Protein AF-A0A0J1BZ68-F1 (afdb_monomer)

Sequence (376 aa):
MFLTAAPASAAVGDPQCLAADAAMQAGLEQAGIEAELVDELEAAVDVVVAAQAERDARAQAALDAATALEVAVAELEAAVEAAAEVDIESAEAARDAAQAELDEANAALAEAEAVLEAEVAAYNEVVAAAEADLEAALAAQVEADAELAAADEAVLEAEADLEAAVAAQQALEAALAAQVEADAGLAPAQDAVDAALAAQVEADAAVGTAQDALDAAAAVQAEAQAALEVELGELQLALDAQVQADAAVAAADVAVDAALGVQADAEAALADATVALTAAVADGDADAIAAAELAVEEATAAVEAAVAAVVTAQADLDAAVVAAADAALTVGVAQEEADAAQAEVDLAAGVTADAQAQLDAAVAAAAEAAAAVETA

Solvent-accessible surface area (backbone atoms only — not comparable to full-atom values): 19191 Å² total; per-residue (Å²): 129,90,78,91,75,83,81,88,77,85,60,93,80,48,76,69,56,60,50,50,52,51,49,48,51,50,50,47,66,74,66,65,77,92,78,81,82,58,69,79,63,54,67,69,53,56,65,57,54,60,63,53,55,64,56,54,58,61,57,52,59,59,53,60,56,55,58,58,52,58,54,58,53,58,57,51,58,59,56,55,60,65,57,59,60,60,60,50,58,58,50,51,55,52,50,53,50,53,49,50,53,48,52,50,52,51,51,53,47,54,51,51,50,52,50,48,53,51,50,52,50,53,49,50,52,52,49,52,51,51,52,51,51,50,52,51,50,52,52,52,47,53,51,51,53,51,51,49,52,53,49,52,52,52,50,54,51,51,51,52,52,48,53,52,51,51,54,51,48,53,51,49,53,53,50,50,51,54,47,54,53,52,57,63,52,45,56,64,41,49,53,44,36,54,51,22,50,52,46,27,56,52,22,51,51,43,29,53,53,24,47,55,46,26,54,52,26,48,51,52,26,51,51,28,48,54,51,26,54,51,30,51,51,51,26,52,52,27,47,54,48,24,54,52,23,50,50,44,28,55,52,24,50,54,44,30,54,50,25,51,50,50,28,53,53,24,49,50,50,28,51,53,23,49,52,49,26,55,52,21,58,73,73,64,43,68,68,52,28,55,53,21,52,50,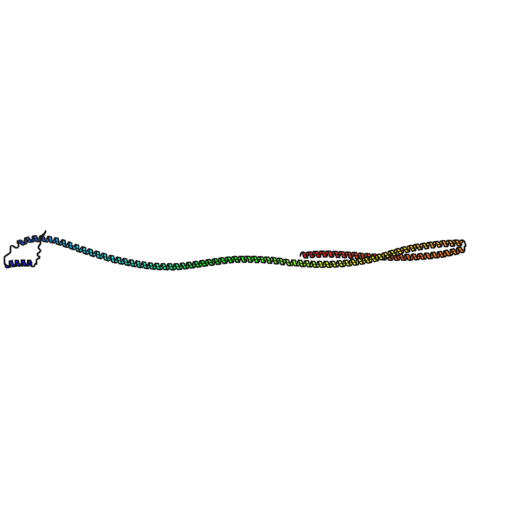43,32,51,54,22,48,53,44,30,54,51,22,52,53,45,29,55,50,26,46,52,50,25,55,52,24,48,52,49,23,52,53,25,49,52,46,29,54,51,30,46,53,50,25,54,51,30,47,52,46,29,53,51,27,50,50,49,27,52,54,24,48,53,48,27,56,50,24,49,51,49,26,52,53,22,51,50,44,44,75,74,75

Nearest PDB structures (foldseek):
  7a0g-assembly1_DDD  TM=6.076E-01  e=1.144E-01  Serratia marcescens
  3na7-assembly1_A  TM=6.442E-01  e=5.640E-01  Helicobacter pylori NCTC 11638
  5nnv-assembly2_B  TM=4.801E-01  e=2.351E-01  Bacillus subtilis subsp. subtilis str. 168
  7a0g-assembly1_EEE  TM=4.624E-01  e=8.962E-01  Serratia marcescens
  8wjo-assembly1_A  TM=4.433E-01  e=2.509E+00  Saccharomyces cerevisiae S288C

Secondary structure (DSSP, 8-state):
-----------TT-TTHHHHHHHHHHHHHHHT---TTSHHHHHHHHHHHHHHHHHHHHHHHHHHHHHHHHHHHHHHHHHHHHHHHHHHHHHHHHHHHHHHHHHHHHHHHHHHHHHHHHHHHHHHHHHHHHHHHHHHHHHHHHHHHHHHHHHHHHHHHHHHHHHHHHHHHHHHHHHHHHHHHHHHHHHHHHHHHHHHHHHHHHHHHHHHHHHHHHHHHHHHHHHHHHHHHHHHHHHHHHHHHHHHHHHHHHHHHHHHHHHHHHHHHHHHHHHHHHHHHHHHHHHT-HHHHHHHHHHHHHHHHHHHHHHHHHHHHHHHHHHHHHHHHHHHHHHHHHHHHHHHHHHHHHHHHHHHHHHHHHHHHHHHHHHHHHHHHHH-

Mean predicted aligned error: 18.5 Å

Structure (mmCIF, N/CA/C/O backbone):
data_AF-A0A0J1BZ68-F1
#
_entry.id   AF-A0A0J1BZ68-F1
#
loop_
_atom_site.group_PDB
_atom_site.id
_atom_site.type_symbol
_atom_site.label_atom_id
_atom_site.label_alt_id
_atom_site.label_comp_id
_atom_site.label_asym_id
_atom_site.label_entity_id
_atom_site.label_seq_id
_atom_site.pdbx_PDB_ins_code
_atom_site.Cartn_x
_atom_site.Cartn_y
_atom_site.Cartn_z
_atom_site.occupancy
_atom_site.B_iso_or_equiv
_atom_site.auth_seq_id
_atom_site.auth_comp_id
_atom_site.auth_asym_id
_atom_site.auth_atom_id
_atom_site.pdbx_PDB_model_num
ATOM 1 N N . MET A 1 1 ? -90.554 -13.694 205.279 1.00 26.83 1 MET A N 1
ATOM 2 C CA . MET A 1 1 ? -91.737 -13.902 206.138 1.00 26.83 1 MET A CA 1
ATOM 3 C C . MET A 1 1 ? -92.920 -13.474 205.305 1.00 26.83 1 MET A C 1
ATOM 5 O O . MET A 1 1 ? -92.907 -12.360 204.809 1.00 26.83 1 MET A O 1
ATOM 9 N N . PHE A 1 2 ? -93.742 -14.428 204.873 1.00 41.22 2 PHE A N 1
ATOM 10 C CA . PHE A 1 2 ? -94.988 -14.724 205.588 1.00 41.22 2 PHE A CA 1
ATOM 11 C C . PHE A 1 2 ? -95.754 -13.434 205.840 1.00 41.22 2 PHE A C 1
ATOM 13 O O . PHE A 1 2 ? -95.323 -12.655 206.678 1.00 41.22 2 PHE A O 1
ATOM 20 N N . LEU A 1 3 ? -96.847 -13.251 205.113 1.00 27.55 3 LEU A N 1
ATOM 21 C CA . LEU A 1 3 ? -98.148 -12.872 205.656 1.00 27.55 3 LEU A CA 1
ATOM 22 C C . LEU A 1 3 ? -99.137 -13.186 204.522 1.00 27.55 3 LEU A C 1
ATOM 24 O O . LEU A 1 3 ? -99.097 -12.561 203.470 1.00 27.55 3 LEU A O 1
ATOM 28 N N . THR A 1 4 ? -99.818 -14.333 204.545 1.00 38.28 4 THR A N 1
ATOM 29 C CA . THR A 1 4 ? -101.052 -14.537 205.322 1.00 38.28 4 THR A CA 1
ATOM 30 C C . THR A 1 4 ? -101.957 -13.315 205.239 1.00 38.28 4 THR A C 1
ATOM 32 O O . THR A 1 4 ? -101.794 -12.378 206.013 1.00 38.28 4 THR A O 1
ATOM 35 N N . ALA A 1 5 ? -102.917 -13.351 204.325 1.00 26.12 5 ALA A N 1
ATOM 36 C CA . ALA A 1 5 ? -104.203 -12.692 204.486 1.00 26.12 5 ALA A CA 1
ATOM 37 C C . ALA A 1 5 ? -105.141 -13.209 203.398 1.00 26.12 5 ALA A C 1
ATOM 39 O O . ALA A 1 5 ? -104.878 -13.053 202.208 1.00 26.12 5 ALA A O 1
ATOM 40 N N . ALA A 1 6 ? -106.239 -13.811 203.841 1.00 48.38 6 ALA A N 1
ATOM 41 C CA . ALA A 1 6 ? -107.472 -13.872 203.075 1.00 48.38 6 ALA A CA 1
ATOM 42 C C . ALA A 1 6 ? -107.888 -12.446 202.619 1.00 48.38 6 ALA A C 1
ATOM 44 O O . ALA A 1 6 ? -107.393 -11.450 203.156 1.00 48.38 6 ALA A O 1
ATOM 45 N N . PRO A 1 7 ? -108.866 -12.319 201.714 1.00 40.53 7 PRO A N 1
ATOM 46 C CA . PRO A 1 7 ? -110.201 -12.241 202.288 1.00 40.53 7 PRO A CA 1
ATOM 47 C C . PRO A 1 7 ? -111.253 -13.083 201.562 1.00 40.53 7 PRO A C 1
ATOM 49 O O . PRO A 1 7 ? -111.162 -13.401 200.383 1.00 40.53 7 PRO A O 1
ATOM 52 N N . ALA A 1 8 ? -112.231 -13.451 202.379 1.00 42.88 8 ALA A N 1
ATOM 53 C CA . ALA A 1 8 ? -113.472 -14.154 202.119 1.00 42.88 8 ALA A CA 1
ATOM 54 C C . ALA A 1 8 ? -114.142 -13.880 200.759 1.00 42.88 8 ALA A C 1
ATOM 56 O O . ALA A 1 8 ? -114.419 -12.738 200.413 1.00 42.88 8 ALA A O 1
ATOM 57 N N . SER A 1 9 ? -114.553 -14.946 200.072 1.00 40.84 9 SER A N 1
ATOM 58 C CA . SER A 1 9 ? -115.812 -14.945 199.323 1.00 40.84 9 SER A CA 1
ATOM 59 C C . SER A 1 9 ? -116.448 -16.328 199.454 1.00 40.84 9 SER A C 1
ATOM 61 O O . SER A 1 9 ? -116.199 -17.243 198.675 1.00 40.84 9 SER A O 1
ATOM 63 N N . ALA A 1 10 ? -117.247 -16.516 200.505 1.00 44.16 10 ALA A N 1
ATOM 64 C CA . ALA A 1 10 ? -118.269 -17.549 200.448 1.00 44.16 10 ALA A CA 1
ATOM 65 C C . ALA A 1 10 ? -119.259 -17.088 199.371 1.00 44.16 10 ALA A C 1
ATOM 67 O O . ALA A 1 10 ? -120.004 -16.131 199.580 1.00 44.16 10 ALA A O 1
ATOM 68 N N . ALA A 1 11 ? -119.204 -17.700 198.187 1.00 38.31 11 ALA A N 1
ATOM 69 C CA . ALA A 1 11 ? -120.240 -17.495 197.194 1.00 38.31 11 ALA A CA 1
ATOM 70 C C . ALA A 1 11 ? -121.538 -18.131 197.709 1.00 38.31 11 ALA A C 1
ATOM 72 O O . ALA A 1 11 ? -121.571 -19.290 198.133 1.00 38.31 11 ALA A O 1
ATOM 73 N N . VAL A 1 12 ? -122.601 -17.332 197.672 1.00 43.41 12 VAL A N 1
ATOM 74 C CA . VAL A 1 12 ? -123.992 -17.704 197.937 1.00 43.41 12 VAL A CA 1
ATOM 75 C C . VAL A 1 12 ? -124.333 -18.941 197.095 1.00 43.41 12 VAL A C 1
ATOM 77 O O . VAL A 1 12 ? -124.429 -18.846 195.874 1.00 43.41 12 VAL A O 1
ATOM 80 N N . GLY A 1 13 ? -124.449 -20.112 197.734 1.00 45.28 13 GLY A N 1
ATOM 81 C CA . GLY A 1 13 ? -124.705 -21.390 197.053 1.00 45.28 13 GLY A CA 1
ATOM 82 C C . GLY A 1 13 ? -123.748 -22.544 197.379 1.00 45.28 13 GLY A C 1
ATOM 83 O O . GLY A 1 13 ? -123.991 -23.653 196.906 1.00 45.28 13 GLY A O 1
ATOM 84 N N . ASP A 1 14 ? -122.696 -22.339 198.184 1.00 48.97 14 ASP A N 1
ATOM 85 C CA . ASP A 1 14 ? -121.863 -23.450 198.672 1.00 48.97 14 ASP A CA 1
ATOM 86 C C . ASP A 1 14 ? -122.707 -24.397 199.565 1.00 48.97 14 ASP A C 1
ATOM 88 O O . ASP A 1 14 ? -123.307 -23.929 200.548 1.00 48.97 14 ASP A O 1
ATOM 92 N N . PRO A 1 15 ? -122.778 -25.715 199.260 1.00 56.19 15 PRO A N 1
ATOM 93 C CA . PRO A 1 15 ? -123.601 -26.684 199.989 1.00 56.19 15 PRO A CA 1
ATOM 94 C C . PRO A 1 15 ? -123.367 -26.715 201.504 1.00 56.19 15 PRO A C 1
ATOM 96 O O . PRO A 1 15 ? -124.220 -27.205 202.241 1.00 56.19 15 PRO A O 1
ATOM 99 N N . GLN A 1 16 ? -122.223 -26.214 201.979 1.00 52.62 16 GLN A N 1
ATOM 100 C CA . GLN A 1 16 ? -121.835 -26.254 203.389 1.00 52.62 16 GLN A CA 1
ATOM 101 C C . GLN A 1 16 ? -122.372 -25.071 204.218 1.00 52.62 16 GLN A C 1
ATOM 103 O O . GLN A 1 16 ? -122.675 -25.262 205.394 1.00 52.62 16 GLN A O 1
ATOM 108 N N . CYS A 1 17 ? -122.555 -23.875 203.641 1.00 49.69 17 CYS A N 1
ATOM 109 C CA . CYS A 1 17 ? -123.082 -22.713 204.384 1.00 49.69 17 CYS A CA 1
ATOM 110 C C . CYS A 1 17 ? -124.614 -22.675 204.408 1.00 49.69 17 CYS A C 1
ATOM 112 O O . CYS A 1 17 ? -125.194 -22.403 205.456 1.00 49.69 17 CYS A O 1
ATOM 114 N N . LEU A 1 18 ? -125.274 -23.071 203.313 1.00 55.25 18 LEU A N 1
ATOM 115 C CA . LEU A 1 18 ? -126.727 -23.289 203.315 1.00 55.25 18 LEU A CA 1
ATOM 116 C C . LEU A 1 18 ? -127.134 -24.419 204.278 1.00 55.25 18 LEU A C 1
ATOM 118 O O . LEU A 1 18 ? -128.234 -24.391 204.819 1.00 55.25 18 LEU A O 1
ATOM 122 N N . ALA A 1 19 ? -126.241 -25.378 204.550 1.00 56.53 19 ALA A N 1
ATOM 123 C CA . ALA A 1 19 ? -126.462 -26.410 205.562 1.00 56.53 19 ALA A CA 1
ATOM 124 C C . ALA A 1 19 ? -126.321 -25.889 207.004 1.00 56.53 19 ALA A C 1
ATOM 126 O O . ALA A 1 19 ? -126.995 -26.407 207.889 1.00 56.53 19 ALA A O 1
ATOM 127 N N . ALA A 1 20 ? -125.481 -24.879 207.256 1.00 52.44 20 ALA A N 1
ATOM 128 C CA . ALA A 1 20 ? -125.306 -24.301 208.589 1.00 52.44 20 ALA A CA 1
ATOM 129 C C . ALA A 1 20 ? -126.430 -23.313 208.937 1.00 52.44 20 ALA A C 1
ATOM 131 O O . ALA A 1 20 ? -126.947 -23.354 210.051 1.00 52.44 20 ALA A O 1
ATOM 132 N N . ASP A 1 21 ? -126.863 -22.507 207.966 1.00 49.94 21 ASP A N 1
ATOM 133 C CA . ASP A 1 21 ? -127.987 -21.581 208.131 1.00 49.94 21 ASP A CA 1
ATOM 134 C C . ASP A 1 21 ? -129.318 -22.351 208.244 1.00 49.94 21 ASP A C 1
ATOM 136 O O . ASP A 1 21 ? -130.097 -22.115 209.162 1.00 49.94 21 ASP A O 1
ATOM 140 N N . ALA A 1 22 ? -129.514 -23.416 207.447 1.00 56.06 22 ALA A N 1
ATOM 141 C CA . ALA A 1 22 ? -130.650 -24.328 207.612 1.00 56.06 22 ALA A CA 1
ATOM 142 C C . ALA A 1 22 ? -130.592 -25.141 208.918 1.00 56.06 22 ALA A C 1
ATOM 144 O O . ALA A 1 22 ? -131.639 -25.473 209.464 1.00 56.06 22 ALA A O 1
ATOM 145 N N . ALA A 1 23 ? -129.404 -25.457 209.450 1.00 55.78 23 ALA A N 1
ATOM 146 C CA . ALA A 1 23 ? -129.270 -26.163 210.726 1.00 55.78 23 ALA A CA 1
ATOM 147 C C . ALA A 1 23 ? -129.501 -25.246 211.934 1.00 55.78 23 ALA A C 1
ATOM 149 O O . ALA A 1 23 ? -130.065 -25.695 212.933 1.00 55.78 23 ALA A O 1
ATOM 150 N N . MET A 1 24 ? -129.102 -23.973 211.861 1.00 53.28 24 MET A N 1
ATOM 151 C CA . MET A 1 24 ? -129.333 -23.032 212.954 1.00 53.28 24 MET A CA 1
ATOM 152 C C . MET A 1 24 ? -130.755 -22.476 212.910 1.00 53.28 24 MET A C 1
ATOM 154 O O . MET A 1 24 ? -131.381 -22.404 213.958 1.00 53.28 24 MET A O 1
ATOM 158 N N . GLN A 1 25 ? -131.321 -22.216 211.727 1.00 54.66 25 GLN A N 1
ATOM 159 C CA . GLN A 1 25 ? -132.730 -21.849 211.574 1.00 54.66 25 GLN A CA 1
ATOM 160 C C . GLN A 1 25 ? -133.662 -23.033 211.896 1.00 54.66 25 GLN A C 1
ATOM 162 O O . GLN A 1 25 ? -134.654 -22.827 212.586 1.00 54.66 25 GLN A O 1
ATOM 167 N N . ALA A 1 26 ? -133.291 -24.285 211.570 1.00 57.12 26 ALA A N 1
ATOM 168 C CA . ALA A 1 26 ? -133.981 -25.473 212.094 1.00 57.12 26 ALA A CA 1
ATOM 169 C C . ALA A 1 26 ? -133.818 -25.612 213.614 1.00 57.12 26 ALA A C 1
ATOM 171 O O . ALA A 1 26 ? -134.756 -26.026 214.277 1.00 57.12 26 ALA A O 1
ATOM 172 N N . GLY A 1 27 ? -132.679 -25.226 214.197 1.00 51.81 27 GLY A N 1
ATOM 173 C CA . GLY A 1 27 ? -132.495 -25.204 215.653 1.00 51.81 27 GLY A CA 1
ATOM 174 C C . GLY A 1 27 ? -133.293 -24.096 216.355 1.00 51.81 27 GLY A C 1
ATOM 175 O O . GLY A 1 27 ? -133.800 -24.304 217.457 1.00 51.81 27 GLY A O 1
ATOM 176 N N . LEU A 1 28 ? -133.449 -22.948 215.693 1.00 49.47 28 LEU A N 1
ATOM 177 C CA . LEU A 1 28 ? -134.194 -21.774 216.151 1.00 49.47 28 LEU A CA 1
ATOM 178 C C . LEU A 1 28 ? -135.722 -21.951 215.971 1.00 49.47 28 LEU A C 1
ATOM 180 O O . LEU A 1 28 ? -136.471 -21.520 216.845 1.00 49.47 28 LEU A O 1
ATOM 184 N N . GLU A 1 29 ? -136.204 -22.685 214.956 1.00 53.50 29 GLU A N 1
ATOM 185 C CA . GLU A 1 29 ? -137.618 -23.107 214.816 1.00 53.50 29 GLU A CA 1
ATOM 186 C C . GLU A 1 29 ? -137.971 -24.349 215.656 1.00 53.50 29 GLU A C 1
ATOM 188 O O . GLU A 1 29 ? -139.111 -24.492 216.099 1.00 53.50 29 GLU A O 1
ATOM 193 N N . GLN A 1 30 ? -137.005 -25.236 215.929 1.00 56.31 30 GLN A N 1
ATOM 194 C CA . GLN A 1 30 ? -137.220 -26.444 216.739 1.00 56.31 30 GLN A CA 1
ATOM 195 C C . GLN A 1 30 ? -137.168 -26.164 218.256 1.00 56.31 30 GLN A C 1
ATOM 197 O O . GLN A 1 30 ? -137.631 -27.004 219.032 1.00 56.31 30 GLN A O 1
ATOM 202 N N . ALA A 1 31 ? -136.675 -24.985 218.678 1.00 54.19 31 ALA A N 1
ATOM 203 C CA . ALA A 1 31 ? -136.689 -24.506 220.069 1.00 54.19 31 ALA A CA 1
ATOM 204 C C . ALA A 1 31 ? -137.674 -23.343 220.340 1.00 54.19 31 ALA A C 1
ATOM 206 O O . ALA A 1 31 ? -138.125 -23.202 221.475 1.00 54.19 31 ALA A O 1
ATOM 207 N N . GLY A 1 32 ? -138.040 -22.553 219.322 1.00 52.25 32 GLY A N 1
ATOM 208 C CA . GLY A 1 32 ? -139.128 -21.569 219.355 1.00 52.25 32 GLY A CA 1
ATOM 209 C C . GLY A 1 32 ? -139.001 -20.449 220.394 1.00 52.25 32 GLY A C 1
ATOM 210 O O . GLY A 1 32 ? -139.860 -20.382 221.270 1.00 52.25 32 GLY A O 1
ATOM 211 N N . ILE A 1 33 ? -137.980 -19.573 220.308 1.00 59.66 33 ILE A N 1
ATOM 212 C CA . ILE A 1 33 ? -137.854 -18.345 221.137 1.00 59.66 33 ILE A CA 1
ATOM 213 C C . ILE A 1 33 ? -137.133 -17.196 220.362 1.00 59.66 33 ILE A C 1
ATOM 215 O O . ILE A 1 33 ? -136.114 -17.430 219.721 1.00 59.66 33 ILE A O 1
ATOM 219 N N . GLU A 1 34 ? -137.712 -15.984 220.432 1.00 53.78 34 GLU A N 1
ATOM 220 C CA . GLU A 1 34 ? -137.518 -14.680 219.718 1.00 53.78 34 GLU A CA 1
ATOM 221 C C . GLU A 1 34 ? -136.192 -13.903 220.035 1.00 53.78 34 GLU A C 1
ATOM 223 O O . GLU A 1 34 ? -135.565 -14.225 221.040 1.00 53.78 34 GLU A O 1
ATOM 228 N N . ALA A 1 35 ? -135.726 -12.776 219.426 1.00 51.94 35 ALA A N 1
ATOM 229 C CA . ALA A 1 35 ? -135.594 -12.228 218.042 1.00 51.94 35 ALA A CA 1
ATOM 230 C C . ALA A 1 35 ? -134.753 -10.892 217.984 1.00 51.94 35 ALA A C 1
ATOM 232 O O . ALA A 1 35 ? -134.221 -10.551 216.937 1.00 51.94 35 ALA A O 1
ATOM 233 N N . GLU A 1 36 ? -134.570 -10.133 219.079 1.00 52.59 36 GLU A N 1
ATOM 234 C CA . GLU A 1 36 ? -134.097 -8.715 219.048 1.00 52.59 36 GLU A CA 1
ATOM 235 C C . GLU A 1 36 ? -132.559 -8.489 218.956 1.00 52.59 36 GLU A C 1
ATOM 237 O O . GLU A 1 36 ? -132.101 -7.387 218.683 1.00 52.59 36 GLU A O 1
ATOM 242 N N . LEU A 1 37 ? -131.727 -9.521 219.150 1.00 53.41 37 LEU A N 1
ATOM 243 C CA . LEU A 1 37 ? -130.249 -9.409 219.194 1.00 53.41 37 LEU A CA 1
ATOM 244 C C . LEU A 1 37 ? -129.569 -9.442 217.806 1.00 53.41 37 LEU A C 1
ATOM 246 O O . LEU A 1 37 ? -128.346 -9.359 217.710 1.00 53.41 37 LEU A O 1
ATOM 250 N N . VAL A 1 38 ? -130.361 -9.612 216.746 1.00 60.28 38 VAL A N 1
ATOM 251 C CA . VAL A 1 38 ? -129.911 -9.831 215.361 1.00 60.28 38 VAL A CA 1
ATOM 252 C C . VAL A 1 38 ? -129.675 -8.508 214.621 1.00 60.28 38 VAL A C 1
ATOM 254 O O . VAL A 1 38 ? -128.714 -8.403 213.862 1.00 60.28 38 VAL A O 1
ATOM 257 N N . ASP A 1 39 ? -130.457 -7.469 214.922 1.00 59.56 39 ASP A N 1
ATOM 258 C CA . ASP A 1 39 ? -130.467 -6.230 214.131 1.00 59.56 39 ASP A CA 1
ATOM 259 C C . ASP A 1 39 ? -129.219 -5.342 214.352 1.00 59.56 39 ASP A C 1
ATOM 261 O O . ASP A 1 39 ? -128.784 -4.629 213.448 1.00 59.56 39 ASP A O 1
ATOM 265 N N . GLU A 1 40 ? -128.591 -5.377 215.535 1.00 52.81 40 GLU A N 1
ATOM 266 C CA . GLU A 1 40 ? -127.489 -4.454 215.883 1.00 52.81 40 GLU A CA 1
ATOM 267 C C . GLU A 1 40 ? -126.109 -4.907 215.346 1.00 52.81 40 GLU A C 1
ATOM 269 O O . GLU A 1 40 ? -125.178 -4.105 215.248 1.00 52.81 40 GLU A O 1
ATOM 274 N N . LEU A 1 41 ? -125.973 -6.176 214.933 1.00 54.34 41 LEU A N 1
ATOM 275 C CA . LEU A 1 41 ? -124.744 -6.735 214.347 1.00 54.34 41 LEU A CA 1
ATOM 276 C C . LEU A 1 41 ? -124.674 -6.542 212.818 1.00 54.34 41 LEU A C 1
ATOM 278 O O . LEU A 1 41 ? -123.581 -6.505 212.251 1.00 54.34 41 LEU A O 1
ATOM 282 N N . GLU A 1 42 ? -125.822 -6.378 212.160 1.00 60.66 42 GLU A N 1
ATOM 283 C CA . GLU A 1 42 ? -125.944 -6.294 210.699 1.00 60.66 42 GLU A CA 1
ATOM 284 C C . GLU A 1 42 ? -125.371 -4.968 210.153 1.00 60.66 42 GLU A C 1
ATOM 286 O O . GLU A 1 42 ? -124.583 -4.954 209.207 1.00 60.66 42 GLU A O 1
ATOM 291 N N . ALA A 1 43 ? -125.631 -3.845 210.830 1.00 56.34 43 ALA A N 1
ATOM 292 C CA . ALA A 1 43 ? -125.263 -2.518 210.323 1.00 56.34 43 ALA A CA 1
ATOM 293 C C . ALA A 1 43 ? -123.747 -2.208 210.344 1.00 56.34 43 ALA A C 1
ATOM 295 O O . ALA A 1 43 ? -123.257 -1.423 209.529 1.00 56.34 43 ALA A O 1
ATOM 296 N N . ALA A 1 44 ? -122.973 -2.797 211.265 1.00 50.44 44 ALA A N 1
ATOM 297 C CA . ALA A 1 44 ? -121.525 -2.559 211.357 1.00 50.44 44 ALA A CA 1
ATOM 298 C C . ALA A 1 44 ? -120.718 -3.310 210.273 1.00 50.44 44 ALA A C 1
ATOM 300 O O . ALA A 1 44 ? -119.597 -2.906 209.951 1.00 50.44 44 ALA A O 1
ATOM 301 N N . VAL A 1 45 ? -121.286 -4.374 209.690 1.00 59.00 45 VAL A N 1
ATOM 302 C CA . VAL A 1 45 ? -120.675 -5.181 208.618 1.00 59.00 45 VAL A CA 1
ATOM 303 C C . VAL A 1 45 ? -120.770 -4.473 207.261 1.00 59.00 45 VAL A C 1
ATOM 305 O O . VAL A 1 45 ? -119.810 -4.505 206.486 1.00 59.00 45 VAL A O 1
ATOM 308 N N . ASP A 1 46 ? -121.850 -3.732 207.011 1.00 65.06 46 ASP A N 1
ATOM 309 C CA . ASP A 1 46 ? -122.084 -3.051 205.730 1.00 65.06 46 ASP A CA 1
ATOM 310 C C . ASP A 1 46 ? -121.022 -1.990 205.385 1.00 65.06 46 ASP A C 1
ATOM 312 O O . ASP A 1 46 ? -120.632 -1.834 204.224 1.00 65.06 46 ASP A O 1
ATOM 316 N N . VAL A 1 47 ? -120.475 -1.289 206.386 1.00 56.34 47 VAL A N 1
ATOM 317 C CA . VAL A 1 47 ? -119.471 -0.229 206.160 1.00 56.34 47 VAL A CA 1
ATOM 318 C C . VAL A 1 47 ? -118.110 -0.798 205.722 1.00 56.34 47 VAL A C 1
ATOM 320 O O . VAL A 1 47 ? -117.386 -0.152 204.963 1.00 56.34 47 VAL A O 1
ATOM 323 N N . VAL A 1 48 ? -117.755 -2.016 206.145 1.00 53.62 48 VAL A N 1
ATOM 324 C CA . VAL A 1 48 ? -116.474 -2.660 205.791 1.00 53.62 48 VAL A CA 1
ATOM 325 C C . VAL A 1 48 ? -116.527 -3.288 204.392 1.00 53.62 48 VAL A C 1
ATOM 327 O O . VAL A 1 48 ? -115.544 -3.215 203.652 1.00 53.62 48 VAL A O 1
ATOM 330 N N . VAL A 1 49 ? -117.685 -3.816 203.983 1.00 61.28 49 VAL A N 1
ATOM 331 C CA . VAL A 1 49 ? -117.894 -4.401 202.645 1.00 61.28 49 VAL A CA 1
ATOM 332 C C . VAL A 1 49 ? -117.776 -3.342 201.543 1.00 61.28 49 VAL A C 1
ATOM 334 O O . VAL A 1 49 ? -117.149 -3.585 200.509 1.00 61.28 49 VAL A O 1
ATOM 337 N N . ALA A 1 50 ? -118.286 -2.130 201.783 1.00 59.28 50 ALA A N 1
ATOM 338 C CA . ALA A 1 50 ? -118.213 -1.043 200.807 1.00 59.28 50 ALA A CA 1
ATOM 339 C C . ALA A 1 50 ? -116.765 -0.609 200.489 1.00 59.28 50 ALA A C 1
ATOM 341 O O . ALA A 1 50 ? -116.443 -0.334 199.333 1.00 59.28 50 ALA A O 1
ATOM 342 N N . ALA A 1 51 ? -115.865 -0.602 201.479 1.00 50.69 51 ALA A N 1
ATOM 343 C CA . ALA A 1 51 ? -114.463 -0.223 201.279 1.00 50.69 51 ALA A CA 1
ATOM 344 C C . ALA A 1 51 ? -113.623 -1.313 200.577 1.00 50.69 51 ALA A C 1
ATOM 346 O O . ALA A 1 51 ? -112.620 -0.998 199.933 1.00 50.69 51 ALA A O 1
ATOM 347 N N . GLN A 1 52 ? -114.020 -2.589 200.665 1.00 52.59 52 GLN A N 1
ATOM 348 C CA . GLN A 1 52 ? -113.356 -3.692 199.956 1.00 52.59 52 GLN A CA 1
ATOM 349 C C . GLN A 1 52 ? -113.708 -3.735 198.461 1.00 52.59 52 GLN A C 1
ATOM 351 O O . GLN A 1 52 ? -112.822 -3.980 197.642 1.00 52.59 52 GLN A O 1
ATOM 356 N N . ALA A 1 53 ? -114.941 -3.387 198.084 1.00 60.62 53 ALA A N 1
ATOM 357 C CA . ALA A 1 53 ? -115.379 -3.392 196.686 1.00 60.62 53 ALA A CA 1
ATOM 358 C C . ALA A 1 53 ? -114.610 -2.396 195.789 1.00 60.62 53 ALA A C 1
ATOM 360 O O . ALA A 1 53 ? -114.343 -2.677 194.620 1.00 60.62 53 ALA A O 1
ATOM 361 N N . GLU A 1 54 ? -114.193 -1.242 196.323 1.00 55.44 54 GLU A N 1
ATOM 362 C CA . GLU A 1 54 ? -113.484 -0.227 195.527 1.00 55.44 54 GLU A CA 1
ATOM 363 C C . GLU A 1 54 ? -112.017 -0.603 195.228 1.00 55.44 54 GLU A C 1
ATOM 365 O O . GLU A 1 54 ? -111.417 -0.109 194.266 1.00 55.44 54 GLU A O 1
ATOM 370 N N . ARG A 1 55 ? -111.420 -1.498 196.031 1.00 49.62 55 ARG A N 1
ATOM 371 C CA . ARG A 1 55 ? -110.047 -1.983 195.818 1.00 49.62 55 ARG A CA 1
ATOM 372 C C . ARG A 1 55 ? -109.981 -3.020 194.697 1.00 49.62 55 ARG A C 1
ATOM 374 O O . ARG A 1 55 ? -109.059 -2.969 193.884 1.00 49.62 55 ARG A O 1
ATOM 381 N N . ASP A 1 56 ? -110.968 -3.905 194.623 1.00 59.22 56 ASP A N 1
ATOM 382 C CA . ASP A 1 56 ? -111.000 -4.984 193.631 1.00 59.22 56 ASP A CA 1
ATOM 383 C C . ASP A 1 56 ? -111.316 -4.458 192.220 1.00 59.22 56 ASP A C 1
ATOM 385 O O . ASP A 1 56 ? -110.739 -4.925 191.237 1.00 59.22 56 ASP A O 1
ATOM 389 N N . ALA A 1 57 ? -112.098 -3.379 192.108 1.00 60.59 57 ALA A N 1
ATOM 390 C CA . ALA A 1 57 ? -112.364 -2.720 190.827 1.00 60.59 57 ALA A CA 1
ATOM 391 C C 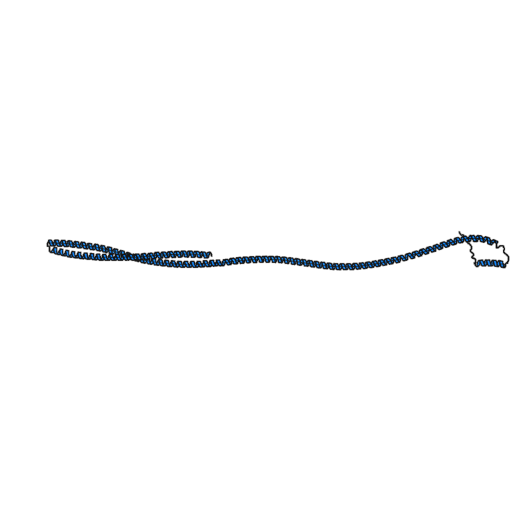. ALA A 1 57 ? -111.098 -2.137 190.159 1.00 60.59 57 ALA A C 1
ATOM 393 O O . ALA A 1 57 ? -110.968 -2.173 188.935 1.00 60.59 57 ALA A O 1
ATOM 394 N N . ARG A 1 58 ? -110.128 -1.629 190.938 1.00 55.69 58 ARG A N 1
ATOM 395 C CA . ARG A 1 58 ? -108.862 -1.102 190.386 1.00 55.69 58 ARG A CA 1
ATOM 396 C C . ARG A 1 58 ? -107.885 -2.206 189.966 1.00 55.69 58 ARG A C 1
ATOM 398 O O . ARG A 1 58 ? -107.089 -1.977 189.060 1.00 55.69 58 ARG A O 1
ATOM 405 N N . ALA A 1 59 ? -107.943 -3.385 190.588 1.00 56.12 59 ALA A N 1
ATOM 406 C CA . ALA A 1 59 ? -107.097 -4.522 190.224 1.00 56.12 59 ALA A CA 1
ATOM 407 C C . ALA A 1 59 ? -107.545 -5.183 188.907 1.00 56.12 59 ALA A C 1
ATOM 409 O O . ALA A 1 59 ? -106.698 -5.577 188.108 1.00 56.12 59 ALA A O 1
ATOM 410 N N . GLN A 1 60 ? -108.855 -5.227 188.639 1.00 59.53 60 GLN A N 1
ATOM 411 C CA . GLN A 1 60 ? -109.397 -5.805 187.405 1.00 59.53 60 GLN A CA 1
ATOM 412 C C . GLN A 1 60 ? -109.029 -4.984 186.154 1.00 59.53 60 GLN A C 1
ATOM 414 O O . GLN A 1 60 ? -108.613 -5.549 185.147 1.00 59.53 60 GLN A O 1
ATOM 419 N N . ALA A 1 61 ? -109.063 -3.650 186.237 1.00 58.38 61 ALA A N 1
ATOM 420 C CA . ALA A 1 61 ? -108.730 -2.779 185.104 1.00 58.38 61 ALA A CA 1
ATOM 421 C C . ALA A 1 61 ? -107.258 -2.882 184.644 1.00 58.38 61 ALA A C 1
ATOM 423 O O . ALA A 1 61 ? -106.952 -2.633 183.479 1.00 58.38 61 ALA A O 1
ATOM 424 N N . ALA A 1 62 ? -106.334 -3.252 185.539 1.00 54.56 62 ALA A N 1
ATOM 425 C CA . ALA A 1 62 ? -104.927 -3.458 185.191 1.00 54.56 62 ALA A CA 1
ATOM 426 C C . ALA A 1 62 ? -104.687 -4.791 184.460 1.00 54.56 62 ALA A C 1
ATOM 428 O O . ALA A 1 62 ? -103.748 -4.895 183.672 1.00 54.56 62 ALA A O 1
ATOM 429 N N . LEU A 1 63 ? -105.539 -5.793 184.701 1.00 59.28 63 LEU A N 1
ATOM 430 C CA . LEU A 1 63 ? -105.456 -7.101 184.052 1.00 59.28 63 LEU A CA 1
ATOM 431 C C . LEU A 1 63 ? -105.956 -7.024 182.601 1.00 59.28 63 LEU A C 1
ATOM 433 O O . LEU A 1 63 ? -105.292 -7.530 181.699 1.00 59.28 63 LEU A O 1
ATOM 437 N N . ASP A 1 64 ? -107.044 -6.286 182.365 1.00 62.88 64 ASP A N 1
ATOM 438 C CA . ASP A 1 64 ? -107.620 -6.102 181.026 1.00 62.88 64 ASP A CA 1
ATOM 439 C C . ASP A 1 64 ? -106.667 -5.349 180.068 1.00 62.88 64 ASP A C 1
ATOM 441 O O . ASP A 1 64 ? -106.628 -5.622 178.867 1.00 62.88 64 ASP A O 1
ATOM 445 N N . ALA A 1 65 ? -105.833 -4.440 180.589 1.00 56.59 65 ALA A N 1
ATOM 446 C CA . ALA A 1 65 ? -104.846 -3.710 179.787 1.00 56.59 65 ALA A CA 1
ATOM 447 C C . ALA A 1 65 ? -103.645 -4.576 179.349 1.00 56.59 65 ALA A C 1
ATOM 449 O O . ALA A 1 65 ? -103.068 -4.325 178.291 1.00 56.59 65 ALA A O 1
ATOM 450 N N . ALA A 1 66 ? -103.269 -5.595 180.129 1.00 56.94 66 ALA A N 1
ATOM 451 C CA . ALA A 1 66 ? -102.162 -6.491 179.786 1.00 56.94 66 ALA A CA 1
ATOM 452 C C . ALA A 1 66 ? -102.535 -7.448 178.640 1.00 56.94 66 ALA A C 1
ATOM 454 O O . ALA A 1 66 ? -101.738 -7.656 177.728 1.00 56.94 66 ALA A O 1
ATOM 455 N N . THR A 1 67 ? -103.770 -7.958 178.628 1.00 63.50 67 THR A N 1
ATOM 456 C CA . THR A 1 67 ? -104.265 -8.858 177.573 1.00 63.50 67 THR A CA 1
ATOM 457 C C . THR A 1 67 ? -104.404 -8.157 176.217 1.00 63.50 67 THR A C 1
ATOM 459 O O . THR A 1 67 ? -104.146 -8.761 175.179 1.00 63.50 67 THR A O 1
ATOM 462 N N . ALA A 1 68 ? -104.743 -6.863 176.197 1.00 58.72 68 ALA A N 1
ATOM 463 C CA . ALA A 1 68 ? -104.829 -6.096 174.951 1.00 58.72 68 ALA A CA 1
ATOM 464 C C . ALA A 1 68 ? -103.465 -5.919 174.249 1.00 58.72 68 ALA A C 1
ATOM 466 O O . ALA A 1 68 ? -103.412 -5.813 173.025 1.00 58.72 68 ALA A O 1
ATOM 467 N N . LEU A 1 69 ? -102.360 -5.909 175.004 1.00 56.91 69 LEU A N 1
ATOM 468 C CA . LEU A 1 69 ? -101.016 -5.742 174.448 1.00 56.91 69 LEU A CA 1
ATOM 469 C C . LEU A 1 69 ? -100.485 -7.035 173.807 1.00 56.91 69 LEU A C 1
ATOM 471 O O . LEU A 1 69 ? -99.831 -6.971 172.769 1.00 56.91 69 LEU A O 1
ATOM 475 N N . GLU A 1 70 ? -100.795 -8.202 174.382 1.00 61.16 70 GLU A N 1
ATOM 476 C CA . GLU A 1 70 ? -100.416 -9.505 173.808 1.00 61.16 70 GLU A CA 1
ATOM 477 C C . GLU A 1 70 ? -101.064 -9.749 172.437 1.00 61.16 70 GLU A C 1
ATOM 479 O O . GLU A 1 70 ? -100.405 -10.253 171.529 1.00 61.16 70 GLU A O 1
ATOM 484 N N . VAL A 1 71 ? -102.321 -9.332 172.243 1.00 65.88 71 VAL A N 1
ATOM 485 C CA . VAL A 1 71 ? -103.018 -9.486 170.952 1.00 65.88 71 VAL A CA 1
ATOM 486 C C . VAL A 1 71 ? -102.384 -8.615 169.860 1.00 65.88 71 VAL A C 1
ATOM 488 O O . VAL A 1 71 ? -102.184 -9.082 168.742 1.00 65.88 71 VAL A O 1
ATOM 491 N N . ALA A 1 72 ? -101.994 -7.379 170.183 1.00 56.62 72 ALA A N 1
ATOM 492 C CA . ALA A 1 72 ? -101.400 -6.463 169.207 1.00 56.62 72 ALA A CA 1
ATOM 493 C C . ALA A 1 72 ? -100.009 -6.910 168.713 1.00 56.62 72 ALA A C 1
ATOM 495 O O . ALA A 1 72 ? -99.630 -6.610 167.583 1.00 56.62 72 ALA A O 1
ATOM 496 N N . VAL A 1 73 ? -99.242 -7.631 169.539 1.00 58.91 73 VAL A N 1
ATOM 497 C CA . VAL A 1 73 ? -97.920 -8.156 169.149 1.00 58.91 73 VAL A CA 1
ATOM 498 C C . VAL A 1 73 ? -98.055 -9.342 168.189 1.00 58.91 73 VAL A C 1
ATOM 500 O O . VAL A 1 73 ? -97.328 -9.400 167.199 1.00 58.91 73 VAL A O 1
ATOM 503 N N . ALA A 1 74 ? -99.026 -10.232 168.415 1.00 61.25 74 ALA A N 1
ATOM 504 C CA . ALA A 1 74 ? -99.272 -11.376 167.535 1.00 61.25 74 ALA A CA 1
ATOM 505 C C . ALA A 1 74 ? -99.746 -10.963 166.125 1.00 61.25 74 ALA A C 1
ATOM 507 O O . ALA A 1 74 ? -99.389 -11.603 165.137 1.00 61.25 74 ALA A O 1
ATOM 508 N N . GLU A 1 75 ? -100.512 -9.871 166.004 1.00 57.41 75 GLU A N 1
ATOM 509 C CA . GLU A 1 75 ? -100.950 -9.354 164.698 1.00 57.41 75 GLU A CA 1
ATOM 510 C C . GLU A 1 75 ? -99.802 -8.735 163.880 1.00 57.41 75 GLU A C 1
ATOM 512 O O . GLU A 1 75 ? -99.827 -8.781 162.649 1.00 57.41 75 GLU A O 1
ATOM 517 N N . LEU A 1 76 ? -98.769 -8.194 164.538 1.00 53.44 76 LEU A N 1
ATOM 518 C CA . LEU A 1 76 ? -97.618 -7.598 163.856 1.00 53.44 76 LEU A CA 1
ATOM 519 C C . LEU A 1 76 ? -96.677 -8.662 163.271 1.00 53.44 76 LEU A C 1
ATOM 521 O O . LEU A 1 76 ? -96.186 -8.486 162.157 1.00 53.44 76 LEU A O 1
ATOM 525 N N . GLU A 1 77 ? -96.445 -9.769 163.983 1.00 59.19 77 GLU A N 1
ATOM 526 C CA . GLU A 1 77 ? -95.591 -10.862 163.491 1.00 59.19 77 GLU A CA 1
ATOM 527 C C . GLU A 1 77 ? -96.189 -11.542 162.247 1.00 59.19 77 GLU A C 1
ATOM 529 O O . GLU A 1 77 ? -95.475 -11.761 161.269 1.00 59.19 77 GLU A O 1
ATOM 534 N N . ALA A 1 78 ? -97.509 -11.760 162.212 1.00 60.38 78 ALA A N 1
ATOM 535 C CA . ALA A 1 78 ? -98.183 -12.352 161.052 1.00 60.38 78 ALA A CA 1
ATOM 536 C C . ALA A 1 78 ? -98.132 -11.466 159.788 1.00 60.38 78 ALA A C 1
ATOM 538 O O . ALA A 1 78 ? -98.119 -11.977 158.667 1.00 60.38 78 ALA A O 1
ATOM 539 N N . ALA A 1 79 ? -98.083 -10.138 159.943 1.00 55.72 79 ALA A N 1
ATOM 540 C CA . ALA A 1 79 ? -98.010 -9.207 158.816 1.00 55.72 79 ALA A CA 1
ATOM 541 C C . ALA A 1 79 ? -96.612 -9.144 158.168 1.00 55.72 79 ALA A C 1
ATOM 543 O O . ALA A 1 79 ? -96.504 -8.859 156.976 1.00 55.72 79 ALA A O 1
ATOM 544 N N . VAL A 1 80 ? -95.546 -9.412 158.930 1.00 60.19 80 VAL A N 1
ATOM 545 C CA . VAL A 1 80 ? -94.159 -9.379 158.429 1.00 60.19 80 VAL A CA 1
ATOM 546 C C . VAL A 1 80 ? -93.833 -10.623 157.602 1.00 60.19 80 VAL A C 1
ATOM 548 O O . VAL A 1 80 ? -93.169 -10.513 156.573 1.00 60.19 80 VAL A O 1
ATOM 551 N N . GLU A 1 81 ? -94.334 -11.791 158.001 1.00 59.38 81 GLU A N 1
ATOM 552 C CA . GLU A 1 81 ? -94.075 -13.049 157.292 1.00 59.38 81 GLU A CA 1
ATOM 553 C C . GLU A 1 81 ? -94.772 -13.093 155.919 1.00 59.38 81 GLU A C 1
ATOM 555 O O . GLU A 1 81 ? -94.160 -13.482 154.927 1.00 59.38 81 GLU A O 1
ATOM 560 N N . ALA A 1 82 ? -95.989 -12.548 155.810 1.00 58.78 82 ALA A N 1
ATOM 561 C CA . ALA A 1 82 ? -96.718 -12.471 154.540 1.00 58.78 82 ALA A CA 1
ATOM 562 C C . ALA A 1 82 ? -96.097 -11.506 153.502 1.00 58.78 82 ALA A C 1
ATOM 564 O O . ALA A 1 82 ? -96.341 -11.654 152.306 1.00 58.78 82 ALA A O 1
ATOM 565 N N . ALA A 1 83 ? -95.306 -10.512 153.926 1.00 56.88 83 ALA A N 1
ATOM 566 C CA . ALA A 1 83 ? -94.682 -9.544 153.016 1.00 56.88 83 ALA A CA 1
ATOM 567 C C . ALA A 1 83 ? -93.361 -10.049 152.402 1.00 56.88 83 ALA A C 1
ATOM 569 O O . ALA A 1 83 ? -93.012 -9.646 151.296 1.00 56.88 83 ALA A O 1
ATOM 570 N N . ALA A 1 84 ? -92.633 -10.937 153.086 1.00 57.44 84 ALA A N 1
ATOM 571 C CA . ALA A 1 84 ? -91.338 -11.441 152.620 1.00 57.44 84 ALA A CA 1
ATOM 572 C C . ALA A 1 84 ? -91.455 -12.540 151.545 1.00 57.44 84 ALA A C 1
ATOM 574 O O . ALA A 1 84 ? -90.549 -12.699 150.728 1.00 57.44 84 ALA A O 1
ATOM 575 N N . GLU A 1 85 ? -92.562 -13.287 151.526 1.00 58.38 85 GLU A N 1
ATOM 576 C CA . GLU A 1 85 ? -92.758 -14.415 150.604 1.00 58.38 85 GLU A CA 1
ATOM 577 C C . GLU A 1 85 ? -93.125 -13.952 149.176 1.00 58.38 85 GLU A C 1
ATOM 579 O O . GLU A 1 85 ? -92.698 -14.555 148.195 1.00 58.38 85 GLU A O 1
ATOM 584 N N . VAL A 1 86 ? -93.819 -12.815 149.041 1.00 58.31 86 VAL A N 1
ATOM 585 C CA . VAL A 1 86 ? -94.274 -12.274 147.742 1.00 58.31 86 VAL A CA 1
ATOM 586 C C . VAL A 1 86 ? -93.141 -11.609 146.933 1.00 58.31 86 VAL A C 1
ATOM 588 O O . VAL A 1 86 ? -93.156 -11.659 145.703 1.00 58.31 86 VAL A O 1
ATOM 591 N N . ASP A 1 87 ? -92.124 -11.035 147.585 1.00 60.84 87 ASP A N 1
ATOM 592 C CA . ASP A 1 87 ? -91.016 -10.341 146.898 1.00 60.84 87 ASP A CA 1
ATOM 593 C C . ASP A 1 87 ? -89.923 -11.292 146.361 1.00 60.84 87 ASP A C 1
ATOM 595 O O . ASP A 1 87 ? -89.200 -10.937 145.426 1.00 60.84 87 ASP A O 1
ATOM 599 N N . ILE A 1 88 ? -89.804 -12.515 146.893 1.00 61.75 88 ILE A N 1
ATOM 600 C CA . ILE A 1 88 ? -88.812 -13.505 146.430 1.00 61.75 88 ILE A CA 1
ATOM 601 C C . ILE A 1 88 ? -89.287 -14.198 145.145 1.00 61.75 88 ILE A C 1
ATOM 603 O O . ILE A 1 88 ? -88.526 -14.290 144.182 1.00 61.75 88 ILE A O 1
ATOM 607 N N . GLU A 1 89 ? -90.556 -14.606 145.082 1.00 61.06 89 GLU A N 1
ATOM 608 C CA . GLU A 1 89 ? -91.119 -15.308 143.918 1.00 61.06 89 GLU A CA 1
ATOM 609 C C . GLU A 1 89 ? -91.130 -14.412 142.662 1.00 61.06 89 GLU A C 1
ATOM 611 O O . GLU A 1 89 ? -90.783 -14.849 141.561 1.00 61.06 89 GLU A O 1
ATOM 616 N N . SER A 1 90 ? -91.418 -13.113 142.829 1.00 61.50 90 SER A N 1
ATOM 617 C CA . SER A 1 90 ? -91.354 -12.143 141.728 1.00 61.50 90 SER A CA 1
ATOM 618 C C . SER A 1 90 ? -89.923 -11.871 141.243 1.00 61.50 90 SER A C 1
ATOM 620 O O . SER A 1 90 ? -89.732 -11.566 140.063 1.00 61.50 90 SER A O 1
ATOM 622 N N . ALA A 1 91 ? -88.917 -11.953 142.118 1.00 63.09 91 ALA A N 1
ATOM 623 C CA . ALA A 1 91 ? -87.519 -11.720 141.757 1.00 63.09 91 ALA A CA 1
ATOM 624 C C . ALA A 1 91 ? -86.893 -12.928 141.039 1.00 63.09 91 ALA A C 1
ATOM 626 O O . ALA A 1 91 ? -86.114 -12.753 140.100 1.00 63.09 91 ALA A O 1
ATOM 627 N N . GLU A 1 92 ? -87.256 -14.152 141.429 1.00 71.25 92 GLU A N 1
ATOM 628 C CA . GLU A 1 92 ? -86.801 -15.374 140.756 1.00 71.25 92 GLU A CA 1
ATOM 629 C C . GLU A 1 92 ? -87.419 -15.523 139.361 1.00 71.25 92 GLU A C 1
ATOM 631 O O . GLU A 1 92 ? -86.698 -15.827 138.411 1.00 71.25 92 GLU A O 1
ATOM 636 N N . ALA A 1 93 ? -88.701 -15.179 139.197 1.00 67.56 93 ALA A N 1
ATOM 637 C CA . ALA A 1 93 ? -89.343 -15.131 137.884 1.00 67.56 93 ALA A CA 1
ATOM 638 C C . ALA A 1 93 ? -88.686 -14.102 136.940 1.00 67.56 93 ALA A C 1
ATOM 640 O O . ALA A 1 93 ? -88.519 -14.367 135.748 1.00 67.56 93 ALA A O 1
ATOM 641 N N . ALA A 1 94 ? -88.266 -12.943 137.462 1.00 72.75 94 ALA A N 1
ATOM 642 C CA . ALA A 1 94 ? -87.558 -11.926 136.682 1.00 72.75 94 ALA A CA 1
ATOM 643 C C . ALA A 1 94 ? -86.135 -12.365 136.293 1.00 72.75 94 ALA A C 1
ATOM 645 O O . ALA A 1 94 ? -85.687 -12.093 135.179 1.00 72.75 94 ALA A O 1
ATOM 646 N N . ARG A 1 95 ? -85.428 -13.076 137.182 1.00 78.38 95 ARG A N 1
ATOM 647 C CA . ARG A 1 95 ? -84.117 -13.671 136.884 1.00 78.38 95 ARG A CA 1
ATOM 648 C C . ARG A 1 95 ? -84.228 -14.731 135.791 1.00 78.38 95 ARG A C 1
ATOM 650 O O . ARG A 1 95 ? -83.405 -14.733 134.883 1.00 78.38 95 ARG A O 1
ATOM 657 N N . ASP A 1 96 ? -85.222 -15.610 135.866 1.00 77.31 96 ASP A N 1
ATOM 658 C CA . ASP A 1 96 ? -85.392 -16.688 134.888 1.00 77.31 96 ASP A CA 1
ATOM 659 C C . ASP A 1 96 ? -85.801 -16.147 133.513 1.00 77.31 96 ASP A C 1
ATOM 661 O O . ASP A 1 96 ? -85.306 -16.630 132.497 1.00 77.31 96 ASP A O 1
ATOM 665 N N . ALA A 1 97 ? -86.611 -15.082 133.472 1.00 76.06 97 ALA A N 1
ATOM 666 C CA . ALA A 1 97 ? -86.892 -14.346 132.240 1.00 76.06 97 ALA A CA 1
ATOM 667 C C . ALA A 1 97 ? -85.626 -13.694 131.654 1.00 76.06 97 ALA A C 1
ATOM 669 O O . ALA A 1 97 ? -85.354 -13.849 130.468 1.00 76.06 97 ALA A O 1
ATOM 670 N N . ALA A 1 98 ? -84.807 -13.035 132.480 1.00 73.19 98 ALA A N 1
ATOM 671 C CA . ALA A 1 98 ? -83.553 -12.427 132.030 1.00 73.19 98 ALA A CA 1
ATOM 672 C C . ALA A 1 98 ? -82.514 -13.469 131.574 1.00 73.19 98 ALA A C 1
ATOM 674 O O . ALA A 1 98 ? -81.756 -13.221 130.639 1.00 73.19 98 ALA A O 1
ATOM 675 N N . GLN A 1 99 ? -82.474 -14.642 132.212 1.00 79.88 99 GLN A N 1
ATOM 676 C CA . GLN A 1 99 ? -81.606 -15.744 131.800 1.00 79.88 99 GLN A CA 1
ATOM 677 C C . GLN A 1 99 ? -82.079 -16.347 130.471 1.00 79.88 99 GLN A C 1
ATOM 679 O O . GLN A 1 99 ? -81.250 -16.615 129.609 1.00 79.88 99 GLN A O 1
ATOM 684 N N . ALA A 1 100 ? -83.393 -16.492 130.271 1.00 76.19 100 ALA A N 1
ATOM 685 C CA . ALA A 1 100 ? -83.951 -16.939 128.998 1.00 76.19 100 ALA A CA 1
ATOM 686 C C . ALA A 1 100 ? -83.660 -15.947 127.857 1.00 76.19 100 ALA A C 1
ATOM 688 O O . ALA A 1 100 ? -83.260 -16.371 126.776 1.00 76.19 100 ALA A O 1
ATOM 689 N N . GLU A 1 101 ? -83.781 -14.638 128.105 1.00 79.06 101 GLU A N 1
ATOM 690 C CA . GLU A 1 101 ? -83.406 -13.594 127.137 1.00 79.06 101 GLU A CA 1
ATOM 691 C C . GLU A 1 101 ? -81.899 -13.604 126.825 1.00 79.06 101 GLU A C 1
ATOM 693 O O . GLU A 1 101 ? -81.498 -13.403 125.679 1.00 79.06 101 GLU A O 1
ATOM 698 N N . LEU A 1 102 ? -81.048 -13.867 127.822 1.00 79.19 102 LEU A N 1
ATOM 699 C CA . LEU A 1 102 ? -79.602 -14.000 127.630 1.00 79.19 102 LEU A CA 1
ATOM 700 C C . LEU A 1 102 ? -79.254 -15.245 126.802 1.00 79.19 102 LEU A C 1
ATOM 702 O O . LEU A 1 102 ? -78.390 -15.180 125.929 1.00 79.19 102 LEU A O 1
ATOM 706 N N . ASP A 1 103 ? -79.919 -16.368 127.060 1.00 83.38 103 ASP A N 1
ATOM 707 C CA . ASP A 1 103 ? -79.723 -17.608 126.312 1.00 83.38 103 ASP A CA 1
ATOM 708 C C . ASP A 1 103 ? -80.199 -17.451 124.855 1.00 83.38 103 ASP A C 1
ATOM 710 O O . ASP A 1 103 ? -79.509 -17.892 123.934 1.00 83.38 103 ASP A O 1
ATOM 714 N N . GLU A 1 104 ? -81.314 -16.747 124.624 1.00 81.25 104 GLU A N 1
ATOM 715 C CA . GLU A 1 104 ? -81.803 -16.389 123.286 1.00 81.25 104 GLU A CA 1
ATOM 716 C C . GLU A 1 104 ? -80.836 -15.440 122.557 1.00 81.25 104 GLU A C 1
ATOM 718 O O . GLU A 1 104 ? -80.499 -15.669 121.394 1.00 81.25 104 GLU A O 1
ATOM 723 N N . ALA A 1 105 ? -80.309 -14.422 123.243 1.00 77.69 105 ALA A N 1
ATOM 724 C CA . ALA A 1 105 ? -79.313 -13.512 122.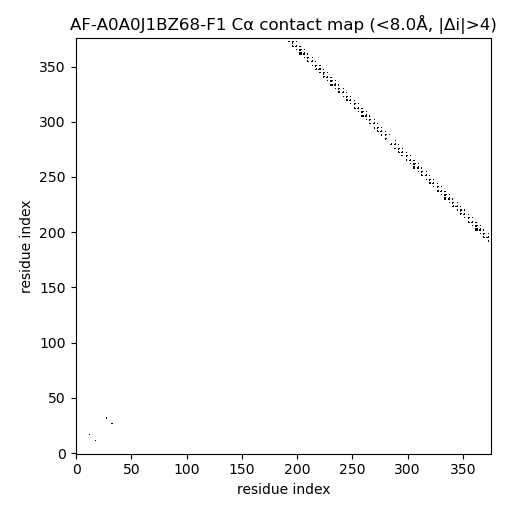681 1.00 77.69 105 ALA A CA 1
ATOM 725 C C . ALA A 1 105 ? -77.990 -14.222 122.344 1.00 77.69 105 ALA A C 1
ATOM 727 O O . ALA A 1 105 ? -77.387 -13.939 121.309 1.00 77.69 105 ALA A O 1
ATOM 728 N N . ASN A 1 106 ? -77.549 -15.168 123.177 1.00 79.44 106 ASN A N 1
ATOM 729 C CA . ASN A 1 106 ? -76.359 -15.976 122.911 1.00 79.44 106 ASN A CA 1
ATOM 730 C C . ASN A 1 106 ? -76.572 -16.941 121.737 1.00 79.44 106 ASN A C 1
ATOM 732 O O . ASN A 1 106 ? -75.658 -17.134 120.937 1.00 79.44 106 ASN A O 1
ATOM 736 N N . ALA A 1 107 ? -77.770 -17.517 121.600 1.00 80.31 107 ALA A N 1
ATOM 737 C CA . ALA A 1 107 ? -78.118 -18.339 120.445 1.00 80.31 107 ALA A CA 1
ATOM 738 C C . ALA A 1 107 ? -78.123 -17.511 119.147 1.00 80.31 107 ALA A C 1
ATOM 740 O O . ALA A 1 107 ? -77.539 -17.936 118.152 1.00 80.31 107 ALA A O 1
ATOM 741 N N . ALA A 1 108 ? -78.697 -16.304 119.178 1.00 79.81 108 ALA A N 1
ATOM 742 C CA . ALA A 1 108 ? -78.696 -15.383 118.043 1.00 79.81 108 ALA A CA 1
ATOM 743 C C . ALA A 1 108 ? -77.285 -14.882 117.684 1.00 79.81 108 ALA A C 1
ATOM 745 O O . ALA A 1 108 ? -76.963 -14.736 116.506 1.00 79.81 108 ALA A O 1
ATOM 746 N N . LEU A 1 109 ? -76.423 -14.646 118.680 1.00 84.56 109 LEU A N 1
ATOM 747 C CA . LEU A 1 109 ? -75.021 -14.288 118.459 1.00 84.56 109 LEU A CA 1
ATOM 748 C C . LEU A 1 109 ? -74.254 -15.435 117.794 1.00 84.56 109 LEU A C 1
ATOM 750 O O . LEU A 1 109 ? -73.570 -15.198 116.806 1.00 84.56 109 LEU A O 1
ATOM 754 N N . ALA A 1 110 ? -74.411 -16.667 118.283 1.00 82.88 110 ALA A N 1
ATOM 755 C CA . ALA A 1 110 ? -73.769 -17.838 117.690 1.00 82.88 110 ALA A CA 1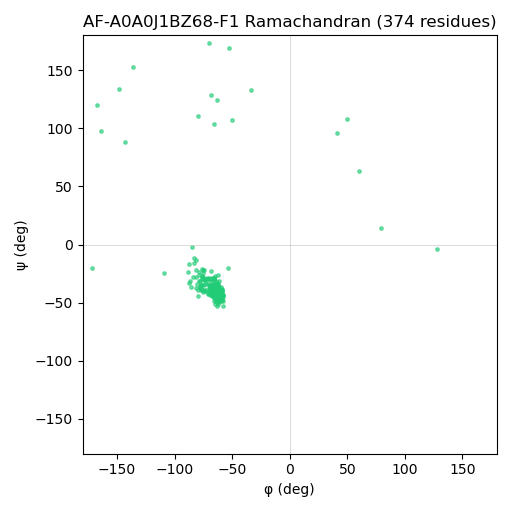
ATOM 756 C C . ALA A 1 110 ? -74.236 -18.084 116.242 1.00 82.88 110 ALA A C 1
ATOM 758 O O . ALA A 1 110 ? -73.435 -18.450 115.383 1.00 82.88 110 ALA A O 1
ATOM 759 N N . GLU A 1 111 ? -75.519 -17.852 115.948 1.00 85.69 111 GLU A N 1
ATOM 760 C CA . GLU A 1 111 ? -76.049 -17.921 114.583 1.00 85.69 111 GLU A CA 1
ATOM 761 C C . GLU A 1 111 ? -75.463 -16.815 113.690 1.00 85.69 111 GLU A C 1
ATOM 763 O O . GLU A 1 111 ? -75.029 -17.092 112.572 1.00 85.69 111 GLU A O 1
ATOM 768 N N . ALA A 1 112 ? -75.368 -15.579 114.188 1.00 78.62 112 ALA A N 1
ATOM 769 C CA . ALA A 1 112 ? -74.753 -14.470 113.461 1.00 78.62 112 ALA A CA 1
ATOM 770 C C . ALA A 1 112 ? -73.246 -14.678 113.217 1.00 78.62 112 ALA A C 1
ATOM 772 O O . ALA A 1 112 ? -72.755 -14.366 112.133 1.00 78.62 112 ALA A O 1
ATOM 773 N N . GLU A 1 113 ? -72.516 -15.231 114.187 1.00 87.06 113 GLU A N 1
ATOM 774 C CA . GLU A 1 113 ? -71.103 -15.598 114.048 1.00 87.06 113 GLU A CA 1
ATOM 775 C C . GLU A 1 113 ? -70.914 -16.692 112.992 1.00 87.06 113 GLU A C 1
ATOM 777 O O . GLU A 1 113 ? -70.034 -16.564 112.143 1.00 87.06 113 GLU A O 1
ATOM 782 N N . ALA A 1 114 ? -71.780 -17.711 112.969 1.00 82.81 114 ALA A N 1
ATOM 783 C CA . ALA A 1 114 ? -71.742 -18.761 111.952 1.00 82.81 114 ALA A CA 1
ATOM 784 C C . ALA A 1 114 ? -72.056 -18.231 110.540 1.00 82.81 114 ALA A C 1
ATOM 786 O O . ALA A 1 114 ? -71.423 -18.646 109.567 1.00 82.81 114 ALA A O 1
ATOM 787 N N . VAL A 1 115 ? -73.006 -17.295 110.412 1.00 88.69 115 VAL A N 1
ATOM 788 C CA . VAL A 1 115 ? -73.305 -16.618 109.137 1.00 88.69 115 VAL A CA 1
ATOM 789 C C . VAL A 1 115 ? -72.113 -15.782 108.675 1.00 88.69 115 VAL A C 1
ATOM 791 O O . VAL A 1 115 ? -71.718 -15.880 107.516 1.00 88.69 115 VAL A O 1
ATOM 794 N N . LEU A 1 116 ? -71.502 -15.008 109.573 1.00 86.94 116 LEU A N 1
ATOM 795 C CA . LEU A 1 116 ? -70.335 -14.192 109.251 1.00 86.94 116 LEU A CA 1
ATOM 796 C C . LEU A 1 116 ? -69.125 -15.052 108.865 1.00 86.94 116 LEU A C 1
ATOM 798 O O . LEU A 1 116 ? -68.418 -14.722 107.917 1.00 86.94 116 LEU A O 1
ATOM 802 N N . GLU A 1 117 ? -68.887 -16.163 109.562 1.00 85.88 117 GLU A N 1
ATOM 803 C CA . GLU A 1 117 ? -67.814 -17.102 109.228 1.00 85.88 117 GLU A CA 1
ATOM 804 C C . GLU A 1 117 ? -68.028 -17.716 107.836 1.00 85.88 117 GLU A C 1
ATOM 806 O O . GLU A 1 117 ? -67.087 -17.787 107.042 1.00 85.88 117 GLU A O 1
ATOM 811 N N . ALA A 1 118 ? -69.271 -18.069 107.491 1.00 85.06 118 ALA A N 1
ATOM 812 C CA . ALA A 1 118 ? -69.627 -18.547 106.157 1.00 85.06 118 ALA A CA 1
ATOM 813 C C . ALA A 1 118 ? -69.466 -17.464 105.072 1.00 85.06 118 ALA A C 1
ATOM 815 O O . ALA A 1 118 ? -68.954 -17.755 103.990 1.00 85.06 118 ALA A O 1
ATOM 816 N N . GLU A 1 119 ? -69.853 -16.215 105.346 1.00 83.62 119 GLU A N 1
ATOM 817 C CA . GLU A 1 119 ? -69.659 -15.089 104.422 1.00 83.62 119 GLU A CA 1
ATOM 818 C C . GLU A 1 119 ? -68.177 -14.758 104.217 1.00 83.62 119 GLU A C 1
ATOM 820 O O . GLU A 1 119 ? -67.754 -14.530 103.085 1.00 83.62 119 GLU A O 1
ATOM 825 N N . VAL A 1 120 ? -67.368 -14.777 105.279 1.00 89.19 120 VAL A N 1
ATOM 826 C CA . VAL A 1 120 ? -65.915 -14.575 105.195 1.00 89.19 120 VAL A CA 1
ATOM 827 C C . VAL A 1 120 ? -65.261 -15.713 104.418 1.00 89.19 120 VAL A C 1
ATOM 829 O O . VAL A 1 120 ? -64.389 -15.452 103.591 1.00 89.19 120 VAL A O 1
ATOM 832 N N . ALA A 1 121 ? -65.689 -16.961 104.625 1.00 87.94 121 ALA A N 1
ATOM 833 C CA . ALA A 1 121 ? -65.209 -18.096 103.844 1.00 87.94 121 ALA A CA 1
ATOM 834 C C . ALA A 1 121 ? -65.540 -17.932 102.350 1.00 87.94 121 ALA A C 1
ATOM 836 O O . ALA A 1 121 ? -64.640 -18.025 101.517 1.00 87.94 121 ALA A O 1
ATOM 837 N N . ALA A 1 122 ? -66.789 -17.593 102.011 1.00 88.56 122 ALA A N 1
ATOM 838 C CA . ALA A 1 122 ? -67.210 -17.353 100.630 1.00 88.56 122 ALA A CA 1
ATOM 839 C C . ALA A 1 122 ? -66.490 -16.150 99.991 1.00 88.56 122 ALA A C 1
ATOM 841 O O . ALA A 1 122 ? -66.074 -16.213 98.835 1.00 88.56 122 ALA A O 1
ATOM 842 N N . TYR A 1 123 ? -66.297 -15.060 100.738 1.00 87.44 123 TYR A N 1
ATOM 843 C CA . TYR A 1 123 ? -65.525 -13.903 100.286 1.00 87.44 123 TYR A CA 1
ATOM 844 C C . TYR A 1 123 ? -64.067 -14.279 100.010 1.00 87.44 123 TYR A C 1
ATOM 846 O O . TYR A 1 123 ? -63.537 -13.921 98.962 1.00 87.44 123 TYR A O 1
ATOM 854 N N . ASN A 1 124 ? -63.430 -15.035 100.907 1.00 92.00 124 ASN A N 1
ATOM 855 C CA . ASN A 1 124 ? -62.050 -15.484 100.728 1.00 92.00 124 ASN A CA 1
ATOM 856 C C . ASN A 1 124 ? -61.900 -16.419 99.521 1.00 92.00 124 ASN A C 1
ATOM 858 O O . ASN A 1 124 ? -60.902 -16.322 98.814 1.00 92.00 124 ASN A O 1
ATOM 862 N N . GLU A 1 125 ? -62.882 -17.281 99.243 1.00 92.12 125 GLU A N 1
ATOM 863 C CA . GLU A 1 125 ? -62.896 -18.096 98.021 1.00 92.12 125 GLU A CA 1
ATOM 864 C C . GLU A 1 125 ? -62.991 -17.232 96.755 1.00 92.12 125 GLU A C 1
ATOM 866 O O . GLU A 1 125 ? -62.24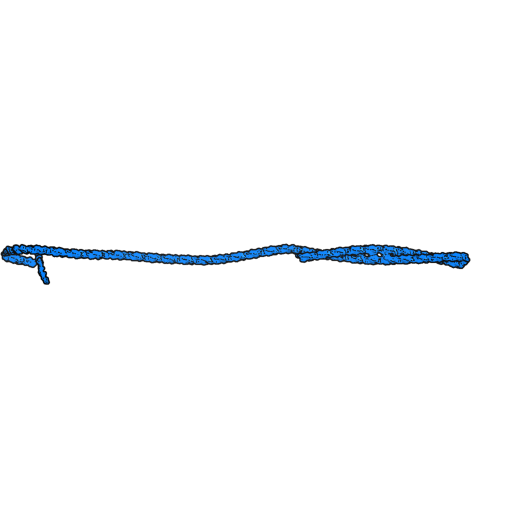7 -17.456 95.801 1.00 92.12 125 GLU A O 1
ATOM 871 N N . VAL A 1 126 ? -63.856 -16.210 96.749 1.00 92.81 126 VAL A N 1
ATOM 872 C CA . VAL A 1 126 ? -63.980 -15.269 95.623 1.00 92.81 126 VAL A CA 1
ATOM 873 C C . VAL A 1 126 ? -62.703 -14.450 95.434 1.00 92.81 126 VAL A C 1
ATOM 875 O O . VAL A 1 126 ? -62.266 -14.267 94.300 1.00 92.81 126 VAL A O 1
ATOM 878 N N . VAL A 1 127 ? -62.087 -13.977 96.519 1.00 93.25 127 VAL A N 1
ATOM 879 C CA . VAL A 1 127 ? -60.806 -13.258 96.467 1.00 93.25 127 VAL A CA 1
ATOM 880 C C . VAL A 1 127 ? -59.709 -14.164 95.925 1.00 93.25 127 VAL A C 1
ATOM 882 O O . VAL A 1 127 ? -59.020 -13.757 94.999 1.00 93.25 127 VAL A O 1
ATOM 885 N N . ALA A 1 128 ? -59.595 -15.400 96.413 1.00 91.12 128 ALA A N 1
ATOM 886 C CA . ALA A 1 128 ? -58.597 -16.347 95.923 1.00 91.12 128 ALA A CA 1
ATOM 887 C C . ALA A 1 128 ? -58.784 -16.666 94.428 1.00 91.12 128 ALA A C 1
ATOM 889 O O . ALA A 1 128 ? -57.806 -16.750 93.688 1.00 91.12 128 ALA A O 1
ATOM 890 N N . ALA A 1 129 ? -60.031 -16.803 93.961 1.00 91.06 129 ALA A N 1
ATOM 891 C CA . ALA A 1 129 ? -60.326 -16.984 92.541 1.00 91.06 129 ALA A CA 1
ATOM 892 C C . ALA A 1 129 ? -59.949 -15.743 91.713 1.00 91.06 129 ALA A C 1
ATOM 894 O O . ALA A 1 129 ? -59.311 -15.872 90.672 1.00 91.06 129 ALA A O 1
ATOM 895 N N . ALA A 1 130 ? -60.278 -14.541 92.195 1.00 91.31 130 ALA A N 1
ATOM 896 C CA . ALA A 1 130 ? -59.922 -13.291 91.528 1.00 91.31 130 ALA A CA 1
ATOM 897 C C . ALA A 1 130 ? -58.403 -13.045 91.500 1.00 91.31 130 ALA A C 1
ATOM 899 O O . ALA A 1 130 ? -57.884 -12.524 90.515 1.00 91.31 130 ALA A O 1
ATOM 900 N N . GLU A 1 131 ? -57.684 -13.425 92.559 1.00 93.75 131 GLU A N 1
ATOM 901 C CA . GLU A 1 131 ? -56.222 -13.374 92.620 1.00 93.75 131 GLU A CA 1
ATOM 902 C C . GLU A 1 131 ? -55.594 -14.345 91.613 1.00 93.75 131 GLU A C 1
ATOM 904 O O . GLU A 1 131 ? -54.688 -13.949 90.882 1.00 93.75 131 GLU A O 1
ATOM 909 N N . ALA A 1 132 ? -56.118 -15.570 91.506 1.00 92.44 132 ALA A N 1
ATOM 910 C CA . ALA A 1 132 ? -55.667 -16.544 90.514 1.00 92.44 132 ALA A CA 1
ATOM 911 C C . ALA A 1 132 ? -55.939 -16.080 89.070 1.00 92.44 132 ALA A C 1
ATOM 913 O O . ALA A 1 132 ? -55.068 -16.208 88.209 1.00 92.44 132 ALA A O 1
ATOM 914 N N . ASP A 1 133 ? -57.112 -15.498 88.805 1.00 94.75 133 ASP A N 1
ATOM 915 C CA . ASP A 1 133 ? -57.455 -14.937 87.494 1.00 94.75 133 ASP A CA 1
ATOM 916 C C . ASP A 1 133 ? -56.555 -13.744 87.139 1.00 94.75 133 ASP A C 1
ATOM 918 O O . ASP A 1 133 ? -56.111 -13.618 85.996 1.00 94.75 133 ASP A O 1
ATOM 922 N N . LEU A 1 134 ? -56.249 -12.878 88.111 1.00 93.69 134 LEU A N 1
ATOM 923 C CA . LEU A 1 134 ? -55.327 -11.761 87.922 1.00 93.69 134 LEU A CA 1
ATOM 924 C C . LEU A 1 134 ? -53.902 -12.252 87.644 1.00 93.69 134 LEU A C 1
ATOM 926 O O . LEU A 1 134 ? -53.253 -11.734 86.739 1.00 93.69 134 LEU A O 1
ATOM 930 N N . GLU A 1 135 ? -53.416 -13.251 88.382 1.00 95.56 135 GLU A N 1
ATOM 931 C CA . GLU A 1 135 ? -52.100 -13.854 88.150 1.00 95.56 135 GLU A CA 1
ATOM 932 C C . GLU A 1 135 ? -52.022 -14.497 86.758 1.00 95.56 135 GLU A C 1
ATOM 934 O O . GLU A 1 135 ? -51.059 -14.262 86.025 1.00 95.56 135 GLU A O 1
ATOM 939 N N . ALA A 1 136 ? -53.064 -15.222 86.340 1.00 93.12 136 ALA A N 1
ATOM 940 C CA . ALA A 1 136 ? -53.157 -15.795 85.000 1.00 93.12 136 ALA A CA 1
ATOM 941 C C . ALA A 1 136 ? -53.199 -14.716 83.903 1.00 93.12 136 ALA A C 1
ATOM 943 O O . ALA A 1 136 ? -52.525 -14.851 82.882 1.00 93.12 136 ALA A O 1
ATOM 944 N N . ALA A 1 137 ? -53.947 -13.627 84.111 1.00 92.94 137 ALA A N 1
ATOM 945 C CA . ALA A 1 137 ? -54.012 -12.510 83.171 1.00 92.94 137 ALA A CA 1
ATOM 946 C C . ALA A 1 137 ? -52.667 -11.780 83.046 1.00 92.94 137 ALA A C 1
ATOM 948 O O . ALA A 1 137 ? -52.260 -11.436 81.938 1.00 92.94 137 ALA A O 1
ATOM 949 N N . LEU A 1 138 ? -51.955 -11.579 84.159 1.00 95.00 138 LEU A N 1
ATOM 950 C CA . LEU A 1 138 ? -50.614 -10.994 84.158 1.00 95.00 138 LEU A CA 1
ATOM 951 C C . LEU A 1 138 ? -49.600 -11.915 83.471 1.00 95.00 138 LEU A C 1
ATOM 953 O O . LEU A 1 138 ? -48.778 -11.434 82.696 1.00 95.00 138 LEU A O 1
ATOM 957 N N . ALA A 1 139 ? -49.674 -13.229 83.697 1.00 94.00 139 ALA A N 1
ATOM 958 C CA . ALA A 1 139 ? -48.826 -14.194 83.001 1.00 94.00 139 ALA A CA 1
ATOM 959 C C . ALA A 1 139 ? -49.070 -14.170 81.481 1.00 94.00 139 ALA A C 1
ATOM 961 O O . ALA A 1 139 ? -48.114 -14.095 80.711 1.00 94.00 139 ALA A O 1
ATOM 962 N N . ALA A 1 140 ? -50.337 -14.146 81.054 1.00 93.75 140 ALA A N 1
ATOM 963 C CA . ALA A 1 140 ? -50.707 -14.027 79.644 1.00 93.75 140 ALA A CA 1
ATOM 964 C C . ALA A 1 140 ? -50.272 -12.683 79.032 1.00 93.75 140 ALA A C 1
ATOM 966 O O . ALA A 1 140 ? -49.855 -12.640 77.878 1.00 93.75 140 ALA A O 1
ATOM 967 N N . GLN A 1 141 ? -50.334 -11.587 79.797 1.00 95.44 141 GLN A N 1
ATOM 968 C CA . GLN A 1 141 ? -49.829 -10.286 79.357 1.00 95.44 141 GLN A CA 1
ATOM 969 C C . GLN A 1 141 ? -48.315 -10.321 79.125 1.00 95.44 141 GLN A C 1
ATOM 971 O O . GLN A 1 141 ? -47.854 -9.842 78.097 1.00 95.44 141 GLN A O 1
ATOM 976 N N . VAL A 1 142 ? -47.547 -10.916 80.042 1.00 95.75 142 VAL A N 1
ATOM 977 C CA . VAL A 1 142 ? -46.089 -11.053 79.890 1.00 95.75 142 VAL A CA 1
ATOM 978 C C . VAL A 1 142 ? -45.731 -11.891 78.660 1.00 95.75 142 VAL A C 1
ATOM 980 O O . VAL A 1 142 ? -44.788 -11.550 77.950 1.00 95.75 142 VAL A O 1
ATOM 983 N N . GLU A 1 143 ? -46.474 -12.967 78.388 1.00 95.31 143 GLU A N 1
ATOM 984 C CA . GLU A 1 143 ? -46.289 -13.783 77.182 1.00 95.31 143 GLU A CA 1
ATOM 985 C C . GLU A 1 143 ? -46.595 -12.981 75.908 1.00 95.31 143 GLU A C 1
ATOM 987 O O . GLU A 1 143 ? -45.769 -12.946 74.999 1.00 95.31 143 GLU A O 1
ATOM 992 N N . ALA A 1 144 ? -47.715 -12.253 75.876 1.00 93.44 144 ALA A N 1
ATOM 993 C CA . ALA A 1 144 ? -48.079 -11.400 74.746 1.00 93.44 144 ALA A CA 1
ATOM 994 C C . ALA A 1 144 ? -47.071 -10.260 74.508 1.00 93.44 144 ALA A C 1
ATOM 996 O O . ALA A 1 144 ? -46.728 -9.973 73.363 1.00 93.44 144 ALA A O 1
ATOM 997 N N . ASP A 1 145 ? -46.562 -9.631 75.571 1.00 95.75 145 ASP A N 1
ATOM 998 C CA . ASP A 1 145 ? -45.534 -8.589 75.477 1.00 95.75 145 ASP A CA 1
ATOM 999 C C . ASP A 1 145 ? -44.208 -9.165 74.943 1.00 95.75 145 ASP A C 1
ATOM 1001 O O . ASP A 1 145 ? -43.515 -8.509 74.163 1.00 95.75 145 ASP A O 1
ATOM 1005 N N . ALA A 1 146 ? -43.862 -10.404 75.313 1.00 93.62 146 ALA A N 1
ATOM 1006 C CA . ALA A 1 146 ? -42.690 -11.099 74.784 1.00 93.62 146 ALA A CA 1
ATOM 1007 C C . ALA A 1 146 ? -42.855 -11.484 73.302 1.00 93.62 146 ALA A C 1
ATOM 1009 O O . ALA A 1 146 ? -41.916 -11.318 72.524 1.00 93.62 146 ALA A O 1
ATOM 1010 N N . GLU A 1 147 ? -44.037 -11.956 72.894 1.00 94.44 147 GLU A N 1
ATOM 1011 C CA . GLU A 1 147 ? -44.355 -12.229 71.487 1.00 94.44 147 GLU A CA 1
ATOM 1012 C C . GLU A 1 147 ? -44.333 -10.953 70.640 1.00 94.44 147 GLU A C 1
ATOM 1014 O O . GLU A 1 147 ? -43.789 -10.965 69.537 1.00 94.44 147 GLU A O 1
ATOM 1019 N N . LEU A 1 148 ? -44.875 -9.846 71.159 1.00 95.19 148 LEU A N 1
ATOM 1020 C CA . LEU A 1 148 ? -44.831 -8.549 70.491 1.00 95.19 148 LEU A CA 1
ATOM 1021 C C . LEU A 1 148 ? -43.388 -8.065 70.323 1.00 95.19 148 LEU A C 1
ATOM 1023 O O . LEU A 1 148 ? -43.015 -7.662 69.227 1.00 95.19 148 LEU A O 1
ATOM 1027 N N . ALA A 1 149 ? -42.560 -8.169 71.367 1.00 94.81 149 ALA A N 1
ATOM 1028 C CA . ALA A 1 149 ? -41.145 -7.814 71.283 1.00 94.81 149 ALA A CA 1
ATOM 1029 C C . ALA A 1 149 ? -40.395 -8.663 70.240 1.00 94.81 149 ALA A C 1
ATOM 1031 O O . ALA A 1 149 ? -39.596 -8.128 69.473 1.00 94.81 149 ALA A O 1
ATOM 1032 N N . ALA A 1 150 ? -40.683 -9.967 70.168 1.00 94.00 150 ALA A N 1
ATOM 1033 C CA . ALA A 1 150 ? -40.112 -10.850 69.153 1.00 94.00 150 ALA A CA 1
ATOM 1034 C C . ALA A 1 150 ? -40.610 -10.516 67.734 1.00 94.00 150 ALA A C 1
ATOM 1036 O O . ALA A 1 150 ? -39.842 -10.589 66.775 1.00 94.00 150 ALA A O 1
ATOM 1037 N N . ALA A 1 151 ? -41.883 -10.137 67.583 1.00 94.44 151 ALA A N 1
ATOM 1038 C CA . ALA A 1 151 ? -42.445 -9.710 66.306 1.00 94.44 151 ALA A CA 1
ATOM 1039 C C . ALA A 1 151 ? -41.840 -8.381 65.831 1.00 94.44 151 ALA A C 1
ATOM 1041 O O . ALA A 1 151 ? -41.496 -8.266 64.656 1.00 94.44 151 ALA A O 1
ATOM 1042 N N . ASP A 1 152 ? -41.661 -7.411 66.730 1.00 96.88 152 ASP A N 1
ATOM 1043 C CA . ASP A 1 152 ? -41.007 -6.136 66.428 1.00 96.88 152 ASP A CA 1
ATOM 1044 C C . ASP A 1 152 ? -39.547 -6.350 65.992 1.00 96.88 152 ASP A C 1
ATOM 1046 O O . ASP A 1 152 ? -39.102 -5.757 65.009 1.00 96.88 152 ASP A O 1
ATOM 1050 N N . GLU A 1 153 ? -38.807 -7.242 66.661 1.00 96.06 153 GLU A N 1
ATOM 1051 C CA . GLU A 1 153 ? -37.439 -7.605 66.262 1.00 96.06 153 GLU A CA 1
ATOM 1052 C C . GLU A 1 153 ? -37.405 -8.276 64.876 1.00 96.06 153 GLU A C 1
ATOM 1054 O O . GLU A 1 153 ? -36.592 -7.900 64.031 1.00 96.06 153 GLU A O 1
ATOM 1059 N N . ALA A 1 154 ? -38.340 -9.189 64.591 1.00 94.56 154 ALA A N 1
ATOM 1060 C CA . ALA A 1 154 ? -38.455 -9.830 63.279 1.00 94.56 154 ALA A CA 1
ATOM 1061 C C . ALA A 1 154 ? -38.841 -8.845 62.158 1.00 94.56 154 ALA A C 1
ATOM 1063 O O . ALA A 1 154 ? -38.384 -8.992 61.024 1.00 94.56 154 ALA A O 1
ATOM 1064 N N . VAL A 1 155 ? -39.669 -7.834 62.452 1.00 96.38 155 VAL A N 1
ATOM 1065 C CA . VAL A 1 155 ? -39.993 -6.761 61.497 1.00 96.38 155 VAL A CA 1
ATOM 1066 C C . VAL A 1 155 ? -38.752 -5.927 61.189 1.00 96.38 155 VAL A C 1
ATOM 1068 O O . VAL A 1 155 ? -38.488 -5.675 60.017 1.00 96.38 155 VAL A O 1
ATOM 1071 N N . LEU A 1 156 ? -37.960 -5.557 62.199 1.00 95.56 156 LEU A N 1
ATOM 1072 C CA . LEU A 1 156 ? -36.710 -4.817 61.990 1.00 95.56 156 LEU A CA 1
ATOM 1073 C C . LEU A 1 156 ? -35.700 -5.611 61.148 1.00 95.56 156 LEU A C 1
ATOM 1075 O O . LEU A 1 156 ? -35.056 -5.042 60.266 1.00 95.56 156 LEU A O 1
ATOM 1079 N N . GLU A 1 157 ? -35.574 -6.919 61.383 1.00 96.00 157 GLU A N 1
ATOM 1080 C CA . GLU A 1 157 ? -34.723 -7.793 60.567 1.00 96.00 157 GLU A CA 1
ATOM 1081 C C . GLU A 1 157 ? -35.227 -7.863 59.114 1.00 96.00 157 GLU A C 1
ATOM 1083 O O . GLU A 1 157 ? -34.449 -7.686 58.177 1.00 96.00 157 GLU A O 1
ATOM 1088 N N . ALA A 1 158 ? -36.541 -8.001 58.911 1.00 94.44 158 ALA A N 1
ATOM 1089 C CA . ALA A 1 158 ? -37.145 -8.011 57.579 1.00 94.44 158 ALA A CA 1
ATOM 1090 C C . ALA A 1 158 ? -36.997 -6.670 56.832 1.00 94.44 158 ALA A C 1
ATOM 1092 O O . ALA A 1 158 ? -36.810 -6.660 55.613 1.00 94.44 158 ALA A O 1
ATOM 1093 N N . GLU A 1 159 ? -37.074 -5.534 57.532 1.00 96.31 159 GLU A N 1
ATOM 1094 C CA . GLU A 1 159 ? -36.824 -4.208 56.956 1.00 96.31 159 GLU A CA 1
ATOM 1095 C C . GLU A 1 159 ? -35.362 -4.056 56.516 1.00 96.31 159 GLU A C 1
ATOM 1097 O O . GLU A 1 159 ? -35.108 -3.569 55.411 1.00 96.31 159 GLU A O 1
ATOM 1102 N N . ALA A 1 160 ? -34.411 -4.533 57.325 1.00 94.56 160 ALA A N 1
ATOM 1103 C CA . ALA A 1 160 ? -32.992 -4.531 56.977 1.00 94.56 160 ALA A CA 1
ATOM 1104 C C . ALA A 1 160 ? -32.692 -5.429 55.761 1.00 94.56 160 ALA A C 1
ATOM 1106 O O . ALA A 1 160 ? -31.964 -5.020 54.852 1.00 94.56 160 ALA A O 1
ATOM 1107 N N . ASP A 1 161 ? -33.292 -6.621 55.700 1.00 96.31 161 ASP A N 1
ATOM 1108 C CA . ASP A 1 161 ? -33.181 -7.529 54.554 1.00 96.31 161 ASP A CA 1
ATOM 1109 C C . ASP A 1 161 ? -33.766 -6.911 53.276 1.00 96.31 161 ASP A C 1
ATOM 1111 O O . ASP A 1 161 ? -33.179 -7.024 52.194 1.00 96.31 161 ASP A O 1
ATOM 1115 N N . LEU A 1 162 ? -34.906 -6.220 53.383 1.00 96.06 162 LEU A N 1
ATOM 1116 C CA . LEU A 1 162 ? -35.513 -5.513 52.258 1.00 96.06 162 LEU A CA 1
ATOM 1117 C C . LEU A 1 162 ? -34.628 -4.358 51.776 1.00 96.06 162 LEU A C 1
ATOM 1119 O O . LEU A 1 162 ? -34.444 -4.199 50.568 1.00 96.06 162 LEU A O 1
ATOM 1123 N N . GLU A 1 163 ? -34.062 -3.567 52.689 1.00 96.31 163 GLU A N 1
ATOM 1124 C CA . GLU A 1 163 ? -33.138 -2.484 52.343 1.00 96.31 163 GLU A CA 1
ATOM 1125 C C . GLU A 1 163 ? -31.893 -3.031 51.626 1.00 96.31 163 GLU A C 1
ATOM 1127 O O . GLU A 1 163 ? -31.501 -2.512 50.575 1.00 96.31 163 GLU A O 1
ATOM 1132 N N . ALA A 1 164 ? -31.332 -4.142 52.113 1.00 94.12 164 ALA A N 1
ATOM 1133 C CA . ALA A 1 164 ? -30.224 -4.835 51.461 1.00 94.12 164 ALA A CA 1
ATOM 1134 C C . ALA A 1 164 ? -30.603 -5.368 50.066 1.00 94.12 164 ALA A C 1
ATOM 1136 O O . ALA A 1 164 ? -29.823 -5.230 49.118 1.00 94.12 164 ALA A O 1
ATOM 1137 N N . ALA A 1 165 ? -31.802 -5.935 49.906 1.00 94.62 165 ALA A N 1
ATOM 1138 C CA . ALA A 1 165 ? -32.296 -6.425 48.621 1.00 94.62 165 ALA A CA 1
ATOM 1139 C C . ALA A 1 165 ? -32.499 -5.289 47.605 1.00 94.62 165 ALA A C 1
ATOM 1141 O O . ALA A 1 165 ? -32.108 -5.424 46.443 1.00 94.62 165 ALA A O 1
ATOM 1142 N N . VAL A 1 166 ? -33.050 -4.149 48.035 1.00 96.88 166 VAL A N 1
ATOM 1143 C CA . VAL A 1 166 ? -33.213 -2.958 47.188 1.00 96.88 166 VAL A CA 1
ATOM 1144 C C . VAL A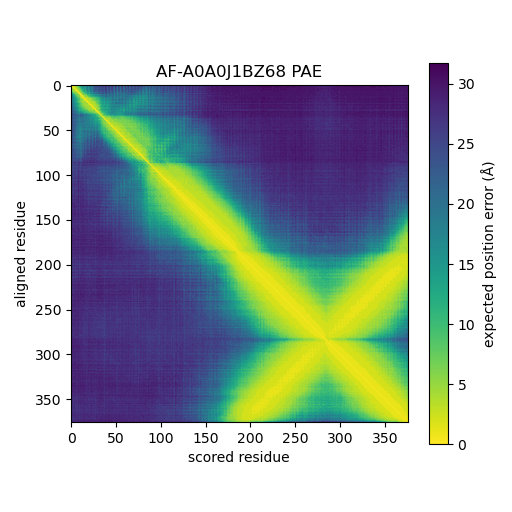 1 166 ? -31.852 -2.392 46.785 1.00 96.88 166 VAL A C 1
ATOM 1146 O O . VAL A 1 166 ? -31.647 -2.085 45.610 1.00 96.88 166 VAL A O 1
ATOM 1149 N N . ALA A 1 167 ? -30.895 -2.305 47.712 1.00 95.12 167 ALA A N 1
ATOM 1150 C CA . ALA A 1 167 ? -29.532 -1.880 47.399 1.00 95.12 167 ALA A CA 1
ATOM 1151 C C . ALA A 1 167 ? -28.858 -2.819 46.378 1.00 95.12 167 ALA A C 1
ATOM 1153 O O . ALA A 1 167 ? -28.221 -2.354 45.429 1.00 95.12 167 ALA A O 1
ATOM 1154 N N . ALA A 1 168 ? -29.042 -4.137 46.516 1.00 94.81 168 ALA A N 1
ATOM 1155 C CA . ALA A 1 168 ? -28.542 -5.121 45.556 1.00 94.81 168 ALA A CA 1
ATOM 1156 C C . ALA A 1 168 ? -29.205 -4.983 44.175 1.00 94.81 168 ALA A C 1
ATOM 1158 O O . ALA A 1 168 ? -28.518 -5.061 43.154 1.00 94.81 168 ALA A O 1
ATOM 1159 N N . GLN A 1 169 ? -30.517 -4.732 44.125 1.00 97.06 169 GLN A N 1
ATOM 1160 C CA . GLN A 1 169 ? -31.232 -4.485 42.873 1.00 97.06 169 GLN A CA 1
ATOM 1161 C C . GLN A 1 169 ? -30.717 -3.222 42.169 1.00 97.06 169 GLN A C 1
ATOM 1163 O O . GLN A 1 169 ? -30.428 -3.269 40.976 1.00 97.06 169 GLN A O 1
ATOM 1168 N N . GLN A 1 170 ? -30.531 -2.120 42.900 1.00 97.06 170 GLN A N 1
ATOM 1169 C CA . GLN A 1 170 ? -29.968 -0.884 42.345 1.00 97.06 170 GLN A CA 1
ATOM 1170 C C . GLN A 1 170 ?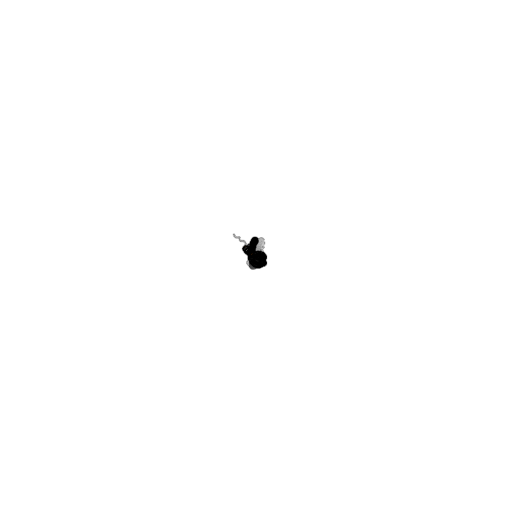 -28.546 -1.094 41.804 1.00 97.06 170 GLN A C 1
ATOM 1172 O O . GLN A 1 170 ? -28.203 -0.581 40.738 1.00 97.06 170 GLN A O 1
ATOM 1177 N N . ALA A 1 171 ? -27.721 -1.883 42.500 1.00 95.56 171 ALA A N 1
ATOM 1178 C CA . ALA A 1 171 ? -26.383 -2.231 42.029 1.00 95.56 171 ALA A CA 1
ATOM 1179 C C . ALA A 1 171 ? -26.424 -3.070 40.738 1.00 95.56 171 ALA A C 1
ATOM 1181 O O . ALA A 1 171 ? -25.627 -2.839 39.829 1.00 95.56 171 ALA A O 1
ATOM 1182 N N . LEU A 1 172 ? -27.369 -4.011 40.633 1.00 96.25 172 LEU A N 1
ATOM 1183 C CA . LEU A 1 172 ? -27.579 -4.808 39.425 1.00 96.25 172 LEU A CA 1
ATOM 1184 C C . LEU A 1 172 ? -28.052 -3.945 38.247 1.00 96.25 172 LEU A C 1
ATOM 1186 O O . LEU A 1 172 ? -27.539 -4.098 37.143 1.00 96.25 172 LEU A O 1
ATOM 1190 N N . GLU A 1 173 ? -28.989 -3.024 38.472 1.00 97.69 173 GLU A N 1
ATOM 1191 C CA . GLU A 1 173 ? -29.463 -2.087 37.446 1.00 97.69 173 GLU A CA 1
ATOM 1192 C C . GLU A 1 173 ? -28.328 -1.188 36.938 1.00 97.69 173 GLU A C 1
ATOM 1194 O O . GLU A 1 173 ? -28.177 -1.016 35.728 1.00 97.69 173 GLU A O 1
ATOM 1199 N N . ALA A 1 174 ? -27.473 -0.685 37.834 1.00 95.19 174 ALA A N 1
ATOM 1200 C CA . ALA A 1 174 ? -26.283 0.072 37.454 1.00 95.19 174 ALA A CA 1
ATOM 1201 C C . ALA A 1 174 ? -25.282 -0.778 36.648 1.00 95.19 174 ALA A C 1
ATOM 1203 O O . ALA A 1 174 ? -24.734 -0.304 35.653 1.00 95.19 174 ALA A O 1
ATOM 1204 N N . ALA A 1 175 ? -25.068 -2.041 37.037 1.00 94.38 175 ALA A N 1
ATOM 1205 C CA . ALA A 1 175 ? -24.196 -2.962 36.309 1.00 94.38 175 ALA A CA 1
ATOM 1206 C C . ALA A 1 175 ? -24.737 -3.293 34.907 1.00 94.38 175 ALA A C 1
ATOM 1208 O O . ALA A 1 175 ? -23.972 -3.304 33.946 1.00 94.38 175 ALA A O 1
ATOM 1209 N N . LEU A 1 176 ? -26.050 -3.508 34.772 1.00 96.12 176 LEU A N 1
ATOM 1210 C CA . LEU A 1 176 ? -26.717 -3.716 33.484 1.00 96.12 176 LEU A CA 1
ATOM 1211 C C . LEU A 1 176 ? -26.633 -2.471 32.597 1.00 96.12 176 LEU A C 1
ATOM 1213 O O . LEU A 1 176 ? -26.356 -2.597 31.410 1.00 96.12 176 LEU A O 1
ATOM 1217 N N . ALA A 1 177 ? -26.829 -1.273 33.154 1.00 94.75 177 ALA A N 1
ATOM 1218 C CA . ALA A 1 177 ? -26.677 -0.029 32.402 1.00 94.75 177 ALA A CA 1
ATOM 1219 C C . ALA A 1 177 ? -25.241 0.143 31.878 1.00 94.75 177 ALA A C 1
ATOM 1221 O O . ALA A 1 177 ? -25.056 0.444 30.700 1.00 94.75 177 ALA A O 1
ATOM 1222 N N . ALA A 1 178 ? -24.235 -0.127 32.717 1.00 92.94 178 ALA A N 1
ATOM 1223 C CA . ALA A 1 178 ? -22.830 -0.105 32.312 1.00 92.94 178 ALA A CA 1
ATOM 1224 C C . ALA A 1 178 ? -22.508 -1.175 31.252 1.00 92.94 178 ALA A C 1
ATOM 1226 O O . ALA A 1 178 ? -21.750 -0.910 30.322 1.00 92.94 178 ALA A O 1
ATOM 1227 N N . GLN A 1 179 ? -23.104 -2.369 31.357 1.00 94.25 179 GLN A N 1
ATOM 1228 C CA . GLN A 1 179 ? -22.975 -3.414 30.340 1.00 94.25 179 GLN A CA 1
ATOM 1229 C C . GLN A 1 179 ? -23.583 -2.974 29.003 1.00 94.25 179 GLN A C 1
ATOM 1231 O O . GLN A 1 179 ? -22.938 -3.123 27.974 1.00 94.25 179 GLN A O 1
ATOM 1236 N N . VAL A 1 180 ? -24.787 -2.395 29.010 1.00 95.00 180 VAL A N 1
ATOM 1237 C CA . VAL A 1 180 ? -25.438 -1.889 27.792 1.00 95.00 180 VAL A CA 1
ATOM 1238 C C . VAL A 1 180 ? -24.608 -0.785 27.135 1.00 95.00 180 VAL A C 1
ATOM 1240 O O . VAL A 1 180 ? -24.501 -0.758 25.913 1.00 95.00 180 VAL A O 1
ATOM 1243 N N . GLU A 1 181 ? -24.000 0.110 27.918 1.00 92.81 181 GLU A N 1
ATOM 1244 C CA . GLU A 1 181 ? -23.096 1.141 27.394 1.00 92.81 181 GLU A CA 1
ATOM 1245 C C . GLU A 1 181 ? -21.832 0.529 26.767 1.00 92.81 181 GLU A C 1
ATOM 1247 O O . GLU A 1 181 ? -21.442 0.920 25.666 1.00 92.81 181 GLU A O 1
ATOM 1252 N N . ALA A 1 182 ? -21.234 -0.476 27.415 1.00 89.00 182 ALA A N 1
ATOM 1253 C CA . ALA A 1 182 ? -20.093 -1.208 26.869 1.00 89.00 182 ALA A CA 1
ATOM 1254 C C . ALA A 1 182 ? -20.448 -1.952 25.567 1.00 89.00 182 ALA A C 1
ATOM 1256 O O . ALA A 1 182 ? -19.717 -1.846 24.581 1.00 89.00 182 ALA A O 1
ATOM 1257 N N . ASP A 1 183 ? -21.589 -2.644 25.532 1.00 93.06 183 ASP A N 1
ATOM 1258 C CA . ASP A 1 183 ? -22.076 -3.362 24.350 1.00 93.06 183 ASP A CA 1
ATOM 1259 C C . ASP A 1 183 ? -22.405 -2.391 23.202 1.00 93.06 183 ASP A C 1
ATOM 1261 O O . ASP A 1 183 ? -22.097 -2.667 22.042 1.00 93.06 183 ASP A O 1
ATOM 1265 N N . ALA A 1 184 ? -22.968 -1.217 23.511 1.00 89.00 184 ALA A N 1
ATOM 1266 C CA . ALA A 1 184 ? -23.213 -0.165 22.526 1.00 89.00 184 ALA A CA 1
ATOM 1267 C C . ALA A 1 184 ? -21.911 0.418 21.948 1.00 89.00 184 ALA A C 1
ATOM 1269 O O . ALA A 1 184 ? -21.899 0.843 20.793 1.00 89.00 184 ALA A O 1
ATOM 1270 N N . GLY A 1 185 ? -20.819 0.417 22.720 1.00 88.25 185 GLY A N 1
ATOM 1271 C CA . GLY A 1 185 ? -19.484 0.799 22.256 1.00 88.25 185 GLY A CA 1
ATOM 1272 C C . GLY A 1 185 ? -18.802 -0.252 21.371 1.00 88.25 185 GLY A C 1
ATOM 1273 O O . GLY A 1 185 ? -17.933 0.101 20.577 1.00 88.25 185 GLY A O 1
ATOM 1274 N N . LEU A 1 186 ? -19.204 -1.525 21.456 1.00 92.00 186 LEU A N 1
ATOM 1275 C CA . LEU A 1 186 ? -18.572 -2.617 20.710 1.00 92.00 186 LEU A CA 1
ATOM 1276 C C . LEU A 1 186 ? -18.877 -2.567 19.207 1.00 92.00 186 LEU A C 1
ATOM 1278 O O . LEU A 1 186 ? -17.970 -2.768 18.406 1.00 92.00 186 LEU A O 1
ATOM 1282 N N . ALA A 1 187 ? -20.124 -2.287 18.817 1.00 89.69 187 ALA A N 1
ATOM 1283 C CA . ALA A 1 187 ? -20.518 -2.216 17.406 1.00 89.69 187 ALA A CA 1
ATOM 1284 C C . ALA A 1 187 ? -19.711 -1.176 16.593 1.00 89.69 187 ALA A C 1
ATOM 1286 O O . ALA A 1 187 ? -19.101 -1.566 15.602 1.00 89.69 187 ALA A O 1
ATOM 1287 N N . PRO A 1 188 ? -19.606 0.106 17.003 1.00 91.19 188 PRO A N 1
ATOM 1288 C CA . PRO A 1 188 ? -18.804 1.079 16.262 1.00 91.19 188 PRO A CA 1
ATOM 1289 C C . PRO A 1 188 ? -17.302 0.760 16.281 1.00 91.19 188 PRO A C 1
ATOM 1291 O O . PRO A 1 188 ? -16.606 1.110 15.332 1.00 91.19 188 PRO A O 1
ATOM 1294 N N . ALA A 1 189 ? -16.794 0.096 17.327 1.00 90.88 189 ALA A N 1
ATOM 1295 C CA . ALA A 1 189 ? -15.409 -0.376 17.354 1.00 90.88 189 ALA A CA 1
ATOM 1296 C C . ALA A 1 189 ? -15.176 -1.500 16.329 1.00 90.88 189 ALA A C 1
ATOM 1298 O O . ALA A 1 189 ? -14.199 -1.464 15.589 1.00 90.88 189 ALA A O 1
ATOM 1299 N N . GLN A 1 190 ? -16.101 -2.459 16.226 1.00 93.31 190 GLN A N 1
ATOM 1300 C CA . GLN A 1 190 ? -16.052 -3.507 15.201 1.00 93.31 190 GLN A CA 1
ATOM 1301 C C . GLN A 1 190 ? -16.157 -2.922 13.788 1.00 93.31 190 GLN A C 1
ATOM 1303 O O . GLN A 1 190 ? -15.343 -3.270 12.939 1.00 93.31 190 GLN A O 1
ATOM 1308 N N . ASP A 1 191 ? -17.074 -1.977 13.560 1.00 93.69 191 ASP A N 1
ATOM 1309 C CA . ASP A 1 191 ? -17.202 -1.283 12.273 1.00 93.69 191 ASP A CA 1
ATOM 1310 C C . ASP A 1 191 ? -15.902 -0.546 11.890 1.00 93.69 191 ASP A C 1
ATOM 1312 O O . ASP A 1 191 ? -15.511 -0.533 10.721 1.00 93.69 191 ASP A O 1
ATOM 1316 N N . ALA A 1 192 ? -15.211 0.059 12.866 1.00 92.94 192 ALA A N 1
ATOM 1317 C CA . ALA A 1 192 ? -13.930 0.728 12.644 1.00 92.94 192 ALA A CA 1
ATOM 1318 C C . ALA A 1 192 ? -12.813 -0.260 12.268 1.00 92.94 192 ALA A C 1
ATOM 1320 O O . ALA A 1 192 ? -12.061 0.009 11.330 1.00 92.94 192 ALA A O 1
ATOM 1321 N N . VAL A 1 193 ? -12.735 -1.410 12.947 1.00 95.00 193 VAL A N 1
ATOM 1322 C CA . VAL A 1 193 ? -11.780 -2.483 12.624 1.00 95.00 193 VAL A CA 1
ATOM 1323 C C . VAL A 1 193 ? -12.046 -3.053 11.230 1.00 95.00 193 VAL A C 1
ATOM 1325 O O . VAL A 1 193 ? -11.115 -3.176 10.433 1.00 95.00 193 VAL A O 1
ATOM 1328 N N . ASP A 1 194 ? -13.304 -3.345 10.896 1.00 96.31 194 ASP A N 1
ATOM 1329 C CA . ASP A 1 194 ? -13.685 -3.865 9.579 1.00 96.31 194 ASP A CA 1
ATOM 1330 C C . ASP A 1 194 ? -13.347 -2.865 8.461 1.00 96.31 194 ASP A C 1
ATOM 1332 O O . ASP A 1 194 ? -12.816 -3.250 7.415 1.00 96.31 194 ASP A O 1
ATOM 1336 N N . ALA A 1 195 ? -13.588 -1.569 8.687 1.00 94.19 195 ALA A N 1
ATOM 1337 C CA . ALA A 1 195 ? -13.220 -0.515 7.745 1.00 94.19 195 ALA A CA 1
ATOM 1338 C C . ALA A 1 195 ? -11.697 -0.383 7.578 1.00 94.19 195 ALA A C 1
ATOM 1340 O O . ALA A 1 195 ? -11.217 -0.239 6.452 1.00 94.19 195 ALA A O 1
ATOM 1341 N N . ALA A 1 196 ? -10.932 -0.461 8.672 1.00 94.38 196 ALA A N 1
ATOM 1342 C CA . ALA A 1 196 ? -9.474 -0.405 8.630 1.00 94.38 196 ALA A CA 1
ATOM 1343 C C . ALA A 1 196 ? -8.882 -1.608 7.874 1.00 94.38 196 ALA A C 1
ATOM 1345 O O . ALA A 1 196 ? -8.012 -1.434 7.021 1.00 94.38 196 ALA A O 1
ATOM 1346 N N . LEU A 1 197 ? -9.401 -2.817 8.115 1.00 96.06 197 LEU A N 1
ATOM 1347 C CA . LEU A 1 197 ? -8.998 -4.029 7.396 1.00 96.06 197 LEU A CA 1
ATOM 1348 C C . LEU A 1 197 ? -9.346 -3.955 5.904 1.00 96.06 197 LEU A C 1
ATOM 1350 O O . LEU A 1 197 ? -8.532 -4.338 5.065 1.00 96.06 197 LEU A O 1
ATOM 1354 N N . ALA A 1 198 ? -10.530 -3.444 5.555 1.00 95.44 198 ALA A N 1
ATOM 1355 C CA . ALA A 1 198 ? -10.915 -3.251 4.158 1.00 95.44 198 ALA A CA 1
ATOM 1356 C C . ALA A 1 198 ? -9.964 -2.280 3.437 1.00 95.44 198 ALA A C 1
ATOM 1358 O O . ALA A 1 198 ? -9.508 -2.580 2.333 1.00 95.44 198 ALA A O 1
ATOM 1359 N N . ALA A 1 199 ? -9.611 -1.163 4.084 1.00 94.19 199 ALA A N 1
ATOM 1360 C CA . ALA A 1 199 ? -8.643 -0.206 3.556 1.00 94.19 199 ALA A CA 1
ATOM 1361 C C . ALA A 1 199 ? -7.238 -0.816 3.409 1.00 94.19 199 ALA A C 1
ATOM 1363 O O . ALA A 1 199 ? -6.563 -0.557 2.415 1.00 94.19 199 ALA A O 1
ATOM 1364 N N . GLN A 1 200 ? -6.806 -1.661 4.354 1.00 95.19 200 GLN A N 1
ATOM 1365 C CA . GLN A 1 200 ? -5.526 -2.369 4.263 1.00 95.19 200 GLN A CA 1
ATOM 1366 C C . GLN A 1 200 ? -5.479 -3.306 3.052 1.00 95.19 200 GLN A C 1
ATOM 1368 O O . GLN A 1 200 ? -4.514 -3.271 2.294 1.00 95.19 200 GLN A O 1
ATOM 1373 N N . VAL A 1 201 ? -6.533 -4.093 2.822 1.00 96.62 201 VAL A N 1
ATOM 1374 C CA . VAL A 1 201 ? -6.607 -4.992 1.659 1.00 96.62 201 VAL A CA 1
ATOM 1375 C C . VAL A 1 201 ? -6.578 -4.214 0.340 1.00 96.62 201 VAL A C 1
ATOM 1377 O O . VAL A 1 201 ? -5.907 -4.633 -0.603 1.00 96.62 201 VAL A O 1
ATOM 1380 N N . GLU A 1 202 ? -7.287 -3.085 0.256 1.00 95.75 202 GLU A N 1
ATOM 1381 C CA . GLU A 1 202 ? -7.259 -2.221 -0.931 1.00 95.75 202 GLU A CA 1
ATOM 1382 C C . GLU A 1 202 ? -5.861 -1.634 -1.171 1.00 95.75 202 GLU A C 1
ATOM 1384 O O . GLU A 1 202 ? -5.372 -1.649 -2.303 1.00 95.75 202 GLU A O 1
ATOM 1389 N N . ALA A 1 203 ? -5.190 -1.180 -0.112 1.00 94.56 203 ALA A N 1
ATOM 1390 C CA . ALA A 1 203 ? -3.845 -0.631 -0.208 1.00 94.56 203 ALA A CA 1
ATOM 1391 C C . ALA A 1 203 ? -2.804 -1.691 -0.611 1.00 94.56 203 ALA A C 1
ATOM 1393 O O . ALA A 1 203 ? -1.983 -1.433 -1.491 1.00 94.56 203 ALA A O 1
ATOM 1394 N N . ASP A 1 204 ? -2.877 -2.904 -0.058 1.00 96.19 204 ASP A N 1
ATOM 1395 C CA . ASP A 1 204 ? -2.007 -4.021 -0.447 1.00 96.19 204 ASP A CA 1
ATOM 1396 C C . ASP A 1 204 ? -2.210 -4.406 -1.925 1.00 96.19 204 ASP A C 1
ATOM 1398 O O . ASP A 1 204 ? -1.247 -4.650 -2.658 1.00 96.19 204 ASP A O 1
ATOM 1402 N N . ALA A 1 205 ? -3.459 -4.410 -2.403 1.00 96.06 205 ALA A N 1
ATOM 1403 C CA . ALA A 1 205 ? -3.764 -4.647 -3.813 1.00 96.06 205 ALA A CA 1
ATOM 1404 C C . ALA A 1 205 ? -3.228 -3.527 -4.725 1.00 96.06 205 ALA A C 1
ATOM 1406 O O . ALA A 1 205 ? -2.744 -3.800 -5.831 1.00 96.06 205 ALA A O 1
ATOM 1407 N N . ALA A 1 206 ? -3.280 -2.272 -4.267 1.00 96.62 206 ALA A N 1
ATOM 1408 C CA . ALA A 1 206 ? -2.703 -1.137 -4.979 1.00 96.62 206 ALA A CA 1
ATOM 1409 C C . ALA A 1 206 ? -1.173 -1.244 -5.075 1.00 96.62 206 ALA A C 1
ATOM 1411 O O . ALA A 1 206 ? -0.623 -0.981 -6.144 1.00 96.62 206 ALA A O 1
ATOM 1412 N N . VAL A 1 207 ? -0.493 -1.699 -4.013 1.00 97.94 207 VAL A N 1
ATOM 1413 C CA . VAL A 1 207 ? 0.952 -1.989 -4.044 1.00 97.94 207 VAL A CA 1
ATOM 1414 C C . VAL A 1 207 ? 1.263 -3.054 -5.088 1.00 97.94 207 VAL A C 1
ATOM 1416 O O . VAL A 1 207 ? 2.135 -2.829 -5.921 1.00 97.94 207 VAL A O 1
ATOM 1419 N N . GLY A 1 208 ? 0.529 -4.172 -5.099 1.00 96.38 208 GLY A N 1
ATOM 1420 C CA . GLY A 1 208 ? 0.723 -5.223 -6.103 1.00 96.38 208 GLY A CA 1
ATOM 1421 C C . GLY A 1 208 ? 0.553 -4.704 -7.535 1.00 96.38 208 GLY A C 1
ATOM 1422 O O . GLY A 1 208 ? 1.404 -4.930 -8.387 1.00 96.38 208 GLY A O 1
ATOM 1423 N N . THR A 1 209 ? -0.492 -3.909 -7.779 1.00 97.50 209 THR A N 1
ATOM 1424 C CA . THR A 1 209 ? -0.739 -3.301 -9.099 1.00 97.50 209 THR A CA 1
ATOM 1425 C C . THR A 1 209 ? 0.374 -2.329 -9.508 1.00 97.50 209 THR A C 1
ATOM 1427 O O . THR A 1 209 ? 0.783 -2.306 -10.668 1.00 97.50 209 THR A O 1
ATOM 1430 N N . ALA A 1 210 ? 0.877 -1.521 -8.571 1.00 96.94 210 ALA A N 1
ATOM 1431 C CA . ALA A 1 210 ? 1.965 -0.586 -8.834 1.00 96.94 210 ALA A CA 1
ATOM 1432 C C . ALA A 1 210 ? 3.308 -1.302 -9.074 1.00 96.94 210 ALA A C 1
ATOM 1434 O O . ALA A 1 210 ? 4.090 -0.857 -9.912 1.00 96.94 210 ALA A O 1
ATOM 1435 N N . GLN A 1 211 ? 3.559 -2.428 -8.394 1.00 98.19 211 GLN A N 1
ATOM 1436 C CA . GLN A 1 211 ? 4.718 -3.291 -8.653 1.00 98.19 211 GLN A CA 1
ATOM 1437 C C . GLN A 1 211 ? 4.656 -3.898 -10.056 1.00 98.19 211 GLN A C 1
ATOM 1439 O O . GLN A 1 211 ? 5.619 -3.770 -10.807 1.00 98.19 211 GLN A O 1
ATOM 1444 N N . ASP A 1 212 ? 3.512 -4.464 -10.446 1.00 98.12 212 ASP A N 1
ATOM 1445 C CA . ASP A 1 212 ? 3.322 -5.018 -11.792 1.00 98.12 212 ASP A CA 1
ATOM 1446 C C . ASP A 1 212 ? 3.543 -3.950 -12.882 1.00 98.12 212 ASP A C 1
ATOM 1448 O O . ASP A 1 212 ? 4.138 -4.221 -13.928 1.00 98.12 212 ASP A O 1
ATOM 1452 N N . ALA A 1 213 ? 3.091 -2.714 -12.639 1.00 97.38 213 ALA A N 1
ATOM 1453 C CA . ALA A 1 213 ? 3.305 -1.592 -13.551 1.00 97.38 213 ALA A CA 1
ATOM 1454 C C . ALA A 1 213 ? 4.787 -1.195 -13.661 1.00 97.38 213 ALA A C 1
ATOM 1456 O O . ALA A 1 213 ? 5.261 -0.915 -14.764 1.00 97.38 213 ALA A O 1
ATOM 1457 N N . LEU A 1 214 ? 5.522 -1.191 -12.544 1.00 98.50 214 LEU A N 1
ATOM 1458 C CA . LEU A 1 214 ? 6.960 -0.925 -12.530 1.00 98.50 214 LEU A CA 1
ATOM 1459 C C . LEU A 1 214 ? 7.741 -2.011 -13.276 1.00 98.50 214 LEU A C 1
ATOM 1461 O O . LEU A 1 214 ? 8.606 -1.684 -14.086 1.00 98.50 214 LEU A O 1
ATOM 1465 N N . ASP A 1 215 ? 7.409 -3.282 -13.056 1.00 98.38 215 ASP A N 1
ATOM 1466 C CA . ASP A 1 215 ? 8.042 -4.406 -13.749 1.00 98.38 215 ASP A CA 1
ATOM 1467 C C . ASP A 1 215 ? 7.799 -4.333 -15.264 1.00 98.38 215 ASP A C 1
ATOM 1469 O O . ASP A 1 215 ? 8.723 -4.517 -16.061 1.00 98.38 215 ASP A O 1
ATOM 1473 N N . ALA A 1 216 ? 6.574 -3.995 -15.678 1.00 97.25 216 ALA A N 1
ATOM 1474 C CA . ALA A 1 216 ? 6.247 -3.781 -17.084 1.00 97.25 216 ALA A CA 1
ATOM 1475 C C . ALA A 1 216 ? 7.018 -2.591 -17.686 1.00 97.25 216 ALA A C 1
ATOM 1477 O O . ALA A 1 216 ? 7.561 -2.708 -18.786 1.00 97.25 216 ALA A O 1
ATOM 1478 N N . ALA A 1 217 ? 7.111 -1.465 -16.971 1.00 97.25 217 ALA A N 1
ATOM 1479 C CA . ALA A 1 217 ? 7.866 -0.295 -17.417 1.00 97.25 217 ALA A CA 1
ATOM 1480 C C . ALA A 1 217 ? 9.369 -0.594 -17.555 1.00 97.25 217 ALA A C 1
ATOM 1482 O O . ALA A 1 217 ? 9.980 -0.258 -18.570 1.00 97.25 217 ALA A O 1
ATOM 1483 N N . ALA A 1 218 ? 9.947 -1.307 -16.586 1.00 97.38 218 ALA A N 1
ATOM 1484 C CA . ALA A 1 218 ? 11.342 -1.730 -16.620 1.00 97.38 218 ALA A CA 1
ATOM 1485 C C . ALA A 1 218 ? 11.633 -2.682 -17.793 1.00 97.38 218 ALA A C 1
ATOM 1487 O O . ALA A 1 218 ? 12.685 -2.573 -18.425 1.00 97.38 218 ALA A O 1
ATOM 1488 N N . ALA A 1 219 ? 10.701 -3.583 -18.124 1.00 97.38 219 ALA A N 1
ATOM 1489 C CA . ALA A 1 219 ? 10.828 -4.461 -19.285 1.00 97.38 219 ALA A CA 1
ATOM 1490 C C . ALA A 1 219 ? 10.842 -3.671 -20.606 1.00 97.38 219 ALA A C 1
ATOM 1492 O O . ALA A 1 219 ? 11.714 -3.904 -21.441 1.00 97.38 219 ALA A O 1
ATOM 1493 N N . VAL A 1 220 ? 9.939 -2.696 -20.762 1.00 97.50 220 VAL A N 1
ATOM 1494 C CA . VAL A 1 220 ? 9.912 -1.796 -21.931 1.00 97.50 220 VAL A CA 1
ATOM 1495 C C . VAL A 1 220 ? 11.200 -0.976 -22.026 1.00 97.50 220 VAL A C 1
ATOM 1497 O O . VAL A 1 220 ? 11.766 -0.837 -23.106 1.00 97.50 220 VAL A O 1
ATOM 1500 N N . GLN A 1 221 ? 11.713 -0.472 -20.901 1.00 97.50 221 GLN A N 1
ATOM 1501 C CA . GLN A 1 221 ? 12.980 0.259 -20.875 1.00 97.50 221 GLN A CA 1
ATOM 1502 C C . GLN A 1 221 ? 14.165 -0.616 -21.302 1.00 97.50 221 GLN A C 1
ATOM 1504 O O . GLN A 1 221 ? 15.036 -0.143 -22.031 1.00 97.50 221 GLN A O 1
ATOM 1509 N N . ALA A 1 222 ? 14.202 -1.881 -20.880 1.00 97.06 222 ALA A N 1
ATOM 1510 C CA . ALA A 1 222 ? 15.238 -2.818 -21.303 1.00 97.06 222 ALA A CA 1
ATOM 1511 C C . ALA A 1 222 ? 15.150 -3.136 -22.806 1.00 97.06 222 ALA A C 1
ATOM 1513 O O . ALA A 1 222 ? 16.178 -3.214 -23.475 1.00 97.06 222 ALA A O 1
ATOM 1514 N N . GLU A 1 223 ? 13.938 -3.286 -23.347 1.00 97.62 223 GLU A N 1
ATOM 1515 C CA . GLU A 1 223 ? 13.717 -3.486 -24.783 1.00 97.62 223 GLU A CA 1
ATOM 1516 C C . GLU A 1 223 ? 14.173 -2.269 -25.599 1.00 97.62 223 GLU A C 1
ATOM 1518 O O . GLU A 1 223 ? 14.931 -2.429 -26.555 1.00 97.62 223 GLU A O 1
ATOM 1523 N N . ALA A 1 224 ? 13.816 -1.055 -25.168 1.00 96.19 224 ALA A N 1
ATOM 1524 C CA . ALA A 1 224 ? 14.265 0.183 -25.806 1.00 96.19 224 ALA A CA 1
ATOM 1525 C C . ALA A 1 224 ? 15.799 0.331 -25.769 1.00 96.19 224 ALA A C 1
ATOM 1527 O O . ALA A 1 224 ? 16.413 0.729 -26.757 1.00 96.19 224 ALA A O 1
ATOM 1528 N N . GLN A 1 225 ? 16.448 -0.035 -24.655 1.00 97.62 225 GLN A N 1
ATOM 1529 C CA . GLN A 1 225 ? 17.914 -0.023 -24.549 1.00 97.62 225 GLN A CA 1
ATOM 1530 C C . GLN A 1 225 ? 18.574 -1.016 -25.509 1.00 97.62 225 GLN A C 1
ATOM 1532 O O . GLN A 1 225 ? 19.591 -0.690 -26.119 1.00 97.62 225 GLN A O 1
ATOM 1537 N N . ALA A 1 226 ? 17.997 -2.210 -25.659 1.00 97.19 226 ALA A N 1
ATOM 1538 C CA . ALA A 1 226 ? 18.493 -3.201 -26.605 1.00 97.19 226 ALA A CA 1
ATOM 1539 C C . ALA A 1 226 ? 18.329 -2.732 -28.059 1.00 97.19 226 ALA A C 1
ATOM 1541 O O . ALA A 1 226 ? 19.237 -2.930 -28.863 1.00 97.19 226 ALA A O 1
ATOM 1542 N N . ALA A 1 227 ? 17.209 -2.080 -28.391 1.00 96.69 227 ALA A N 1
ATOM 1543 C CA . ALA A 1 227 ? 16.998 -1.485 -29.710 1.00 96.69 227 ALA A CA 1
ATOM 1544 C C . ALA A 1 227 ? 18.035 -0.388 -30.006 1.00 96.69 227 ALA A C 1
ATOM 1546 O O . ALA A 1 227 ? 18.685 -0.428 -31.045 1.00 96.69 227 ALA A O 1
ATOM 1547 N N . LEU A 1 228 ? 18.285 0.522 -29.058 1.00 98.38 228 LEU A N 1
ATOM 1548 C CA . LEU A 1 228 ? 19.321 1.549 -29.201 1.00 98.38 228 LEU A CA 1
ATOM 1549 C C . LEU A 1 228 ? 20.722 0.954 -29.423 1.00 98.38 228 LEU A C 1
ATOM 1551 O O . LEU A 1 228 ? 21.494 1.482 -30.219 1.00 98.38 228 LEU A O 1
ATOM 1555 N N . GLU A 1 229 ? 21.073 -0.137 -28.735 1.00 98.19 229 GLU A N 1
ATOM 1556 C CA . GLU A 1 229 ? 22.368 -0.804 -28.937 1.00 98.19 229 GLU A CA 1
ATOM 1557 C C . GLU A 1 229 ? 22.523 -1.336 -30.370 1.00 98.19 229 GLU A C 1
ATOM 1559 O O . GLU A 1 229 ? 23.610 -1.235 -30.946 1.00 98.19 229 GLU A O 1
ATOM 1564 N N . VAL A 1 230 ? 21.440 -1.856 -30.960 1.00 98.19 230 VAL A N 1
ATOM 1565 C CA . VAL A 1 230 ? 21.418 -2.286 -32.365 1.00 98.19 230 VAL A CA 1
ATOM 1566 C C . VAL A 1 230 ? 21.666 -1.094 -33.288 1.00 98.19 230 VAL A C 1
ATOM 1568 O O . VAL A 1 230 ? 22.617 -1.140 -34.067 1.00 98.19 230 VAL A O 1
ATOM 1571 N N . GLU A 1 231 ? 20.901 -0.009 -33.140 1.00 97.38 231 GLU A N 1
ATOM 1572 C CA . GLU A 1 231 ? 21.018 1.176 -34.005 1.00 97.38 231 GLU A CA 1
ATOM 1573 C C . GLU A 1 231 ? 22.402 1.842 -33.914 1.00 97.38 231 GLU A C 1
ATOM 1575 O O . GLU A 1 231 ? 22.997 2.226 -34.922 1.00 97.38 231 GLU A O 1
ATOM 1580 N N . LEU A 1 232 ? 22.995 1.916 -32.716 1.00 98.12 232 LEU A N 1
ATOM 1581 C CA . LEU A 1 232 ? 24.366 2.416 -32.551 1.00 98.12 232 LEU A CA 1
ATOM 1582 C C . LEU A 1 232 ? 25.404 1.510 -33.229 1.00 98.12 232 LEU A C 1
ATOM 1584 O O . LEU A 1 232 ? 26.418 1.999 -33.738 1.00 98.12 232 LEU A O 1
ATOM 1588 N N . GLY A 1 233 ? 25.162 0.198 -33.247 1.00 97.12 233 GLY A N 1
ATOM 1589 C CA . GLY A 1 233 ? 25.974 -0.756 -33.996 1.00 97.12 233 GLY A CA 1
ATOM 1590 C C . GLY A 1 233 ? 25.893 -0.526 -35.507 1.00 97.12 233 GLY A C 1
ATOM 1591 O O . GLY A 1 233 ? 26.925 -0.538 -36.183 1.00 97.12 233 GLY A O 1
ATOM 1592 N N . GLU A 1 234 ? 24.696 -0.268 -36.033 1.00 97.69 234 GLU A N 1
ATOM 1593 C CA . GLU A 1 234 ? 24.482 0.034 -37.453 1.00 97.69 234 GLU A CA 1
ATOM 1594 C C . GLU A 1 234 ? 25.112 1.373 -37.858 1.00 97.69 234 GLU A C 1
ATOM 1596 O O . GLU A 1 234 ? 25.829 1.438 -38.861 1.00 97.69 234 GLU A O 1
ATOM 1601 N N . LEU A 1 235 ? 24.969 2.410 -37.027 1.00 98.00 235 LEU A N 1
ATOM 1602 C CA . LEU A 1 235 ? 25.635 3.699 -37.222 1.00 98.00 235 LEU A CA 1
ATOM 1603 C C . LEU A 1 235 ? 27.162 3.555 -37.268 1.00 98.00 235 LEU A C 1
ATOM 1605 O O . LEU A 1 235 ? 27.816 4.150 -38.129 1.00 98.00 235 LEU A O 1
ATOM 1609 N N . GLN A 1 236 ? 27.750 2.742 -36.385 1.00 98.38 236 GLN A N 1
ATOM 1610 C CA . GLN A 1 236 ? 29.193 2.497 -36.404 1.00 98.38 236 GLN A CA 1
ATOM 1611 C C . GLN A 1 236 ? 29.639 1.814 -37.705 1.00 98.38 236 GLN A C 1
ATOM 1613 O O . GLN A 1 236 ? 30.652 2.206 -38.286 1.00 98.38 236 GLN A O 1
ATOM 1618 N N . LEU A 1 237 ? 28.879 0.830 -38.194 1.00 97.88 237 LEU A N 1
ATOM 1619 C CA . LEU A 1 237 ? 29.166 0.175 -39.474 1.00 97.88 237 LEU A CA 1
ATOM 1620 C C . LEU A 1 237 ? 29.065 1.153 -40.654 1.00 97.88 237 LEU A C 1
ATOM 1622 O O . LEU A 1 237 ? 29.906 1.113 -41.555 1.00 97.88 237 LEU A O 1
ATOM 1626 N N . ALA A 1 238 ? 28.072 2.045 -40.644 1.00 97.81 238 ALA A N 1
ATOM 1627 C CA . ALA A 1 238 ? 27.911 3.073 -41.666 1.00 97.81 238 ALA A CA 1
ATOM 1628 C C . ALA A 1 238 ? 29.090 4.065 -41.664 1.00 97.81 238 ALA A C 1
ATOM 1630 O O . ALA A 1 238 ? 29.632 4.380 -42.726 1.00 97.81 238 ALA A O 1
ATOM 1631 N N . LEU A 1 239 ? 29.542 4.504 -40.483 1.00 98.31 239 LEU A N 1
ATOM 1632 C CA . LEU A 1 239 ? 30.711 5.379 -40.335 1.00 98.31 239 LEU A CA 1
ATOM 1633 C C . LEU A 1 239 ? 31.995 4.708 -40.841 1.00 98.31 239 LEU A C 1
ATOM 1635 O O . LEU A 1 239 ? 32.772 5.333 -41.564 1.00 98.31 239 LEU A O 1
ATOM 1639 N N . ASP A 1 240 ? 32.207 3.430 -40.522 1.00 98.19 240 ASP A N 1
ATOM 1640 C CA . ASP A 1 240 ? 33.366 2.674 -41.008 1.00 98.19 240 ASP A CA 1
ATOM 1641 C C . ASP A 1 240 ? 33.364 2.554 -42.543 1.00 98.19 240 ASP A C 1
ATOM 1643 O O . ASP A 1 240 ? 34.421 2.634 -43.179 1.00 98.19 240 ASP A O 1
ATOM 1647 N N . ALA A 1 241 ? 32.186 2.384 -43.152 1.00 97.19 241 ALA A N 1
ATOM 1648 C CA . ALA A 1 241 ? 32.024 2.371 -44.603 1.00 97.19 241 ALA A CA 1
ATOM 1649 C C . ALA A 1 241 ? 32.286 3.753 -45.224 1.00 97.19 241 ALA A C 1
ATOM 1651 O O . ALA A 1 241 ? 32.968 3.838 -46.247 1.00 97.19 241 ALA A O 1
ATOM 1652 N N . GLN A 1 242 ? 31.818 4.834 -44.591 1.00 98.00 242 GLN A N 1
ATOM 1653 C CA . GLN A 1 242 ? 32.100 6.204 -45.027 1.00 98.00 242 GLN A CA 1
ATOM 1654 C C . GLN A 1 242 ? 33.603 6.496 -45.015 1.00 98.00 242 GLN A C 1
ATOM 1656 O O . GLN A 1 242 ? 34.140 6.968 -46.013 1.00 98.00 242 GLN A O 1
ATOM 1661 N N . VAL A 1 243 ? 34.310 6.132 -43.941 1.00 98.50 243 VAL A N 1
ATOM 1662 C CA . VAL A 1 243 ? 35.771 6.299 -43.848 1.00 98.50 243 VAL A CA 1
ATOM 1663 C C . VAL A 1 243 ? 36.495 5.543 -44.968 1.00 98.50 243 VAL A C 1
ATOM 1665 O O . VAL A 1 243 ? 37.454 6.057 -45.546 1.00 98.50 243 VAL A O 1
ATOM 1668 N N . GLN A 1 244 ? 36.048 4.328 -45.298 1.00 97.88 244 GLN A N 1
ATOM 1669 C CA . GLN A 1 244 ? 36.616 3.553 -46.405 1.00 97.88 244 GLN A CA 1
ATOM 1670 C C . GLN A 1 244 ? 36.350 4.206 -47.766 1.00 97.88 244 GLN A C 1
ATOM 1672 O O . GLN A 1 244 ? 37.250 4.240 -48.607 1.00 97.88 244 GLN A O 1
ATOM 1677 N N . ALA A 1 245 ? 35.146 4.736 -47.980 1.00 97.88 245 ALA A N 1
ATOM 1678 C CA . ALA A 1 245 ? 34.790 5.426 -49.212 1.00 97.88 245 ALA A CA 1
ATOM 1679 C C . ALA A 1 245 ? 35.583 6.735 -49.383 1.00 97.88 245 ALA A C 1
ATOM 1681 O O . ALA A 1 245 ? 36.155 6.964 -50.448 1.00 97.88 245 ALA A O 1
ATOM 1682 N N . ASP A 1 246 ? 35.731 7.533 -48.323 1.00 98.06 246 ASP A N 1
ATOM 1683 C CA . ASP A 1 246 ? 36.556 8.749 -48.323 1.00 98.06 246 ASP A CA 1
ATOM 1684 C C . ASP A 1 246 ? 38.035 8.433 -48.606 1.00 98.06 246 ASP A C 1
ATOM 1686 O O . ASP A 1 246 ? 38.708 9.137 -49.366 1.00 98.06 246 ASP A O 1
ATOM 1690 N N . ALA A 1 247 ? 38.552 7.333 -48.048 1.00 97.94 247 ALA A N 1
ATOM 1691 C CA . ALA A 1 247 ? 39.903 6.863 -48.344 1.00 97.94 247 ALA A CA 1
ATOM 1692 C C . ALA A 1 247 ? 40.058 6.427 -49.813 1.00 97.94 247 ALA A C 1
ATOM 1694 O O . ALA A 1 247 ? 41.111 6.662 -50.412 1.00 97.94 247 ALA A O 1
ATOM 1695 N N . ALA A 1 248 ? 39.024 5.822 -50.407 1.00 98.06 248 ALA A N 1
ATOM 1696 C CA . ALA A 1 248 ? 39.014 5.459 -51.822 1.00 98.06 248 ALA A CA 1
ATOM 1697 C C . ALA A 1 248 ? 39.006 6.698 -52.731 1.00 98.06 248 ALA A C 1
ATOM 1699 O O . ALA A 1 248 ? 39.753 6.722 -53.708 1.00 98.06 248 ALA A O 1
ATOM 1700 N N . VAL A 1 249 ? 38.248 7.747 -52.380 1.00 98.56 249 VAL A N 1
ATOM 1701 C CA . VAL A 1 249 ? 38.284 9.045 -53.080 1.00 98.56 249 VAL A CA 1
ATOM 1702 C C . VAL A 1 249 ? 39.694 9.627 -53.050 1.00 98.56 249 VAL A C 1
ATOM 1704 O O . VAL A 1 249 ? 40.233 9.974 -54.097 1.00 98.56 249 VAL A O 1
ATOM 1707 N N . ALA A 1 250 ? 40.331 9.666 -51.876 1.00 98.06 250 ALA A N 1
ATOM 1708 C CA . ALA A 1 250 ? 41.694 10.177 -51.745 1.00 98.06 250 ALA A CA 1
ATOM 1709 C C . ALA A 1 250 ? 42.711 9.365 -52.570 1.00 98.06 250 ALA A C 1
ATOM 1711 O O . ALA A 1 250 ? 43.614 9.932 -53.182 1.00 98.06 250 ALA A O 1
ATOM 1712 N N . ALA A 1 251 ? 42.572 8.037 -52.610 1.00 97.75 251 ALA A N 1
ATOM 1713 C CA . ALA A 1 251 ? 43.440 7.181 -53.414 1.00 97.75 251 ALA A CA 1
ATOM 1714 C C . ALA A 1 251 ? 43.238 7.395 -54.924 1.00 97.75 251 ALA A C 1
ATOM 1716 O O . ALA A 1 251 ? 44.218 7.428 -55.669 1.00 97.75 251 ALA A O 1
ATOM 1717 N N . ALA A 1 252 ? 41.988 7.553 -55.369 1.00 98.06 252 ALA A N 1
ATOM 1718 C CA . ALA A 1 252 ? 41.667 7.820 -56.764 1.00 98.06 252 ALA A CA 1
ATOM 1719 C C . ALA A 1 252 ? 42.168 9.203 -57.208 1.00 98.06 252 ALA A C 1
ATOM 1721 O O . ALA A 1 252 ? 42.759 9.310 -58.277 1.00 98.06 252 ALA A O 1
ATOM 1722 N N . ASP A 1 253 ? 42.037 10.231 -56.365 1.00 98.38 253 ASP A N 1
ATOM 1723 C CA . ASP A 1 253 ? 42.554 11.584 -56.623 1.00 98.38 253 ASP A CA 1
ATOM 1724 C C . ASP A 1 253 ? 44.079 11.574 -56.842 1.00 98.38 253 ASP A C 1
ATOM 1726 O O . ASP A 1 253 ? 44.581 12.055 -57.858 1.00 98.38 253 ASP A O 1
ATOM 1730 N N . VAL A 1 254 ? 44.819 10.875 -55.971 1.00 98.50 254 VAL A N 1
ATOM 1731 C CA . VAL A 1 254 ? 46.269 10.655 -56.138 1.00 98.50 254 VAL A CA 1
ATOM 1732 C C . VAL A 1 254 ? 46.593 9.908 -57.440 1.00 98.50 254 VAL A C 1
ATOM 1734 O O . VAL A 1 254 ? 47.614 10.185 -58.075 1.00 98.50 254 VAL A O 1
ATOM 1737 N N . ALA A 1 255 ? 45.753 8.956 -57.855 1.00 97.62 255 ALA A N 1
ATOM 1738 C CA . ALA A 1 255 ? 45.937 8.237 -59.114 1.00 97.62 255 ALA A CA 1
ATOM 1739 C C . ALA A 1 255 ? 45.700 9.137 -60.340 1.00 97.62 255 ALA A C 1
ATOM 1741 O O . ALA A 1 255 ? 46.445 9.021 -61.317 1.00 97.62 255 ALA A O 1
ATOM 1742 N N . VAL A 1 256 ? 44.726 10.057 -60.283 1.00 98.50 256 VAL A N 1
ATOM 1743 C CA . VAL A 1 256 ? 44.517 11.082 -61.321 1.00 98.50 256 VAL A CA 1
ATOM 1744 C C . VAL A 1 256 ? 45.747 11.978 -61.436 1.00 98.50 256 VAL A C 1
ATOM 1746 O O . VAL A 1 256 ? 46.272 12.140 -62.539 1.00 98.50 256 VAL A O 1
ATOM 1749 N N . ASP A 1 257 ? 46.255 12.495 -60.316 1.00 98.38 257 ASP A N 1
ATOM 1750 C CA . ASP A 1 257 ? 47.461 13.332 -60.290 1.00 98.38 257 ASP A CA 1
ATOM 1751 C C . ASP A 1 257 ? 48.675 12.607 -60.890 1.00 98.38 257 ASP A C 1
ATOM 1753 O O . ASP A 1 257 ? 49.417 13.170 -61.701 1.00 98.38 257 ASP A O 1
ATOM 1757 N N . ALA A 1 258 ? 48.862 11.331 -60.544 1.00 97.50 258 ALA A N 1
ATOM 1758 C CA . ALA A 1 258 ? 49.928 10.511 -61.107 1.00 97.50 258 ALA A CA 1
ATOM 1759 C C . ALA A 1 258 ? 49.765 10.305 -62.625 1.00 97.50 258 ALA A C 1
ATOM 1761 O O . ALA A 1 258 ? 50.745 10.417 -63.366 1.00 97.50 258 ALA A O 1
ATOM 1762 N N . ALA A 1 259 ? 48.546 10.035 -63.104 1.00 97.62 259 ALA A N 1
ATOM 1763 C CA . ALA A 1 259 ? 48.264 9.854 -64.527 1.00 97.62 259 ALA A CA 1
ATOM 1764 C C . ALA A 1 259 ? 48.491 11.147 -65.330 1.00 97.62 259 ALA A C 1
ATOM 1766 O O . ALA A 1 259 ? 49.076 11.098 -66.413 1.00 97.62 259 ALA A O 1
ATOM 1767 N N . LEU A 1 260 ? 48.105 12.304 -64.782 1.00 98.00 260 LEU A N 1
ATOM 1768 C CA . LEU A 1 260 ? 48.378 13.618 -65.374 1.00 98.00 260 LEU A CA 1
ATOM 1769 C C . LEU A 1 260 ? 49.882 13.914 -65.439 1.00 98.00 260 LEU A C 1
ATOM 1771 O O . LEU A 1 260 ? 50.355 14.459 -66.436 1.00 98.00 260 LEU A O 1
ATOM 1775 N N . GLY A 1 261 ? 50.644 13.513 -64.416 1.00 97.69 261 GLY A N 1
ATOM 1776 C CA . GLY A 1 261 ? 52.107 13.577 -64.437 1.00 97.69 261 GLY A CA 1
ATOM 1777 C C . GLY A 1 261 ? 52.710 12.769 -65.590 1.00 97.69 261 GLY A C 1
ATOM 1778 O O . GLY A 1 261 ? 53.509 13.295 -66.361 1.00 97.69 261 GLY A O 1
ATOM 1779 N N . VAL A 1 262 ? 52.262 11.520 -65.770 1.00 97.94 262 VAL A N 1
ATOM 1780 C CA . VAL A 1 262 ? 52.696 10.657 -66.887 1.00 97.94 262 VAL A CA 1
ATOM 1781 C C . VAL A 1 262 ? 52.301 11.245 -68.246 1.00 97.94 262 VAL A C 1
ATOM 1783 O O . VAL A 1 262 ? 53.091 11.180 -69.188 1.00 97.94 262 VAL A O 1
ATOM 1786 N N . GLN A 1 263 ? 51.109 11.841 -68.364 1.00 97.88 263 GLN A N 1
ATOM 1787 C CA . GLN A 1 263 ? 50.683 12.528 -69.586 1.00 97.88 263 GLN A CA 1
ATOM 1788 C C . GLN A 1 263 ? 51.609 13.702 -69.922 1.00 97.88 263 GLN A C 1
ATOM 1790 O O . GLN A 1 263 ? 52.054 13.809 -71.063 1.00 97.88 263 GLN A O 1
ATOM 1795 N N . ALA A 1 264 ? 51.935 14.546 -68.941 1.00 97.62 264 ALA A N 1
ATOM 1796 C CA . ALA A 1 264 ? 52.833 15.679 -69.143 1.00 97.62 264 ALA A CA 1
ATOM 1797 C C . ALA A 1 264 ? 54.237 15.233 -69.592 1.00 97.62 264 ALA A C 1
ATOM 1799 O O . ALA A 1 264 ? 54.804 15.823 -70.514 1.00 97.62 264 ALA A O 1
ATOM 1800 N N . ASP A 1 265 ? 54.775 14.165 -68.993 1.00 97.94 265 ASP A N 1
ATOM 1801 C CA . ASP A 1 265 ? 56.065 13.587 -69.388 1.00 97.94 265 ASP A CA 1
ATOM 1802 C C . ASP A 1 265 ? 56.027 13.025 -70.824 1.00 97.94 265 ASP A C 1
ATOM 1804 O O . ASP A 1 265 ? 56.961 13.236 -71.603 1.00 97.94 265 ASP A O 1
ATOM 1808 N N . ALA A 1 266 ? 54.937 12.349 -71.209 1.00 97.62 266 ALA A N 1
ATOM 1809 C CA . ALA A 1 266 ? 54.752 11.827 -72.565 1.00 97.62 266 ALA A CA 1
ATOM 1810 C C . ALA A 1 266 ? 54.624 12.951 -73.613 1.00 97.62 266 ALA A C 1
ATOM 1812 O O . ALA A 1 266 ? 55.220 12.869 -74.689 1.00 97.62 266 ALA A O 1
ATOM 1813 N N . GLU A 1 267 ? 53.894 14.025 -73.298 1.00 97.56 267 GLU A N 1
ATOM 1814 C CA . GLU A 1 267 ? 53.764 15.206 -74.160 1.00 97.56 267 GLU A CA 1
ATOM 1815 C C . GLU A 1 267 ? 55.107 15.932 -74.338 1.00 97.56 267 GLU A C 1
ATOM 1817 O O . GLU A 1 267 ? 55.439 16.358 -75.449 1.00 97.56 267 GLU A O 1
ATOM 1822 N N . ALA A 1 268 ? 55.914 16.026 -73.275 1.00 97.12 268 ALA A N 1
ATOM 1823 C CA . ALA A 1 268 ? 57.269 16.568 -73.348 1.00 97.12 268 ALA A CA 1
ATOM 1824 C C . ALA A 1 268 ? 58.178 15.711 -74.247 1.00 97.12 268 ALA A C 1
ATOM 1826 O O . ALA A 1 268 ? 58.854 16.248 -75.126 1.00 97.12 268 ALA A O 1
ATOM 1827 N N . ALA A 1 269 ? 58.135 14.382 -74.099 1.00 96.62 269 ALA A N 1
ATOM 1828 C CA . ALA A 1 269 ? 58.871 13.459 -74.963 1.00 96.62 269 ALA A CA 1
ATOM 1829 C C . ALA A 1 269 ? 58.457 13.575 -76.444 1.00 96.62 269 ALA A C 1
ATOM 1831 O O . ALA A 1 269 ? 59.318 13.555 -77.326 1.00 96.62 269 ALA A O 1
ATOM 1832 N N . LEU A 1 270 ? 57.163 13.753 -76.735 1.00 97.88 270 LEU A N 1
ATOM 1833 C CA . LEU A 1 270 ? 56.670 13.981 -78.099 1.00 97.88 270 LEU A CA 1
ATOM 1834 C C . LEU A 1 270 ? 57.184 15.303 -78.686 1.00 97.88 270 LEU A C 1
ATOM 1836 O O . LEU A 1 270 ? 57.568 15.356 -79.861 1.00 97.88 270 LEU A O 1
ATOM 1840 N N . ALA A 1 271 ? 57.216 16.367 -77.882 1.00 97.31 271 ALA A N 1
ATOM 1841 C CA . ALA A 1 271 ? 57.781 17.647 -78.295 1.00 97.31 271 ALA A CA 1
ATOM 1842 C C . ALA A 1 271 ? 59.274 17.510 -78.643 1.00 97.31 271 ALA A C 1
ATOM 1844 O O . ALA A 1 271 ? 59.692 17.947 -79.719 1.00 97.31 271 ALA A O 1
ATOM 1845 N N . ASP A 1 272 ? 60.053 16.839 -77.791 1.00 97.25 272 ASP A N 1
ATOM 1846 C CA . ASP A 1 272 ? 61.480 16.586 -78.018 1.00 97.25 272 ASP A CA 1
ATOM 1847 C C . ASP A 1 272 ? 61.726 15.730 -79.274 1.00 97.25 272 ASP A C 1
ATOM 1849 O O . ASP A 1 272 ? 62.572 16.077 -80.105 1.00 97.25 272 ASP A O 1
ATOM 1853 N N . ALA A 1 273 ? 60.950 14.659 -79.475 1.00 96.75 273 ALA A N 1
ATOM 1854 C CA . ALA A 1 273 ? 61.029 13.816 -80.672 1.00 96.75 273 ALA A CA 1
ATOM 1855 C C . ALA A 1 273 ? 60.707 14.605 -81.956 1.00 96.75 273 ALA A C 1
ATOM 1857 O O . ALA A 1 273 ? 61.392 14.467 -82.972 1.00 96.75 273 ALA A O 1
ATOM 1858 N N . THR A 1 274 ? 59.720 15.504 -81.903 1.00 97.25 274 THR A N 1
ATOM 1859 C CA . THR A 1 274 ? 59.343 16.371 -83.033 1.00 97.25 274 THR A CA 1
ATOM 1860 C C . THR A 1 274 ? 60.446 17.380 -83.374 1.00 97.25 274 THR A C 1
ATOM 1862 O O . THR A 1 274 ? 60.728 17.645 -84.551 1.00 97.25 274 THR A O 1
ATOM 1865 N N . VAL A 1 275 ? 61.109 17.939 -82.355 1.00 97.25 275 VAL A N 1
ATOM 1866 C CA . VAL A 1 275 ? 62.279 18.813 -82.532 1.00 97.25 275 VAL A CA 1
ATOM 1867 C C . VAL A 1 275 ? 63.434 18.040 -83.171 1.00 97.25 275 VAL A C 1
ATOM 1869 O O . VAL A 1 275 ? 64.041 18.537 -84.124 1.00 97.25 275 VAL A O 1
ATOM 1872 N N . ALA A 1 276 ? 63.705 16.817 -82.706 1.00 94.50 276 ALA A N 1
ATOM 1873 C CA . ALA A 1 276 ? 64.738 15.953 -83.271 1.00 94.50 276 ALA A CA 1
ATOM 1874 C C . ALA A 1 276 ? 64.462 15.607 -84.745 1.00 94.50 276 ALA A C 1
ATOM 1876 O O . ALA A 1 276 ? 65.365 15.714 -85.575 1.00 94.50 276 ALA A O 1
ATOM 1877 N N . LEU A 1 277 ? 63.210 15.292 -85.095 1.00 96.06 277 LEU A N 1
ATOM 1878 C CA . LEU A 1 277 ? 62.798 15.045 -86.478 1.00 96.06 277 LEU A CA 1
ATOM 1879 C C . LEU A 1 277 ? 63.024 16.271 -87.365 1.00 96.06 277 LEU A C 1
ATOM 1881 O O . LEU A 1 277 ? 63.598 16.165 -88.447 1.00 96.06 277 LEU A O 1
ATOM 1885 N N . THR A 1 278 ? 62.637 17.454 -86.885 1.00 96.44 278 THR A N 1
ATOM 1886 C CA . THR A 1 278 ? 62.851 18.715 -87.610 1.00 96.44 278 THR A CA 1
ATOM 1887 C C . THR A 1 278 ? 64.340 18.960 -87.875 1.00 96.44 278 THR A C 1
ATOM 1889 O O . THR A 1 278 ? 64.714 19.373 -88.975 1.00 96.44 278 THR A O 1
ATOM 1892 N N . ALA A 1 279 ? 65.200 18.684 -86.890 1.00 94.38 279 ALA A N 1
ATOM 1893 C CA . ALA A 1 279 ? 66.647 18.811 -87.035 1.00 94.38 279 ALA A CA 1
ATOM 1894 C C . ALA A 1 279 ? 67.223 17.795 -88.038 1.00 94.38 279 ALA A C 1
ATOM 1896 O O . ALA A 1 279 ? 68.009 18.182 -88.902 1.00 94.38 279 ALA A O 1
ATOM 1897 N N . ALA A 1 280 ? 66.794 16.531 -87.979 1.00 94.12 280 ALA A N 1
ATOM 1898 C CA . ALA A 1 280 ? 67.230 15.486 -88.906 1.00 94.12 280 ALA A CA 1
ATOM 1899 C C . ALA A 1 280 ? 66.825 15.789 -90.361 1.00 94.12 280 ALA A C 1
ATOM 1901 O O . ALA A 1 280 ? 67.637 15.658 -91.277 1.00 94.12 280 ALA A O 1
ATOM 1902 N N . VAL A 1 281 ? 65.598 16.282 -90.576 1.00 94.88 281 VAL A N 1
ATOM 1903 C CA . VAL A 1 281 ? 65.116 16.726 -91.896 1.00 94.88 281 VAL A CA 1
ATOM 1904 C C . VAL A 1 281 ? 65.955 17.884 -92.441 1.00 94.88 281 VAL A C 1
ATOM 1906 O O . VAL A 1 281 ? 66.231 17.928 -93.640 1.00 94.88 281 VAL A O 1
ATOM 1909 N N . ALA A 1 282 ? 66.375 18.816 -91.582 1.00 94.50 282 ALA A N 1
ATOM 1910 C CA . ALA A 1 282 ? 67.212 19.943 -91.986 1.00 94.50 282 ALA A CA 1
ATOM 1911 C C . ALA A 1 282 ? 68.644 19.525 -92.374 1.00 94.50 282 ALA A C 1
ATOM 1913 O O . ALA A 1 282 ? 69.214 20.126 -93.285 1.00 94.50 282 ALA A O 1
ATOM 1914 N N . ASP A 1 283 ? 69.212 18.513 -91.710 1.00 93.25 283 ASP A N 1
ATOM 1915 C CA . ASP A 1 283 ? 70.556 17.985 -91.999 1.00 93.25 283 ASP A CA 1
ATOM 1916 C C . ASP A 1 283 ? 70.575 17.053 -93.229 1.00 93.25 283 ASP A C 1
ATOM 1918 O O . ASP A 1 283 ? 71.589 16.921 -93.914 1.00 93.25 283 ASP A O 1
ATOM 1922 N N . GLY A 1 284 ? 69.425 16.458 -93.569 1.00 91.25 284 GLY A N 1
ATOM 1923 C CA . GLY A 1 284 ? 69.246 15.618 -94.757 1.00 91.25 284 GLY A CA 1
ATOM 1924 C C . GLY A 1 284 ? 69.781 14.189 -94.613 1.00 91.25 284 GLY A C 1
ATOM 1925 O O . GLY A 1 284 ? 69.924 13.493 -95.621 1.00 91.25 284 GLY A O 1
ATOM 1926 N N . ASP A 1 285 ? 70.074 13.747 -93.388 1.00 93.44 285 ASP A N 1
ATOM 1927 C CA . ASP A 1 285 ? 70.484 12.376 -93.079 1.00 93.44 285 ASP A CA 1
ATOM 1928 C C . ASP A 1 285 ? 69.254 11.453 -93.012 1.00 93.44 285 ASP A C 1
ATOM 1930 O O . ASP A 1 285 ? 68.424 11.544 -92.107 1.00 93.44 285 ASP A O 1
ATOM 1934 N N . ALA A 1 286 ? 69.137 10.552 -93.990 1.00 90.25 286 ALA A N 1
ATOM 1935 C CA . ALA A 1 286 ? 68.008 9.634 -94.111 1.00 90.25 286 ALA A CA 1
ATOM 1936 C C . ALA A 1 286 ? 67.880 8.659 -92.927 1.00 90.25 286 ALA A C 1
ATOM 1938 O O . ALA A 1 286 ? 66.757 8.320 -92.552 1.00 90.25 286 ALA A O 1
ATOM 1939 N N . ASP A 1 287 ? 68.995 8.232 -92.326 1.00 93.31 287 ASP A N 1
ATOM 1940 C CA . ASP A 1 287 ? 68.969 7.304 -91.191 1.00 93.31 287 ASP A CA 1
ATOM 1941 C C . ASP A 1 287 ? 68.520 8.036 -89.916 1.00 93.31 287 ASP A C 1
ATOM 1943 O O . ASP A 1 287 ? 67.720 7.511 -89.137 1.00 93.31 287 ASP A O 1
ATOM 1947 N N . ALA A 1 288 ? 68.969 9.284 -89.733 1.00 91.38 288 ALA A N 1
ATOM 1948 C CA . ALA A 1 288 ? 68.533 10.135 -88.627 1.00 91.38 288 ALA A CA 1
ATOM 1949 C C . ALA A 1 288 ? 67.046 10.516 -88.734 1.00 91.38 288 ALA A C 1
ATOM 1951 O O . ALA A 1 288 ? 66.351 10.554 -87.718 1.00 91.38 288 ALA A O 1
ATOM 1952 N N . ILE A 1 289 ? 66.544 10.758 -89.952 1.00 94.69 289 ILE A N 1
ATOM 1953 C CA . ILE A 1 289 ? 65.119 11.017 -90.200 1.00 94.69 289 ILE A CA 1
ATOM 1954 C C . ILE A 1 289 ? 64.290 9.793 -89.810 1.00 94.69 289 ILE A C 1
ATOM 1956 O O . ILE A 1 289 ? 63.371 9.931 -89.010 1.00 94.69 289 ILE A O 1
ATOM 1960 N N . ALA A 1 290 ? 64.645 8.599 -90.296 1.00 94.25 290 ALA A N 1
ATOM 1961 C CA . ALA A 1 290 ? 63.899 7.377 -89.991 1.00 94.25 290 ALA A CA 1
ATOM 1962 C C . ALA A 1 290 ? 63.863 7.069 -88.480 1.00 94.25 290 ALA A C 1
ATOM 1964 O O . ALA A 1 290 ? 62.828 6.667 -87.950 1.00 94.25 290 ALA A O 1
ATOM 1965 N N . ALA A 1 291 ? 64.974 7.291 -87.769 1.00 93.75 291 ALA A N 1
ATOM 1966 C CA . ALA A 1 291 ? 65.023 7.124 -86.317 1.00 93.75 291 ALA A CA 1
ATOM 1967 C C . ALA A 1 291 ? 64.140 8.145 -85.576 1.00 93.75 291 ALA A C 1
ATOM 1969 O O . ALA A 1 291 ? 63.471 7.791 -84.606 1.00 93.75 291 ALA A O 1
ATOM 1970 N N . ALA A 1 292 ? 64.118 9.401 -86.028 1.00 95.50 292 ALA A N 1
ATOM 1971 C CA . ALA A 1 292 ? 63.296 10.439 -85.419 1.00 95.50 292 ALA A CA 1
ATOM 1972 C C . ALA A 1 292 ? 61.797 10.276 -85.735 1.00 95.50 292 ALA A C 1
ATOM 1974 O O . ALA A 1 292 ? 60.969 10.548 -84.871 1.00 95.50 292 ALA A O 1
ATOM 1975 N N . GLU A 1 293 ? 61.437 9.789 -86.928 1.00 96.69 293 GLU A N 1
ATOM 1976 C CA . GLU A 1 293 ? 60.056 9.417 -87.270 1.00 96.69 293 GLU A CA 1
ATOM 1977 C C . GLU A 1 293 ? 59.543 8.301 -86.352 1.00 96.69 293 GLU A C 1
ATOM 1979 O O . GLU A 1 293 ? 58.455 8.431 -85.791 1.00 96.69 293 GLU A O 1
ATOM 1984 N N . LEU A 1 294 ? 60.351 7.257 -86.124 1.00 96.19 294 LEU A N 1
ATOM 1985 C CA . LEU A 1 294 ? 60.017 6.190 -85.178 1.00 96.19 294 LEU A CA 1
ATOM 1986 C C . LEU A 1 294 ? 59.847 6.730 -83.749 1.00 96.19 294 LEU A C 1
ATOM 1988 O O . LEU A 1 294 ? 58.885 6.378 -83.075 1.00 96.19 294 LEU A O 1
ATOM 1992 N N . ALA A 1 295 ? 60.732 7.623 -83.294 1.00 96.00 295 ALA A N 1
ATOM 1993 C CA . ALA A 1 295 ? 60.618 8.235 -81.969 1.00 96.00 295 ALA A CA 1
ATOM 1994 C C . ALA A 1 295 ? 59.339 9.081 -81.813 1.00 96.00 295 ALA A C 1
ATOM 1996 O O . ALA A 1 295 ? 58.730 9.082 -80.744 1.00 96.00 295 ALA A O 1
ATOM 1997 N N . VAL A 1 296 ? 58.905 9.786 -82.867 1.00 98.00 296 VAL A N 1
ATOM 1998 C CA . VAL A 1 296 ? 57.627 10.520 -82.872 1.00 98.00 296 VAL A CA 1
ATOM 1999 C C . VAL A 1 296 ? 56.439 9.557 -82.815 1.00 98.00 296 VAL A C 1
ATOM 2001 O O . VAL A 1 296 ? 55.481 9.826 -82.090 1.00 98.00 296 VAL A O 1
ATOM 2004 N N . GLU A 1 297 ? 56.489 8.436 -83.538 1.00 97.75 297 GLU A N 1
ATOM 2005 C CA . GLU A 1 297 ? 55.449 7.400 -83.490 1.00 97.75 297 GLU A CA 1
ATOM 2006 C C . GLU A 1 297 ? 55.336 6.786 -82.085 1.00 97.75 297 GLU A C 1
ATOM 2008 O O . GLU A 1 297 ? 54.245 6.743 -81.514 1.00 97.75 297 GLU A O 1
ATOM 2013 N N . GLU A 1 298 ? 56.464 6.399 -81.482 1.00 96.81 298 GLU A N 1
ATOM 2014 C CA . GLU A 1 298 ? 56.519 5.860 -80.118 1.00 96.81 298 GLU A CA 1
ATOM 2015 C C . GLU A 1 298 ? 56.026 6.875 -79.075 1.00 96.81 298 GLU A C 1
ATOM 2017 O O . GLU A 1 298 ? 55.240 6.521 -78.192 1.00 96.81 298 GLU A O 1
ATOM 2022 N N . ALA A 1 299 ? 56.424 8.146 -79.186 1.00 96.94 299 ALA A N 1
ATOM 2023 C CA . ALA A 1 299 ? 55.973 9.196 -78.276 1.00 96.94 299 ALA A CA 1
ATOM 2024 C C . ALA A 1 299 ? 54.480 9.523 -78.450 1.00 96.94 299 ALA A C 1
ATOM 2026 O O . ALA A 1 299 ? 53.787 9.769 -77.464 1.00 96.94 299 ALA A O 1
ATOM 2027 N N . THR A 1 300 ? 53.952 9.467 -79.677 1.00 97.75 300 THR A N 1
ATOM 2028 C CA . THR A 1 300 ? 52.510 9.627 -79.934 1.00 97.75 300 THR A CA 1
ATOM 2029 C C . THR A 1 300 ? 51.721 8.495 -79.279 1.00 97.75 300 THR A C 1
ATOM 2031 O O . THR A 1 300 ? 50.750 8.756 -78.571 1.00 97.75 300 THR A O 1
ATOM 2034 N N . ALA A 1 301 ? 52.177 7.248 -79.432 1.00 97.50 301 ALA A N 1
ATOM 2035 C CA . ALA A 1 301 ? 51.565 6.100 -78.768 1.00 97.50 301 ALA A CA 1
ATOM 2036 C C . ALA A 1 301 ? 51.635 6.213 -77.232 1.00 97.50 301 ALA A C 1
ATOM 2038 O O . ALA A 1 301 ? 50.681 5.850 -76.542 1.00 97.50 301 ALA A O 1
ATOM 2039 N N . ALA A 1 302 ? 52.731 6.752 -76.685 1.00 97.19 302 ALA A N 1
ATOM 2040 C CA . ALA A 1 302 ? 52.860 7.018 -75.253 1.00 97.19 302 ALA A CA 1
ATOM 2041 C C . ALA A 1 302 ? 51.865 8.087 -74.763 1.00 97.19 302 ALA A C 1
ATOM 2043 O O . ALA A 1 302 ? 51.253 7.898 -73.712 1.00 97.19 302 ALA A O 1
ATOM 2044 N N . VAL A 1 303 ? 51.651 9.167 -75.527 1.00 98.31 303 VAL A N 1
ATOM 2045 C CA . VAL A 1 303 ? 50.630 10.186 -75.219 1.00 98.31 303 VAL A CA 1
ATOM 2046 C C . VAL A 1 303 ? 49.228 9.579 -75.251 1.00 98.31 303 VAL A C 1
ATOM 2048 O O . VAL A 1 303 ? 48.464 9.778 -74.310 1.00 98.31 303 VAL A O 1
ATOM 2051 N N . GLU A 1 304 ? 48.884 8.796 -76.277 1.00 97.94 304 GLU A N 1
ATOM 2052 C CA . GLU A 1 304 ? 47.576 8.127 -76.355 1.00 97.94 304 GLU A CA 1
ATOM 2053 C C . GLU A 1 304 ? 47.342 7.180 -75.168 1.00 97.94 304 GLU A C 1
ATOM 2055 O O . GLU A 1 304 ? 46.260 7.180 -74.573 1.00 97.94 304 GLU A O 1
ATOM 2060 N N . ALA A 1 305 ? 48.365 6.416 -74.775 1.00 97.25 305 ALA A N 1
ATOM 2061 C CA . ALA A 1 305 ? 48.304 5.546 -73.606 1.00 97.25 305 ALA A CA 1
ATOM 2062 C C . ALA A 1 305 ? 48.135 6.339 -72.297 1.00 97.25 305 ALA A C 1
ATOM 2064 O O . ALA A 1 305 ? 47.340 5.944 -71.442 1.00 97.25 305 ALA A O 1
ATOM 2065 N N . ALA A 1 306 ? 48.837 7.466 -72.144 1.00 97.81 306 ALA A N 1
ATOM 2066 C CA . ALA A 1 306 ? 48.721 8.320 -70.967 1.00 97.81 306 ALA A CA 1
ATOM 2067 C C . ALA A 1 306 ? 47.341 8.993 -70.874 1.00 97.81 306 ALA A C 1
ATOM 2069 O O . ALA A 1 306 ? 46.729 8.984 -69.809 1.00 97.81 306 ALA A O 1
ATOM 2070 N N . VAL A 1 307 ? 46.795 9.485 -71.991 1.00 98.12 307 VAL A N 1
ATOM 2071 C CA . VAL A 1 307 ? 45.427 10.028 -72.051 1.00 98.12 307 VAL A CA 1
ATOM 2072 C C . VAL A 1 307 ? 44.400 8.959 -71.664 1.00 98.12 307 VAL A C 1
ATOM 2074 O O . VAL A 1 307 ? 43.496 9.232 -70.876 1.00 98.12 307 VAL A O 1
ATOM 2077 N N . ALA A 1 308 ? 44.547 7.724 -72.154 1.00 97.69 308 ALA A N 1
ATOM 2078 C CA . ALA A 1 308 ? 43.670 6.622 -71.757 1.00 97.69 308 ALA A CA 1
ATOM 2079 C C . ALA A 1 308 ? 43.773 6.295 -70.251 1.00 97.69 308 ALA A C 1
ATOM 2081 O O . ALA A 1 308 ? 42.757 5.999 -69.612 1.00 97.69 308 ALA A O 1
ATOM 2082 N N . ALA A 1 309 ? 44.974 6.383 -69.669 1.00 97.50 309 ALA A N 1
ATOM 2083 C CA . ALA A 1 309 ? 45.185 6.203 -68.234 1.00 97.50 309 ALA A CA 1
ATOM 2084 C C . ALA A 1 309 ? 44.511 7.312 -67.407 1.00 97.50 309 ALA A C 1
ATOM 2086 O O . ALA A 1 309 ? 43.853 7.002 -66.417 1.00 97.50 309 ALA A O 1
ATOM 2087 N N . VAL A 1 310 ? 44.596 8.575 -67.844 1.00 98.44 310 VAL A N 1
ATOM 2088 C CA . VAL A 1 310 ? 43.902 9.709 -67.204 1.00 98.44 310 VAL A CA 1
ATOM 2089 C C . VAL A 1 310 ? 42.389 9.512 -67.228 1.00 98.44 310 VAL A C 1
ATOM 2091 O O . VAL A 1 310 ? 41.746 9.655 -66.194 1.00 98.44 310 VAL A O 1
ATOM 2094 N N . VAL A 1 311 ? 41.820 9.117 -68.371 1.00 98.31 311 VAL A N 1
ATOM 2095 C CA . VAL A 1 311 ? 40.376 8.840 -68.485 1.00 98.31 311 VAL A CA 1
ATOM 2096 C C . VAL A 1 311 ? 39.942 7.723 -67.532 1.00 98.31 311 VAL A C 1
ATOM 2098 O O . VAL A 1 311 ? 38.888 7.823 -66.911 1.00 98.31 311 VAL A O 1
ATOM 2101 N N . THR A 1 312 ? 40.756 6.674 -67.388 1.00 98.12 312 THR A N 1
ATOM 2102 C CA . THR A 1 312 ? 40.469 5.571 -66.457 1.00 98.12 312 THR A CA 1
ATOM 2103 C C . THR A 1 312 ? 40.515 6.049 -65.006 1.00 98.12 312 THR A C 1
ATOM 2105 O O . THR A 1 312 ? 39.563 5.827 -64.267 1.00 98.12 312 THR A O 1
ATOM 2108 N N . ALA A 1 313 ? 41.569 6.773 -64.616 1.00 97.88 313 ALA A N 1
ATOM 2109 C CA . ALA A 1 313 ? 41.709 7.295 -63.259 1.00 97.88 313 ALA A CA 1
ATOM 2110 C C . ALA A 1 313 ? 40.585 8.284 -62.895 1.00 97.88 313 ALA A C 1
ATOM 2112 O O . ALA A 1 313 ? 40.081 8.261 -61.777 1.00 97.88 313 ALA A O 1
ATOM 2113 N N . GLN A 1 314 ? 40.150 9.120 -63.845 1.00 97.94 314 GLN A N 1
ATOM 2114 C CA . GLN A 1 314 ? 39.006 10.018 -63.660 1.00 97.94 314 GLN A CA 1
ATOM 2115 C C . GLN A 1 314 ? 37.693 9.250 -63.475 1.00 97.94 314 GLN A C 1
ATOM 2117 O O . GLN A 1 314 ? 36.914 9.593 -62.593 1.00 97.94 314 GLN A O 1
ATOM 2122 N N . ALA A 1 315 ? 37.461 8.192 -64.257 1.00 98.19 315 ALA A N 1
ATOM 2123 C CA . ALA A 1 315 ? 36.279 7.350 -64.087 1.00 98.19 315 ALA A CA 1
ATOM 2124 C C . ALA A 1 315 ? 36.269 6.631 -62.724 1.00 98.19 315 ALA A C 1
ATOM 2126 O O . ALA A 1 315 ? 35.214 6.524 -62.097 1.00 98.19 315 ALA A O 1
ATOM 2127 N N . ASP A 1 316 ? 37.433 6.178 -62.249 1.00 97.94 316 ASP A N 1
ATOM 2128 C CA . ASP A 1 316 ? 37.583 5.579 -60.919 1.00 97.94 316 ASP A CA 1
ATOM 2129 C C . ASP A 1 316 ? 37.328 6.609 -59.803 1.00 97.94 316 ASP A C 1
ATOM 2131 O O . ASP A 1 316 ? 36.658 6.291 -58.818 1.00 97.94 316 ASP A O 1
ATOM 2135 N N . LEU A 1 317 ? 37.799 7.854 -59.965 1.00 98.25 317 LEU A N 1
ATOM 2136 C CA . LEU A 1 317 ? 37.515 8.953 -59.036 1.00 98.25 317 LEU A CA 1
ATOM 2137 C C . LEU A 1 317 ? 36.021 9.287 -58.993 1.00 98.25 317 LEU A C 1
ATOM 2139 O O . LEU A 1 317 ? 35.455 9.376 -57.905 1.00 98.25 317 LEU A O 1
ATOM 2143 N N . ASP A 1 318 ? 35.367 9.417 -60.148 1.00 98.50 318 ASP A N 1
ATOM 2144 C CA . ASP A 1 318 ? 33.924 9.669 -60.222 1.00 98.50 318 ASP A CA 1
ATOM 2145 C C . ASP A 1 318 ? 33.132 8.559 -59.510 1.00 98.50 318 ASP A C 1
ATOM 2147 O O . ASP A 1 318 ? 32.212 8.837 -58.736 1.00 98.50 318 ASP A O 1
ATOM 2151 N N . ALA A 1 319 ? 33.517 7.294 -59.713 1.00 97.88 319 ALA A N 1
ATOM 2152 C CA . ALA A 1 319 ? 32.903 6.159 -59.030 1.00 97.88 319 ALA A CA 1
ATOM 2153 C C . ALA A 1 319 ? 33.132 6.198 -57.508 1.00 97.88 319 ALA A C 1
ATOM 2155 O O . ALA A 1 319 ? 32.200 5.944 -56.742 1.00 97.88 319 ALA A O 1
ATOM 2156 N N . ALA A 1 320 ? 34.343 6.547 -57.061 1.00 98.00 320 ALA A N 1
ATOM 2157 C CA . ALA A 1 320 ? 34.661 6.684 -55.642 1.00 98.00 320 ALA A CA 1
ATOM 2158 C C . ALA A 1 320 ? 33.862 7.819 -54.980 1.00 98.00 320 ALA A C 1
ATOM 2160 O O . ALA A 1 320 ? 33.352 7.643 -53.876 1.00 98.00 320 ALA A O 1
ATOM 2161 N N . VAL A 1 321 ? 33.692 8.958 -55.663 1.00 98.56 321 VAL A N 1
ATOM 2162 C CA . VAL A 1 321 ? 32.900 10.096 -55.164 1.00 98.56 321 VAL A CA 1
ATOM 2163 C C . VAL A 1 321 ? 31.427 9.721 -55.011 1.00 98.56 321 VAL A C 1
ATOM 2165 O O . VAL A 1 321 ? 30.814 10.067 -54.001 1.00 98.56 321 VAL A O 1
ATOM 2168 N N . VAL A 1 322 ? 30.856 8.984 -55.970 1.00 98.38 322 VAL A N 1
ATOM 2169 C CA . VAL A 1 322 ? 29.480 8.472 -55.852 1.00 98.38 322 VAL A CA 1
ATOM 2170 C C . VAL A 1 322 ? 29.356 7.523 -54.658 1.00 98.38 322 VAL A C 1
ATOM 2172 O O . VAL A 1 322 ? 28.448 7.689 -53.848 1.00 98.38 322 VAL A O 1
ATOM 2175 N N . ALA A 1 323 ? 30.296 6.589 -54.491 1.00 97.25 323 ALA A N 1
ATOM 2176 C CA . ALA A 1 323 ? 30.290 5.667 -53.357 1.00 97.25 323 ALA A CA 1
ATOM 2177 C C . ALA A 1 323 ? 30.413 6.390 -52.000 1.00 97.25 323 ALA A C 1
ATOM 2179 O O . ALA A 1 323 ? 29.743 6.009 -51.042 1.00 97.25 323 ALA A O 1
ATOM 2180 N N . ALA A 1 324 ? 31.224 7.450 -51.913 1.00 97.44 324 ALA A N 1
ATOM 2181 C CA . ALA A 1 324 ? 31.342 8.271 -50.708 1.00 97.44 324 ALA A CA 1
ATOM 2182 C C . ALA A 1 324 ? 30.050 9.043 -50.401 1.00 97.44 324 ALA A C 1
ATOM 2184 O O . ALA A 1 324 ? 29.634 9.112 -49.244 1.00 97.44 324 ALA A O 1
ATOM 2185 N N . ALA A 1 325 ? 29.374 9.568 -51.426 1.00 97.81 325 ALA A N 1
ATOM 2186 C CA . ALA A 1 325 ? 28.077 10.216 -51.259 1.00 97.81 325 ALA A CA 1
ATOM 2187 C C . ALA A 1 325 ? 27.001 9.232 -50.761 1.00 97.81 325 ALA A C 1
ATOM 2189 O O . ALA A 1 325 ? 26.258 9.560 -49.835 1.00 97.81 325 ALA A O 1
ATOM 2190 N N . ASP A 1 326 ? 26.951 8.018 -51.316 1.00 98.00 326 ASP A N 1
ATOM 2191 C CA . ASP A 1 326 ? 26.026 6.967 -50.875 1.00 98.00 326 ASP A CA 1
ATOM 2192 C C . ASP A 1 326 ? 26.316 6.515 -49.430 1.00 98.00 326 ASP A C 1
ATOM 2194 O O . ASP A 1 326 ? 25.394 6.335 -48.627 1.00 98.00 326 ASP A O 1
ATOM 2198 N N . ALA A 1 327 ? 27.595 6.387 -49.060 1.00 97.38 327 ALA A N 1
ATOM 2199 C CA . ALA A 1 327 ? 27.994 6.069 -47.691 1.00 97.38 327 ALA A CA 1
ATOM 2200 C C . ALA A 1 327 ? 27.593 7.180 -46.703 1.00 97.38 327 ALA A C 1
ATOM 2202 O O . ALA A 1 327 ? 27.050 6.887 -45.639 1.00 97.38 327 ALA A O 1
ATOM 2203 N N . ALA A 1 328 ? 27.773 8.453 -47.071 1.00 97.44 328 ALA A N 1
ATOM 2204 C CA . ALA A 1 328 ? 27.352 9.587 -46.249 1.00 97.44 328 ALA A CA 1
ATOM 2205 C C . ALA A 1 328 ? 25.825 9.641 -46.049 1.00 97.44 328 ALA A C 1
ATOM 2207 O O . ALA A 1 328 ? 25.360 9.947 -44.951 1.00 97.44 328 ALA A O 1
ATOM 2208 N N . LEU A 1 329 ? 25.035 9.312 -47.079 1.00 98.12 329 LEU A N 1
ATOM 2209 C CA . LEU A 1 329 ? 23.580 9.179 -46.944 1.00 98.12 329 LEU A CA 1
ATOM 2210 C C . LEU A 1 329 ? 23.199 8.043 -45.987 1.00 98.12 329 LEU A C 1
ATOM 2212 O O . LEU A 1 329 ? 22.305 8.218 -45.165 1.00 98.12 329 LEU A O 1
ATOM 2216 N N . THR A 1 330 ? 23.899 6.909 -46.067 1.00 97.62 330 THR A N 1
ATOM 2217 C CA . THR A 1 330 ? 23.680 5.759 -45.173 1.00 97.62 330 THR A CA 1
ATOM 2218 C C . THR A 1 330 ? 23.954 6.129 -43.713 1.00 97.62 330 THR A C 1
ATOM 2220 O O . THR A 1 330 ? 23.157 5.791 -42.843 1.00 97.62 330 THR A O 1
ATOM 2223 N N . VAL A 1 331 ? 25.024 6.887 -43.442 1.00 98.38 331 VAL A N 1
ATOM 2224 C CA . VAL A 1 331 ? 25.311 7.428 -42.100 1.00 98.38 331 VAL A CA 1
ATOM 2225 C C . VAL A 1 331 ? 24.198 8.353 -41.618 1.00 98.38 331 VAL A C 1
ATOM 2227 O O . VAL A 1 331 ? 23.794 8.254 -40.465 1.00 98.38 331 VAL A O 1
ATOM 2230 N N . GLY A 1 332 ? 23.677 9.223 -42.489 1.00 96.75 332 GLY A N 1
ATOM 2231 C CA . GLY A 1 332 ? 22.567 10.111 -42.140 1.00 96.75 332 GLY A CA 1
ATOM 2232 C C . GLY A 1 332 ? 21.315 9.351 -41.693 1.00 96.75 332 GLY A C 1
ATOM 2233 O O . GLY A 1 332 ? 20.732 9.703 -40.674 1.00 96.75 332 GLY A O 1
ATOM 2234 N N . VAL A 1 333 ? 20.944 8.286 -42.412 1.00 97.94 333 VAL A N 1
ATOM 2235 C CA . VAL A 1 333 ? 19.794 7.435 -42.054 1.00 97.94 333 VAL A CA 1
ATOM 2236 C C . VAL A 1 333 ? 20.030 6.722 -40.723 1.00 97.94 333 VAL A C 1
ATOM 2238 O O . VAL A 1 333 ? 19.217 6.865 -39.816 1.00 97.94 333 VAL A O 1
ATOM 2241 N N . ALA A 1 334 ? 21.172 6.045 -40.570 1.00 97.12 334 ALA A N 1
ATOM 2242 C CA . ALA A 1 334 ? 21.490 5.320 -39.339 1.00 97.12 334 ALA A CA 1
ATOM 2243 C C . ALA A 1 334 ? 21.572 6.254 -38.116 1.00 97.12 334 ALA A C 1
ATOM 2245 O O . ALA A 1 334 ? 21.239 5.870 -36.998 1.00 97.12 334 ALA A O 1
ATOM 2246 N N . GLN A 1 335 ? 21.998 7.507 -38.312 1.00 98.00 335 GLN A N 1
ATOM 2247 C CA . GLN A 1 335 ? 22.003 8.503 -37.246 1.00 98.00 335 GLN A CA 1
ATOM 2248 C C . GLN A 1 335 ? 20.581 8.920 -36.845 1.00 98.00 335 GLN A C 1
ATOM 2250 O O . GLN A 1 335 ? 20.301 9.019 -35.653 1.00 98.00 335 GLN A O 1
ATOM 2255 N N . GLU A 1 336 ? 19.682 9.145 -37.807 1.00 98.19 336 GLU A N 1
ATOM 2256 C CA . GLU A 1 336 ? 18.275 9.447 -37.514 1.00 98.19 336 GLU A CA 1
ATOM 2257 C C . GLU A 1 336 ? 17.579 8.285 -36.781 1.00 98.19 336 GLU A C 1
ATOM 2259 O O . GLU A 1 336 ? 16.798 8.526 -35.859 1.00 98.19 336 GLU A O 1
ATOM 2264 N N . GLU A 1 337 ? 17.884 7.037 -37.146 1.00 97.50 337 GLU A N 1
ATOM 2265 C CA . GLU A 1 337 ? 17.361 5.833 -36.485 1.00 97.50 337 GLU A CA 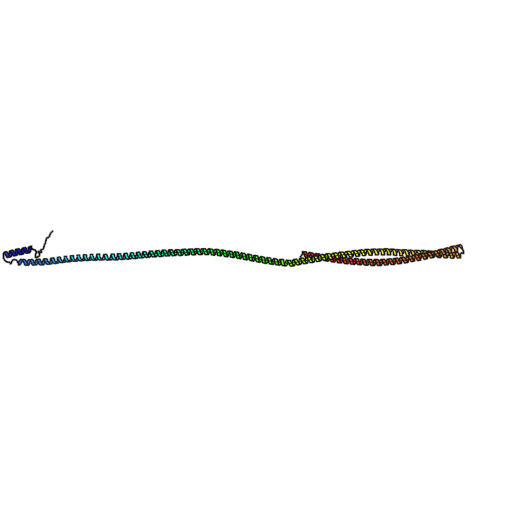1
ATOM 2266 C C . GLU A 1 337 ? 17.898 5.692 -35.049 1.00 97.50 337 GLU A C 1
ATOM 2268 O O . GLU A 1 337 ? 17.114 5.495 -34.116 1.00 97.50 337 GLU A O 1
ATOM 2273 N N . ALA A 1 338 ? 19.198 5.920 -34.832 1.00 97.56 338 ALA A N 1
ATOM 2274 C CA . ALA A 1 338 ? 19.790 5.946 -33.494 1.00 97.56 338 ALA A CA 1
ATOM 2275 C C . ALA A 1 338 ? 19.211 7.065 -32.607 1.00 97.56 338 ALA A C 1
ATOM 2277 O O . ALA A 1 338 ? 18.914 6.835 -31.432 1.00 97.56 338 ALA A O 1
ATOM 2278 N N . ASP A 1 339 ? 19.002 8.265 -33.160 1.00 98.06 339 ASP A N 1
ATOM 2279 C CA . ASP A 1 339 ? 18.378 9.384 -32.445 1.00 98.06 339 ASP A CA 1
ATOM 2280 C C . ASP A 1 339 ? 16.917 9.062 -32.070 1.00 98.06 339 ASP A C 1
ATOM 2282 O O . ASP A 1 339 ? 16.465 9.387 -30.966 1.00 98.06 339 ASP A O 1
ATOM 2286 N N . ALA A 1 340 ? 16.174 8.386 -32.956 1.00 97.31 340 ALA A N 1
ATOM 2287 C CA . ALA A 1 340 ? 14.815 7.931 -32.677 1.00 97.31 340 ALA A CA 1
ATOM 2288 C C . ALA A 1 340 ? 14.782 6.867 -31.566 1.00 97.31 340 ALA A C 1
ATOM 2290 O O . ALA A 1 340 ? 13.995 6.997 -30.625 1.00 97.31 340 ALA A O 1
ATOM 2291 N N . ALA A 1 341 ? 15.669 5.870 -31.617 1.00 97.06 341 ALA A N 1
ATOM 2292 C CA . ALA A 1 341 ? 15.785 4.849 -30.577 1.00 97.06 341 ALA A CA 1
ATOM 2293 C C . ALA A 1 341 ? 16.185 5.449 -29.217 1.00 97.06 341 ALA A C 1
ATOM 2295 O O . ALA A 1 341 ? 15.649 5.062 -28.176 1.00 97.06 341 ALA A O 1
ATOM 2296 N N . GLN A 1 342 ? 17.066 6.456 -29.200 1.00 98.06 342 GLN A N 1
ATOM 2297 C CA . GLN A 1 342 ? 17.417 7.175 -27.973 1.00 98.06 342 GLN A CA 1
ATOM 2298 C C . GLN A 1 342 ? 16.203 7.905 -27.379 1.00 98.06 342 GLN A C 1
ATOM 2300 O O . GLN A 1 342 ? 16.005 7.884 -26.163 1.00 98.06 342 GLN A O 1
ATOM 2305 N N . ALA A 1 343 ? 15.357 8.513 -28.216 1.00 97.88 343 ALA A N 1
ATOM 2306 C CA . ALA A 1 343 ? 14.132 9.154 -27.748 1.00 97.88 343 ALA A CA 1
ATOM 2307 C C . ALA A 1 343 ? 13.150 8.144 -27.118 1.00 97.88 343 ALA A C 1
ATOM 2309 O O . ALA A 1 343 ? 12.489 8.468 -26.128 1.00 97.88 343 ALA A O 1
ATOM 2310 N N . GLU A 1 344 ? 13.071 6.916 -27.641 1.00 98.00 344 GLU A N 1
ATOM 2311 C CA . GLU A 1 344 ? 12.277 5.840 -27.031 1.00 98.00 344 GLU A CA 1
ATOM 2312 C C . GLU A 1 344 ? 12.830 5.407 -25.668 1.00 98.00 344 GLU A C 1
ATOM 2314 O O . GLU A 1 344 ? 12.054 5.225 -24.727 1.00 98.00 344 GLU A O 1
ATOM 2319 N N . VAL A 1 345 ? 14.158 5.314 -25.519 1.00 98.06 345 VAL A N 1
ATOM 2320 C CA . VAL A 1 345 ? 14.804 5.043 -24.222 1.00 98.06 345 VAL A CA 1
ATOM 2321 C C . VAL A 1 345 ? 14.459 6.119 -23.195 1.00 98.06 345 VAL A C 1
ATOM 2323 O O . VAL A 1 345 ? 14.120 5.791 -22.055 1.00 98.06 345 VAL A O 1
ATOM 2326 N N . ASP A 1 346 ? 14.509 7.393 -23.584 1.00 98.19 346 ASP A N 1
ATOM 2327 C CA . ASP A 1 346 ? 14.199 8.513 -22.692 1.00 98.19 346 ASP A CA 1
ATOM 2328 C C . ASP A 1 346 ? 12.725 8.493 -22.251 1.00 98.19 346 ASP A C 1
ATOM 2330 O O . ASP A 1 346 ? 12.418 8.700 -21.072 1.00 98.19 346 ASP A O 1
ATOM 2334 N N . LEU A 1 347 ? 11.806 8.187 -23.175 1.00 97.50 347 LEU A N 1
ATOM 2335 C CA . LEU A 1 347 ? 10.386 8.008 -22.865 1.00 97.50 347 LEU A CA 1
ATOM 2336 C C . LEU A 1 347 ? 10.162 6.830 -21.913 1.00 97.50 347 LEU A C 1
ATOM 2338 O O . LEU A 1 347 ? 9.456 6.982 -20.914 1.00 97.50 347 LEU A O 1
ATOM 2342 N N . ALA A 1 348 ? 10.780 5.679 -22.184 1.00 97.56 348 ALA A N 1
ATOM 2343 C CA . ALA A 1 348 ? 10.661 4.498 -21.337 1.00 97.56 348 ALA A CA 1
ATOM 2344 C C . ALA A 1 348 ? 11.225 4.748 -19.930 1.00 97.56 348 ALA A C 1
ATOM 2346 O O . ALA A 1 348 ? 10.598 4.376 -18.942 1.00 97.56 348 ALA A O 1
ATOM 2347 N N . ALA A 1 349 ? 12.353 5.456 -19.816 1.00 96.94 349 ALA A N 1
ATOM 2348 C CA . ALA A 1 349 ? 12.911 5.867 -18.530 1.00 96.94 349 ALA A CA 1
ATOM 2349 C C . ALA A 1 349 ? 11.955 6.784 -17.744 1.00 96.94 349 ALA A C 1
ATOM 2351 O O . ALA A 1 349 ? 11.827 6.636 -16.527 1.00 96.94 349 ALA A O 1
ATOM 2352 N N . GLY A 1 350 ? 11.256 7.697 -18.430 1.00 97.38 350 GLY A N 1
ATOM 2353 C CA . GLY A 1 350 ? 10.202 8.520 -17.832 1.00 97.38 350 GLY A CA 1
ATOM 2354 C C . GLY A 1 350 ? 9.041 7.684 -17.286 1.00 97.38 350 GLY A C 1
ATOM 2355 O O . GLY A 1 350 ? 8.647 7.863 -16.136 1.00 97.38 350 GLY A O 1
ATOM 2356 N N . VAL A 1 351 ? 8.551 6.715 -18.067 1.00 97.81 351 VAL A N 1
ATOM 2357 C CA . VAL A 1 351 ? 7.484 5.792 -17.637 1.00 97.81 351 VAL A CA 1
ATOM 2358 C C . VAL A 1 351 ? 7.915 4.960 -16.424 1.00 97.81 351 VAL A C 1
ATOM 2360 O O . VAL A 1 351 ? 7.143 4.833 -15.475 1.00 97.81 351 VAL A O 1
ATOM 2363 N N . THR A 1 352 ? 9.147 4.440 -16.405 1.00 97.62 352 THR A N 1
ATOM 2364 C CA . THR A 1 352 ? 9.693 3.718 -15.243 1.00 97.62 352 THR A CA 1
ATOM 2365 C C . THR A 1 352 ? 9.746 4.607 -14.000 1.00 97.62 352 THR A C 1
ATOM 2367 O O . THR A 1 352 ? 9.386 4.164 -12.910 1.00 97.62 352 THR A O 1
ATOM 2370 N N . ALA A 1 353 ? 10.157 5.871 -14.142 1.00 97.69 353 ALA A N 1
ATOM 2371 C CA . ALA A 1 353 ? 10.207 6.810 -13.024 1.00 97.69 353 ALA A CA 1
ATOM 2372 C C . ALA A 1 353 ? 8.807 7.117 -12.460 1.00 97.69 353 ALA A C 1
ATOM 2374 O O . ALA A 1 353 ? 8.622 7.126 -11.241 1.00 97.69 353 ALA A O 1
ATOM 2375 N N . ASP A 1 354 ? 7.815 7.307 -13.332 1.00 97.69 354 ASP A N 1
ATOM 2376 C CA . ASP A 1 354 ? 6.423 7.519 -12.928 1.00 97.69 354 ASP A CA 1
ATOM 2377 C C . ASP A 1 354 ? 5.836 6.277 -12.240 1.00 97.69 354 ASP A C 1
ATOM 2379 O O . ASP A 1 354 ? 5.155 6.401 -11.219 1.00 97.69 354 ASP A O 1
ATOM 2383 N N . ALA A 1 355 ? 6.126 5.076 -12.751 1.00 97.69 355 ALA A N 1
ATOM 2384 C CA . ALA A 1 355 ? 5.704 3.822 -12.132 1.00 97.69 355 ALA A CA 1
ATOM 2385 C C . ALA A 1 355 ? 6.333 3.629 -10.739 1.00 97.69 355 ALA A C 1
ATOM 2387 O O . ALA A 1 355 ? 5.638 3.247 -9.797 1.00 97.69 355 ALA A O 1
ATOM 2388 N N . GLN A 1 356 ? 7.613 3.978 -10.567 1.00 98.06 356 GLN A N 1
ATOM 2389 C CA . GLN A 1 356 ? 8.268 3.958 -9.255 1.00 98.06 356 GLN A CA 1
ATOM 2390 C C . GLN A 1 356 ? 7.602 4.937 -8.279 1.00 98.06 356 GLN A C 1
ATOM 2392 O O . GLN A 1 356 ? 7.339 4.577 -7.134 1.00 98.06 356 GLN A O 1
ATOM 2397 N N . ALA A 1 357 ? 7.276 6.154 -8.724 1.00 98.00 357 ALA A N 1
ATOM 2398 C CA . ALA A 1 357 ? 6.591 7.132 -7.881 1.00 98.00 357 ALA A CA 1
ATOM 2399 C C . ALA A 1 357 ? 5.191 6.652 -7.453 1.00 98.00 357 ALA A C 1
ATOM 2401 O O . ALA A 1 357 ? 4.771 6.892 -6.318 1.00 98.00 357 ALA A O 1
ATOM 2402 N N . GLN A 1 358 ? 4.472 5.950 -8.336 1.00 97.81 358 GLN A N 1
ATOM 2403 C CA . GLN A 1 358 ? 3.192 5.318 -8.002 1.00 97.81 358 GLN A CA 1
ATOM 2404 C C . GLN A 1 358 ? 3.362 4.197 -6.974 1.00 97.81 358 GLN A C 1
ATOM 2406 O O . GLN A 1 358 ? 2.570 4.120 -6.034 1.00 97.81 358 GLN A O 1
ATOM 2411 N N . LEU A 1 359 ? 4.401 3.368 -7.109 1.00 98.38 359 LEU A N 1
ATOM 2412 C CA . LEU A 1 359 ? 4.719 2.331 -6.130 1.00 98.38 359 LEU A CA 1
ATOM 2413 C C . LEU A 1 359 ? 5.033 2.930 -4.757 1.00 98.38 359 LEU A C 1
ATOM 2415 O O . LEU A 1 359 ? 4.468 2.489 -3.758 1.00 98.38 359 LEU A O 1
ATOM 2419 N N . ASP A 1 360 ? 5.868 3.965 -4.702 1.00 98.44 360 ASP A N 1
ATOM 2420 C CA . ASP A 1 360 ? 6.213 4.640 -3.449 1.00 98.44 360 ASP A CA 1
ATOM 2421 C C . ASP A 1 360 ? 4.962 5.223 -2.764 1.00 98.44 360 ASP A C 1
ATOM 2423 O O . ASP A 1 360 ? 4.792 5.091 -1.549 1.00 98.44 360 ASP A O 1
ATOM 2427 N N . ALA A 1 361 ? 4.046 5.814 -3.541 1.00 97.62 361 ALA A N 1
ATOM 2428 C CA . ALA A 1 361 ? 2.774 6.325 -3.032 1.00 97.62 361 ALA A CA 1
ATOM 2429 C C . ALA A 1 361 ? 1.853 5.203 -2.520 1.00 97.62 361 ALA A C 1
ATOM 2431 O O . ALA A 1 361 ? 1.244 5.348 -1.458 1.00 97.62 361 ALA A O 1
ATOM 2432 N N . ALA A 1 362 ? 1.770 4.078 -3.236 1.00 97.81 362 ALA A N 1
ATOM 2433 C CA . ALA A 1 362 ? 0.975 2.926 -2.818 1.00 97.81 362 ALA A CA 1
ATOM 2434 C C . ALA A 1 362 ? 1.519 2.306 -1.521 1.00 97.81 362 ALA A C 1
ATOM 2436 O O . ALA A 1 362 ? 0.749 1.988 -0.618 1.00 97.81 362 ALA A O 1
ATOM 2437 N N . VAL A 1 363 ? 2.845 2.202 -1.385 1.00 98.12 363 VAL A N 1
ATOM 2438 C CA . VAL A 1 363 ? 3.502 1.706 -0.164 1.00 98.12 363 VAL A CA 1
ATOM 2439 C C . VAL A 1 363 ? 3.246 2.640 1.020 1.00 98.12 363 VAL A C 1
ATOM 2441 O O . VAL A 1 363 ? 2.980 2.164 2.124 1.00 98.12 363 VAL A O 1
ATOM 2444 N N . ALA A 1 364 ? 3.281 3.959 0.809 1.00 97.56 364 ALA A N 1
ATOM 2445 C CA . ALA A 1 364 ? 2.934 4.922 1.852 1.00 97.56 364 ALA A CA 1
ATOM 2446 C C . ALA A 1 364 ? 1.471 4.770 2.302 1.00 97.56 364 ALA A C 1
ATOM 2448 O O . ALA A 1 364 ? 1.207 4.697 3.501 1.00 97.56 364 ALA A O 1
ATOM 2449 N N . ALA A 1 365 ? 0.535 4.634 1.357 1.00 95.88 365 ALA A N 1
ATOM 2450 C CA . ALA A 1 365 ? -0.875 4.396 1.662 1.00 95.88 365 ALA A CA 1
ATOM 2451 C C . ALA A 1 365 ? -1.098 3.067 2.408 1.00 95.88 365 ALA A C 1
ATOM 2453 O O . ALA A 1 365 ? -1.876 3.017 3.359 1.00 95.88 365 ALA A O 1
ATOM 2454 N N . ALA A 1 366 ? -0.378 2.003 2.038 1.00 96.69 366 ALA A N 1
ATOM 2455 C CA . ALA A 1 366 ? -0.429 0.722 2.744 1.00 96.69 366 ALA A CA 1
ATOM 2456 C C . ALA A 1 366 ? 0.098 0.829 4.181 1.00 96.69 366 ALA A C 1
ATOM 2458 O O . ALA A 1 366 ? -0.487 0.254 5.099 1.00 96.69 366 ALA A O 1
ATOM 2459 N N . ALA A 1 367 ? 1.154 1.615 4.408 1.00 96.06 367 ALA A N 1
ATOM 2460 C CA . ALA A 1 367 ? 1.656 1.885 5.753 1.00 96.06 367 ALA A CA 1
ATOM 2461 C C . ALA A 1 367 ? 0.643 2.674 6.603 1.00 96.06 367 ALA A C 1
ATOM 2463 O O . ALA A 1 367 ? 0.451 2.356 7.777 1.00 96.06 367 ALA A O 1
ATOM 2464 N N . GLU A 1 368 ? -0.035 3.666 6.019 1.00 95.94 368 GLU A N 1
ATOM 2465 C CA . GLU A 1 368 ? -1.108 4.410 6.691 1.00 95.94 368 GLU A CA 1
ATOM 2466 C C . GLU A 1 368 ? -2.303 3.508 7.029 1.00 95.94 368 GLU A C 1
ATOM 2468 O O . GLU A 1 368 ? -2.813 3.559 8.149 1.00 95.94 368 GLU A O 1
ATOM 2473 N N . ALA A 1 369 ? -2.712 2.634 6.106 1.00 94.75 369 ALA A N 1
ATOM 2474 C CA . ALA A 1 369 ? -3.790 1.678 6.337 1.00 94.75 369 ALA A CA 1
ATOM 2475 C C . ALA A 1 369 ? -3.429 0.652 7.426 1.00 94.75 369 ALA A C 1
ATOM 2477 O O . ALA A 1 369 ? -4.242 0.367 8.303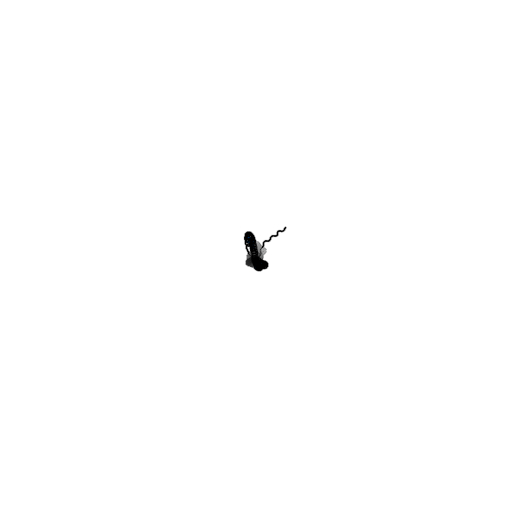 1.00 94.75 369 ALA A O 1
ATOM 2478 N N . ALA A 1 370 ? -2.190 0.152 7.437 1.00 93.31 370 ALA A N 1
ATOM 2479 C CA . ALA A 1 370 ? -1.700 -0.731 8.494 1.00 93.31 370 ALA A CA 1
ATOM 2480 C C . ALA A 1 370 ? -1.692 -0.039 9.869 1.00 93.31 370 ALA A C 1
ATOM 2482 O O . ALA A 1 370 ? -2.087 -0.645 10.864 1.00 93.31 370 ALA A O 1
ATOM 2483 N N . ALA A 1 371 ? -1.299 1.238 9.930 1.00 93.50 371 ALA A N 1
ATOM 2484 C CA . ALA A 1 371 ? -1.366 2.021 11.161 1.00 93.50 371 ALA A CA 1
ATOM 2485 C C . ALA A 1 371 ? -2.816 2.231 11.626 1.00 93.50 371 ALA A C 1
ATOM 2487 O O . ALA A 1 371 ? -3.091 2.142 12.821 1.00 93.50 371 ALA A O 1
ATOM 2488 N N . ALA A 1 372 ? -3.754 2.451 10.697 1.00 92.31 372 ALA A N 1
ATOM 2489 C CA . ALA A 1 372 ? -5.174 2.559 11.022 1.00 92.31 372 ALA A CA 1
ATOM 2490 C C . ALA A 1 372 ? -5.705 1.271 11.675 1.00 92.31 372 ALA A C 1
ATOM 2492 O O . ALA A 1 372 ? -6.406 1.361 12.681 1.00 92.31 372 ALA A O 1
ATOM 2493 N N . VAL A 1 373 ? -5.309 0.095 11.168 1.00 92.94 373 VAL A N 1
ATOM 2494 C CA . VAL A 1 373 ? -5.652 -1.213 11.760 1.00 92.94 373 VAL A CA 1
ATOM 2495 C C . VAL A 1 373 ? -5.074 -1.376 13.168 1.00 92.94 373 VAL A C 1
ATOM 2497 O O . VAL A 1 373 ? -5.746 -1.928 14.027 1.00 92.94 373 VAL A O 1
ATOM 2500 N N . GLU A 1 374 ? -3.856 -0.897 13.438 1.00 91.69 374 GLU A N 1
ATOM 2501 C CA . GLU A 1 374 ? -3.256 -0.977 14.783 1.00 91.69 374 GLU A CA 1
ATOM 2502 C C . GLU A 1 374 ? -3.960 -0.064 15.803 1.00 91.69 374 GLU A C 1
ATOM 2504 O O . GLU A 1 374 ? -3.983 -0.356 16.999 1.00 91.69 374 GLU A O 1
ATOM 2509 N N . THR A 1 375 ? -4.522 1.054 15.337 1.00 92.06 375 THR A N 1
ATOM 2510 C CA . THR A 1 375 ? -5.231 2.021 16.190 1.00 92.06 375 THR A CA 1
ATOM 2511 C C . THR A 1 375 ? -6.717 1.725 16.399 1.00 92.06 375 THR A C 1
ATOM 2513 O O . THR A 1 375 ? -7.306 2.326 17.301 1.00 92.06 375 THR A O 1
ATOM 2516 N N . ALA A 1 376 ? -7.310 0.869 15.563 1.00 83.88 376 ALA A N 1
ATOM 2517 C CA . ALA A 1 376 ? -8.716 0.468 15.618 1.00 83.88 376 ALA A CA 1
ATOM 2518 C C . ALA A 1 376 ? -8.931 -0.678 16.619 1.00 83.88 376 ALA A C 1
ATOM 2520 O O . ALA A 1 376 ? -9.918 -0.594 17.385 1.00 83.88 376 ALA A O 1
#

Radius of gyration: 118.84 Å; Cα contacts (8 Å, |Δi|>4): 160; chains: 1; bounding box: 210×47×316 Å

Foldseek 3Di:
DDDDDDDDDPDDPDPVVVVVVCVVVCVCVVVPDDDPPPPVVVVVVVVVVVVVVVVVVVVVVVVVVVVVVVVVVVVVVVVVVVVVVVVVVVVVVVVVVVVVVVVVVVVVVVVVVVVVVVVVVVVVVVVVVVVVVVVVVVVVVVVVVVVVVVVVVVVVVVVVVVVVVVVVVVVVVVVVVVVVVVVVVVVVVVVLLVVLVVLLVVLVVLLVVLVVQLVVLVVLLVVLVVQLVVLVVQLVVLVVQLVVLVVQLVVLVVQLVVLVVQLVVLVVQLVVLVVQLVVCVVVVDPVSNVVSVVSNVVSVVSNVVSVVSNVVSVVSNVVSVVSSVVSVVSSVVSVVSSVVSVVSSVVSVVSSVVSVVSSVVSVVSSVVSVVSSVVD

pLDDT: mean 84.72, std 18.28, range [26.12, 98.56]